Protein AF-I1NVZ7-F1 (afdb_monomer)

InterPro domains:
  IPR000795 Translational (tr)-type GTP-binding domain [PF00009] (18-239)
  IPR000795 Translational (tr)-type GTP-binding domain [PR00315] (21-34)
  IPR000795 Translational (tr)-type GTP-binding domain [PR00315] (65-73)
  IPR000795 Translational (tr)-type GTP-binding domain [PR00315] (101-111)
  IPR000795 Translational (tr)-type GTP-binding domain [PR00315] (117-128)
  IPR000795 Translational (tr)-type GTP-binding domain [PR00315] (153-162)
  IPR000795 Translational (tr)-type GTP-binding domain [PS51722] (17-253)
  IPR004161 Translation elongation factor EFTu-like, domain 2 [PF03144] (389-458)
  IPR005225 Small GTP-binding domain [TIGR00231] (19-168)
  IPR009000 Translation protein, beta-barrel domain superfamily [SSF50447] (338-467)
  IPR027417 P-loop containing nucleoside triphosphate hydrolase [G3DSA:3.40.50.300] (3-237)
  IPR027417 P-loop containing nucleoside triphosphate hydrolase [SSF52540] (4-337)
  IPR031157 Tr-type G domain, conserved site [PS00301] (58-73)

Solvent-accessible surface area (backbone atoms only — not comparable to full-atom values): 24630 Å² total; per-residue (Å²): 108,59,84,72,53,73,66,59,52,57,59,51,49,71,36,34,48,30,32,33,35,26,31,45,44,25,34,72,90,30,45,56,59,23,37,53,22,28,42,42,15,66,42,23,72,42,61,65,91,52,36,38,79,66,33,73,66,38,79,44,74,69,22,59,75,70,72,44,51,76,61,69,40,62,32,56,36,71,47,74,57,53,71,77,77,46,68,84,61,82,70,75,64,69,78,51,59,32,42,37,37,39,35,44,36,33,35,50,78,94,38,49,71,58,29,55,37,49,48,73,68,27,37,17,32,43,36,37,28,28,52,82,80,32,81,45,73,51,34,53,54,52,50,50,52,33,43,75,65,63,30,44,61,33,38,31,39,17,54,50,55,44,42,63,75,74,67,58,55,53,51,66,62,48,48,54,40,48,52,49,36,47,48,58,52,28,54,57,42,62,74,62,69,42,89,82,71,46,89,54,61,62,39,49,51,78,34,37,27,34,44,24,22,30,78,50,32,23,21,39,27,40,57,62,55,12,66,70,42,12,75,78,72,74,45,56,45,67,63,34,15,47,42,37,39,78,69,22,26,36,25,78,87,80,70,43,77,40,70,62,88,79,86,44,96,66,50,35,42,24,38,30,62,72,51,46,47,57,50,50,51,52,48,52,35,29,62,66,65,39,56,85,68,40,51,65,52,30,60,77,57,71,54,78,88,64,104,56,62,32,70,62,31,34,31,57,52,40,33,63,71,33,31,25,39,60,35,50,52,51,36,45,66,74,69,36,46,18,38,47,60,40,28,52,70,33,36,78,81,75,47,87,51,64,76,86,40,72,63,41,46,18,28,26,55,36,25,51,88,36,67,35,37,28,43,32,45,34,67,44,79,45,95,55,89,92,46,35,30,44,30,28,30,28,40,8,2,56,53,38,44,61,38,59,30,27,41,34,31,87,77,42,50,81,93,55,71,51,53,53,49,79,49,48,32,64,37,28,31,42,44,56,65,95,45,78,46,77,43,67,62,50,42,16,55,37,73,42,30,33,34,72,50,50,93,79,46,89,52,45,33,43,35,28,39,67,83,58,74,84,62,104

Nearest PDB structures (foldseek):
  8q87-assembly1_A  TM=9.578E-01  e=2.274E-62  Gallus gallus
  3dny-assembly1_T  TM=9.329E-01  e=1.849E-61  unclassified
  2npf-assembly1_A  TM=9.289E-01  e=3.585E-61  Saccharomyces cerevisiae
  2e1r-assembly1_A  TM=9.117E-01  e=4.003E-61  Saccharomyces cerevisiae
  2npf-assembly2_B  TM=9.298E-01  e=7.445E-60  Saccharomyces cerevisiae

Radius of gyration: 23.27 Å; Cα contacts (8 Å, |Δi|>4): 990; chains: 1; bounding box: 58×46×66 Å

Mean predicted aligned error: 6.88 Å

Sequence (472 aa):
MVKFTVEEMRRIMDKKHNIRNMSVVAHVDHGKSTLTDSLVAAAGIIAQDVAGDVRMTDSRADEAERGITIKSTGISLYYEMSDESLKSYKGDRDGNEYLIDLIDSPGHVDFSSEVTAALRITDGALVVVDCIEGVCVQTETVLRQALGERIRPVLTVNKMDRCFLELQVGGEEAYQTFSRVIENANVIMATYEDALLGDVQVYPEKGTVAFSAGLHGWAFTLSNFAKMYASKFGVDESKMMERLWGENYFDPTTKKWTIKHTGSDTCKRGFVQFCYEPIRQIINTCMNDQKDKLLPMLQKLGVTMKDLTGKALMKRVMQTWLPASNALLEMMIYHLPSPAKAQRYRVENLYEGPLDDIYASAIRNCDPEGPLMLYVSKMIPASDKGRFYAFGRVFSGRVATGMKVRIMGPNYAPGQKKDLYVKNVQRTVIWMGKKQESVEDVPCGNTVAMVGLDQFITKNATLTNEKEVDAC

pLDDT: mean 86.71, std 11.07, range [42.09, 98.06]

Organism: Oryza glaberrima (NCBI:txid4538)

Structure (mmCIF, N/CA/C/O backbone):
data_AF-I1NVZ7-F1
#
_entry.id   AF-I1NVZ7-F1
#
loop_
_atom_site.group_PDB
_atom_site.id
_atom_site.type_symbol
_atom_site.label_atom_id
_atom_site.label_alt_id
_atom_site.label_comp_id
_atom_site.label_asym_id
_atom_site.label_entity_id
_atom_site.label_seq_id
_atom_site.pdbx_PDB_ins_code
_atom_site.Cartn_x
_atom_site.Cartn_y
_atom_site.Cartn_z
_atom_site.occupancy
_atom_site.B_iso_or_equiv
_atom_site.auth_seq_id
_atom_site.auth_comp_id
_atom_site.auth_asym_id
_atom_site.auth_atom_id
_atom_site.pdbx_PDB_model_num
ATOM 1 N N . MET A 1 1 ? -5.879 -21.969 1.202 1.00 42.09 1 MET A N 1
ATOM 2 C CA . MET A 1 1 ? -5.985 -22.260 -0.242 1.00 42.09 1 MET A CA 1
ATOM 3 C C . MET A 1 1 ? -6.223 -20.913 -0.893 1.00 42.09 1 MET A C 1
ATOM 5 O O . MET A 1 1 ? -7.110 -20.205 -0.424 1.00 42.09 1 MET A O 1
ATOM 9 N N . VAL A 1 2 ? -5.361 -20.515 -1.831 1.00 53.81 2 VAL A N 1
ATOM 10 C CA . VAL A 1 2 ? -5.445 -19.206 -2.501 1.00 53.81 2 VAL A CA 1
ATOM 11 C C . VAL A 1 2 ? -6.800 -19.126 -3.204 1.00 53.81 2 VAL A C 1
ATOM 13 O O . VAL A 1 2 ? -7.225 -20.111 -3.802 1.00 53.81 2 VAL A O 1
ATOM 16 N N . LYS A 1 3 ? -7.513 -18.007 -3.056 1.00 61.72 3 LYS A N 1
ATOM 17 C CA . LYS A 1 3 ? -8.922 -17.884 -3.473 1.00 61.72 3 LYS A CA 1
ATOM 18 C C . LYS A 1 3 ? -9.129 -17.668 -4.979 1.00 61.72 3 LYS A C 1
ATOM 20 O O . LYS A 1 3 ? -10.264 -17.460 -5.381 1.00 61.72 3 LYS A O 1
ATOM 25 N N . PHE A 1 4 ? -8.069 -17.681 -5.782 1.00 69.38 4 PHE A N 1
ATOM 26 C CA . PHE A 1 4 ? -8.118 -17.279 -7.186 1.00 69.38 4 PHE A CA 1
ATOM 27 C C . PHE A 1 4 ? -7.107 -18.062 -8.035 1.00 69.38 4 PHE A C 1
ATOM 29 O O . PHE A 1 4 ? -6.129 -18.617 -7.522 1.00 69.38 4 PHE A O 1
ATOM 36 N N . THR A 1 5 ? -7.367 -18.110 -9.337 1.00 79.31 5 THR A N 1
ATOM 37 C CA . THR A 1 5 ? -6.573 -18.797 -10.363 1.00 79.31 5 THR A CA 1
ATOM 38 C C . THR A 1 5 ? -5.601 -17.846 -11.072 1.00 79.31 5 THR A C 1
ATOM 40 O O . THR A 1 5 ? -5.746 -16.623 -11.027 1.00 79.31 5 THR A O 1
ATOM 43 N N . VAL A 1 6 ? -4.593 -18.404 -11.755 1.00 79.12 6 VAL A N 1
ATOM 44 C CA . VAL A 1 6 ? -3.646 -17.624 -12.580 1.00 79.12 6 VAL A CA 1
ATOM 45 C C . VAL A 1 6 ? -4.380 -16.878 -13.701 1.00 79.12 6 VAL A C 1
ATOM 47 O O . VAL A 1 6 ? -4.062 -15.726 -13.984 1.00 79.12 6 VAL A O 1
ATOM 50 N N . GLU A 1 7 ? -5.385 -17.515 -14.305 1.00 82.38 7 GLU A N 1
ATOM 51 C CA . GLU A 1 7 ? -6.190 -16.942 -15.389 1.00 82.38 7 GLU A CA 1
ATOM 52 C C . GLU A 1 7 ? -6.992 -15.722 -14.920 1.00 82.38 7 GLU A C 1
ATOM 54 O O . GLU A 1 7 ? -6.994 -14.685 -15.584 1.00 82.38 7 GLU A O 1
ATOM 59 N N . GLU A 1 8 ? -7.618 -15.807 -13.742 1.00 83.44 8 GLU A N 1
ATOM 60 C CA . GLU A 1 8 ? -8.329 -14.677 -13.136 1.00 83.44 8 GLU A CA 1
ATOM 61 C C . GLU A 1 8 ? -7.379 -13.523 -12.827 1.00 83.44 8 GLU A C 1
ATOM 63 O O . GLU A 1 8 ? -7.686 -12.378 -13.162 1.00 83.44 8 GLU A O 1
ATOM 68 N N . MET A 1 9 ? -6.201 -13.810 -12.260 1.00 82.75 9 MET A N 1
ATOM 69 C CA . MET A 1 9 ? -5.200 -12.772 -12.018 1.00 82.75 9 MET A CA 1
ATOM 70 C C . MET A 1 9 ? -4.791 -12.102 -13.331 1.00 82.75 9 MET A C 1
ATOM 72 O O . MET A 1 9 ? -4.837 -10.876 -13.426 1.00 82.75 9 MET A O 1
ATOM 76 N N . ARG A 1 10 ? -4.450 -12.887 -14.361 1.00 88.81 10 ARG A N 1
ATOM 77 C CA . ARG A 1 10 ? -4.053 -12.358 -15.670 1.00 88.81 10 ARG A CA 1
ATOM 78 C C . ARG A 1 10 ? -5.150 -11.485 -16.276 1.00 88.81 10 ARG A C 1
ATOM 80 O O . ARG A 1 10 ? -4.826 -10.421 -16.791 1.00 88.81 10 ARG A O 1
ATOM 87 N N . ARG A 1 11 ? -6.426 -11.869 -16.175 1.00 91.31 11 ARG A N 1
ATOM 88 C CA . ARG A 1 11 ? -7.559 -11.040 -16.630 1.00 91.31 11 ARG A CA 1
ATOM 89 C C . ARG A 1 11 ? -7.608 -9.690 -15.912 1.00 91.31 11 ARG A C 1
ATOM 91 O O . ARG A 1 11 ? -7.868 -8.666 -16.535 1.00 91.31 11 ARG A O 1
ATOM 98 N N . ILE A 1 12 ? -7.374 -9.672 -14.601 1.00 91.19 12 ILE A N 1
ATOM 99 C CA . ILE A 1 12 ? -7.423 -8.440 -13.799 1.00 91.19 12 ILE A CA 1
ATOM 100 C C . ILE A 1 12 ? -6.238 -7.524 -14.114 1.00 91.19 12 ILE A C 1
ATOM 102 O O . ILE A 1 12 ? -6.390 -6.308 -14.042 1.00 91.19 12 ILE A O 1
ATOM 106 N N . MET A 1 13 ? -5.094 -8.070 -14.538 1.00 92.00 13 MET A N 1
ATOM 107 C CA . MET A 1 13 ? -3.938 -7.264 -14.954 1.00 92.00 13 MET A CA 1
ATOM 108 C C . MET A 1 13 ? -4.246 -6.312 -16.119 1.00 92.00 13 MET A C 1
ATOM 110 O O . MET A 1 13 ? -3.598 -5.273 -16.231 1.00 92.00 13 MET A O 1
ATOM 114 N N . ASP A 1 14 ? -5.245 -6.613 -16.957 1.00 93.81 14 ASP A N 1
ATOM 115 C CA . ASP A 1 14 ? -5.695 -5.701 -18.019 1.00 93.81 14 ASP A CA 1
ATOM 116 C C . ASP A 1 14 ? -6.508 -4.510 -17.469 1.00 93.81 14 ASP A C 1
ATOM 118 O O . ASP A 1 14 ? -6.571 -3.441 -18.083 1.00 93.81 14 ASP A O 1
ATOM 122 N N . LYS A 1 15 ? -7.088 -4.641 -16.269 1.00 94.88 15 LYS A N 1
ATOM 123 C CA . LYS A 1 15 ? -7.890 -3.605 -15.604 1.00 94.88 15 LYS A CA 1
ATOM 124 C C . LYS A 1 15 ? -6.990 -2.600 -14.883 1.00 94.88 15 LYS A C 1
ATOM 126 O O . LYS A 1 15 ? -6.974 -2.515 -13.655 1.00 94.88 15 LYS A O 1
ATOM 131 N N . LYS A 1 16 ? -6.270 -1.764 -15.639 1.00 93.19 16 LYS A N 1
ATOM 132 C CA . LYS A 1 16 ? -5.287 -0.793 -15.105 1.00 93.19 16 LYS A CA 1
ATOM 133 C C . LYS A 1 16 ? -5.802 0.177 -14.034 1.00 93.19 16 LYS A C 1
ATOM 135 O O . LYS A 1 16 ? -5.009 0.709 -13.260 1.00 93.19 16 LYS A O 1
ATOM 140 N N . HIS A 1 17 ? -7.113 0.411 -13.959 1.00 95.44 17 HIS A N 1
ATOM 141 C CA . HIS A 1 17 ? -7.740 1.236 -12.919 1.00 95.44 17 HIS A CA 1
ATOM 142 C C . HIS A 1 17 ? -7.921 0.505 -11.577 1.00 95.44 17 HIS A C 1
ATOM 144 O O . HIS A 1 17 ? -8.010 1.150 -10.530 1.00 95.44 17 HIS A O 1
ATOM 150 N N . ASN A 1 18 ? -7.879 -0.827 -11.582 1.00 95.56 18 ASN A N 1
ATOM 151 C CA . ASN A 1 18 ? -8.115 -1.684 -10.421 1.00 95.56 18 ASN A CA 1
ATOM 152 C C . ASN A 1 18 ? -6.828 -2.293 -9.843 1.00 95.56 18 ASN A C 1
ATOM 154 O O . ASN A 1 18 ? -6.880 -3.115 -8.930 1.00 95.56 18 ASN A O 1
ATOM 158 N N . ILE A 1 19 ? -5.667 -1.857 -10.328 1.00 95.75 19 ILE A N 1
ATOM 159 C CA . ILE A 1 19 ? -4.365 -2.233 -9.773 1.00 95.75 19 ILE A CA 1
ATOM 160 C C . ILE A 1 19 ? -3.920 -1.183 -8.752 1.00 95.75 19 ILE A C 1
ATOM 162 O O . ILE A 1 19 ? -4.157 0.016 -8.942 1.00 95.75 19 ILE A O 1
ATOM 166 N N . ARG A 1 20 ? -3.267 -1.614 -7.672 1.00 96.31 20 ARG A N 1
ATOM 167 C CA . ARG A 1 20 ? -2.572 -0.757 -6.702 1.00 96.31 20 ARG A CA 1
ATOM 168 C C . ARG A 1 20 ? -1.165 -1.288 -6.477 1.00 96.31 20 ARG A C 1
ATOM 170 O O . ARG A 1 20 ? -1.003 -2.316 -5.838 1.00 96.31 20 ARG A O 1
ATOM 177 N N . ASN A 1 21 ? -0.157 -0.566 -6.960 1.00 95.50 21 ASN A N 1
ATOM 178 C CA . ASN A 1 21 ? 1.235 -0.871 -6.636 1.00 95.50 21 ASN A CA 1
ATOM 179 C C . ASN A 1 21 ? 1.634 -0.070 -5.409 1.00 95.50 21 ASN A C 1
ATOM 181 O O . ASN A 1 21 ? 1.581 1.162 -5.446 1.00 95.50 21 ASN A O 1
ATOM 185 N N . MET A 1 22 ? 2.055 -0.731 -4.340 1.00 94.44 22 MET A N 1
ATOM 186 C CA . MET A 1 22 ? 2.405 -0.032 -3.115 1.00 94.44 22 MET A CA 1
ATOM 187 C C . MET A 1 22 ? 3.582 -0.639 -2.370 1.00 94.44 22 MET A C 1
ATOM 189 O O . MET A 1 22 ? 3.842 -1.835 -2.457 1.00 94.44 22 MET A O 1
ATOM 193 N N . SER A 1 23 ? 4.269 0.201 -1.604 1.00 92.75 23 SER A N 1
ATOM 194 C CA . SER A 1 23 ? 5.290 -0.227 -0.654 1.00 92.75 23 SER A CA 1
ATOM 195 C C . SER A 1 23 ? 4.805 -0.095 0.782 1.00 92.75 23 SER A C 1
ATOM 197 O O . SER A 1 23 ? 3.896 0.681 1.081 1.00 92.75 23 SER A O 1
ATOM 199 N N . VAL A 1 24 ? 5.420 -0.848 1.691 1.00 91.75 24 VAL A N 1
ATOM 200 C CA . VAL A 1 24 ? 5.262 -0.616 3.132 1.00 91.75 24 VAL A CA 1
ATOM 201 C C . VAL A 1 24 ? 6.517 0.073 3.654 1.00 91.75 24 VAL A C 1
ATOM 203 O O . VAL A 1 24 ? 7.631 -0.408 3.435 1.00 91.75 24 VAL A O 1
ATOM 206 N N . VAL A 1 25 ? 6.324 1.205 4.328 1.00 90.75 25 VAL A N 1
ATOM 207 C CA . VAL A 1 25 ? 7.367 2.078 4.873 1.00 90.75 25 VAL A CA 1
ATOM 208 C C . VAL A 1 25 ? 7.231 2.110 6.387 1.00 90.75 25 VAL A C 1
ATOM 210 O O . VAL A 1 25 ? 6.152 2.387 6.902 1.00 90.75 25 VAL A O 1
ATOM 213 N N . ALA A 1 26 ? 8.310 1.835 7.112 1.00 90.88 26 ALA A N 1
ATOM 214 C CA . ALA A 1 26 ? 8.296 1.830 8.570 1.00 90.88 26 ALA A CA 1
ATOM 215 C C . ALA A 1 26 ? 9.707 2.003 9.136 1.00 90.88 26 ALA A C 1
ATOM 217 O O . ALA A 1 26 ? 10.682 1.620 8.484 1.00 90.88 26 ALA A O 1
ATOM 218 N N . HIS A 1 27 ? 9.803 2.489 10.373 1.00 89.62 27 HIS A N 1
ATOM 219 C CA . HIS A 1 27 ? 11.008 2.311 11.181 1.00 89.62 27 HIS A CA 1
ATOM 220 C C . HIS A 1 27 ? 11.210 0.822 11.511 1.00 89.62 27 HIS A C 1
ATOM 222 O O . HIS A 1 27 ? 10.262 0.023 11.486 1.00 89.62 27 HIS A O 1
ATOM 228 N N . VAL A 1 28 ? 12.447 0.443 11.835 1.00 84.94 28 VAL A N 1
ATOM 229 C CA . VAL A 1 28 ? 12.740 -0.879 12.406 1.00 84.94 28 VAL A CA 1
ATOM 230 C C . VAL A 1 28 ? 11.851 -1.112 13.636 1.00 84.94 28 VAL A C 1
ATOM 232 O O . VAL A 1 28 ? 11.517 -0.185 14.367 1.00 84.94 28 VAL A O 1
ATOM 235 N N . ASP A 1 29 ? 11.386 -2.348 13.803 1.00 86.31 29 ASP A N 1
ATOM 236 C CA . ASP A 1 29 ? 10.507 -2.782 14.894 1.00 86.31 29 ASP A CA 1
ATOM 237 C C . ASP A 1 29 ? 9.123 -2.120 14.984 1.00 86.31 29 ASP A C 1
ATOM 239 O O . ASP A 1 29 ? 8.351 -2.457 15.879 1.00 86.31 29 ASP A O 1
ATOM 243 N N . HIS A 1 30 ? 8.696 -1.289 14.026 1.00 92.00 30 HIS A N 1
ATOM 244 C CA . HIS A 1 30 ? 7.325 -0.731 14.006 1.00 92.00 30 HIS A CA 1
ATOM 245 C C . HIS A 1 30 ? 6.253 -1.735 13.548 1.00 92.00 30 HIS A C 1
ATOM 247 O O . HIS A 1 30 ? 5.072 -1.403 13.454 1.00 92.00 30 HIS A O 1
ATOM 253 N N . GLY A 1 31 ? 6.632 -2.994 13.308 1.00 87.94 31 GLY A N 1
ATOM 254 C CA . GLY A 1 31 ? 5.707 -4.091 12.998 1.00 87.94 31 GLY A CA 1
ATOM 255 C C . GLY A 1 31 ? 5.324 -4.207 11.521 1.00 87.94 31 GLY A C 1
ATOM 256 O O . GLY A 1 31 ? 4.258 -4.736 11.210 1.00 87.94 31 GLY A O 1
ATOM 257 N N . LYS A 1 32 ? 6.189 -3.729 10.619 1.00 87.94 32 LYS A N 1
ATOM 258 C CA . LYS A 1 32 ? 6.015 -3.783 9.160 1.00 87.94 32 LYS A CA 1
ATOM 259 C C . LYS A 1 32 ? 5.771 -5.207 8.641 1.00 87.94 32 LYS A C 1
ATOM 261 O O . LYS A 1 32 ? 4.704 -5.467 8.094 1.00 87.94 32 LYS A O 1
ATOM 266 N N . SER A 1 33 ? 6.706 -6.138 8.867 1.00 83.56 33 SER A N 1
ATOM 267 C CA . SER A 1 33 ? 6.600 -7.523 8.371 1.00 83.56 33 SER A CA 1
ATOM 268 C C . SER A 1 33 ? 5.375 -8.242 8.944 1.00 83.56 33 SER A C 1
ATOM 270 O O . SER A 1 33 ? 4.661 -8.930 8.224 1.00 83.56 33 SER A O 1
ATOM 272 N N . THR A 1 34 ? 5.064 -8.021 10.224 1.00 86.38 34 THR A N 1
ATOM 273 C CA . THR A 1 34 ? 3.886 -8.598 10.894 1.00 86.38 34 THR A CA 1
ATOM 274 C C . THR A 1 34 ? 2.567 -8.101 10.291 1.00 86.38 34 THR A C 1
ATOM 276 O O . THR A 1 34 ? 1.602 -8.860 10.160 1.00 86.38 34 THR A O 1
ATOM 279 N N . LEU A 1 35 ? 2.509 -6.823 9.910 1.00 86.31 35 LEU A N 1
ATOM 280 C CA . LEU A 1 35 ? 1.332 -6.253 9.265 1.00 86.31 35 LEU A CA 1
ATOM 281 C C . LEU A 1 35 ? 1.175 -6.779 7.835 1.00 86.31 35 LEU A C 1
ATOM 283 O O . LEU A 1 35 ? 0.077 -7.185 7.453 1.00 86.31 35 LEU A O 1
ATOM 287 N N . THR A 1 36 ? 2.271 -6.843 7.077 1.00 85.56 36 THR A N 1
ATOM 288 C CA . THR A 1 36 ? 2.288 -7.428 5.731 1.00 85.56 36 THR A CA 1
ATOM 289 C C . THR A 1 36 ? 1.837 -8.888 5.756 1.00 85.56 36 THR A C 1
ATOM 291 O O . THR A 1 36 ? 0.965 -9.279 4.984 1.00 85.56 36 THR A O 1
ATOM 294 N N . ASP A 1 37 ? 2.324 -9.678 6.710 1.00 81.75 37 ASP A N 1
ATOM 295 C CA . ASP A 1 37 ? 1.883 -11.056 6.931 1.00 81.75 37 ASP A CA 1
ATOM 296 C C . ASP A 1 37 ? 0.374 -11.179 7.145 1.00 81.75 37 ASP A C 1
ATOM 298 O O . ASP A 1 37 ? -0.260 -12.096 6.620 1.00 81.75 37 ASP A O 1
ATOM 302 N N . SER A 1 38 ? -0.217 -10.250 7.898 1.00 80.69 38 SER A N 1
ATOM 303 C CA . SER A 1 38 ? -1.661 -10.240 8.149 1.00 80.69 38 SER A CA 1
ATOM 304 C C . SER A 1 38 ? -2.463 -10.029 6.858 1.00 80.69 38 SER A C 1
ATOM 306 O O . SER A 1 38 ? -3.513 -10.652 6.677 1.00 80.69 38 SER A O 1
ATOM 308 N N . LEU A 1 39 ? -1.958 -9.208 5.930 1.00 82.69 39 LEU A N 1
ATOM 309 C CA . LEU A 1 39 ? -2.558 -9.010 4.603 1.00 82.69 39 LEU A CA 1
ATOM 310 C C . LEU A 1 39 ? -2.452 -10.276 3.748 1.00 82.69 39 LEU A C 1
ATOM 312 O O . LEU A 1 39 ? -3.433 -10.723 3.151 1.00 82.69 39 LEU A O 1
ATOM 316 N N . VAL A 1 40 ? -1.274 -10.897 3.746 1.00 79.44 40 VAL A N 1
ATOM 317 C CA . VAL A 1 40 ? -0.995 -12.122 2.989 1.00 79.44 40 VAL A CA 1
ATOM 318 C C . VAL A 1 40 ? -1.836 -13.300 3.499 1.00 79.44 40 VAL A C 1
ATOM 320 O O . VAL A 1 40 ? -2.359 -14.095 2.713 1.00 79.44 40 VAL A O 1
ATOM 323 N N . ALA A 1 41 ? -2.043 -13.392 4.813 1.00 76.06 41 ALA A N 1
ATOM 324 C CA . ALA A 1 41 ? -2.910 -14.395 5.425 1.00 76.06 41 ALA A CA 1
ATOM 325 C C . ALA A 1 41 ? -4.367 -14.247 5.011 1.00 76.06 41 ALA A C 1
ATOM 327 O O . ALA A 1 41 ? -5.038 -15.226 4.683 1.00 76.06 41 ALA A O 1
ATOM 328 N N . ALA A 1 42 ? -4.862 -13.015 4.988 1.00 67.56 42 ALA A N 1
ATOM 329 C CA . ALA A 1 42 ? -6.230 -12.750 4.586 1.00 67.56 42 ALA A CA 1
ATOM 330 C C . ALA A 1 42 ? -6.488 -13.010 3.097 1.00 67.56 42 ALA A C 1
ATOM 332 O O . ALA A 1 42 ? -7.582 -13.453 2.743 1.00 67.56 42 ALA A O 1
ATOM 333 N N . ALA A 1 43 ? -5.475 -12.836 2.243 1.00 67.38 43 ALA A N 1
ATOM 334 C CA . ALA A 1 43 ? -5.532 -13.232 0.835 1.00 67.38 43 ALA A CA 1
ATOM 335 C C . ALA A 1 43 ? -5.568 -14.766 0.629 1.00 67.38 43 ALA A C 1
ATOM 337 O O . ALA A 1 43 ? -5.659 -15.251 -0.498 1.00 67.38 43 ALA A O 1
ATOM 338 N N . GLY A 1 44 ? -5.515 -15.560 1.707 1.00 63.84 44 GLY A N 1
ATOM 339 C CA . GLY A 1 44 ? -5.585 -17.023 1.654 1.00 63.84 44 GLY A CA 1
ATOM 340 C C . GLY A 1 44 ? -4.282 -17.692 1.211 1.00 63.84 44 GLY A C 1
ATOM 341 O O . GLY A 1 44 ? -4.275 -18.904 0.955 1.00 63.84 44 GLY A O 1
ATOM 342 N N . ILE A 1 45 ? -3.195 -16.914 1.138 1.00 61.53 45 ILE A N 1
ATOM 343 C CA . ILE A 1 45 ? -1.846 -17.372 0.791 1.00 61.53 45 ILE A CA 1
ATOM 344 C C . ILE A 1 45 ? -1.226 -18.136 1.970 1.00 61.53 45 ILE A C 1
ATOM 346 O O . ILE A 1 45 ? -0.604 -19.178 1.762 1.00 61.53 45 ILE A O 1
ATOM 350 N N . ILE A 1 46 ? -1.457 -17.676 3.205 1.00 54.38 46 ILE A N 1
ATOM 351 C CA . ILE A 1 46 ? -1.076 -18.378 4.442 1.00 54.38 46 ILE A CA 1
ATOM 352 C C . ILE A 1 46 ? -2.292 -18.585 5.351 1.00 54.38 46 ILE A C 1
ATOM 354 O O . ILE A 1 46 ? -3.314 -17.916 5.207 1.00 54.38 46 ILE A O 1
ATOM 358 N N . ALA A 1 47 ? -2.203 -19.536 6.282 1.00 56.06 47 ALA A N 1
ATOM 359 C CA . ALA A 1 47 ? -3.244 -19.718 7.287 1.00 56.06 47 ALA A CA 1
ATOM 360 C C . ALA A 1 47 ? -3.226 -18.551 8.294 1.00 56.06 47 ALA A C 1
ATOM 362 O O . ALA A 1 47 ? -2.161 -18.137 8.746 1.00 56.06 47 ALA A O 1
ATOM 363 N N . GLN A 1 48 ? -4.404 -18.036 8.664 1.00 56.66 48 GLN A N 1
ATOM 364 C CA . GLN A 1 48 ? -4.528 -16.904 9.597 1.00 56.66 48 GLN A CA 1
ATOM 365 C C . GLN A 1 48 ? -3.944 -17.187 10.987 1.00 56.66 48 GLN A C 1
ATOM 367 O O . GLN A 1 48 ? -3.468 -16.266 11.646 1.00 56.66 48 GLN A O 1
ATOM 372 N N . ASP A 1 49 ? -3.941 -18.449 11.418 1.00 54.47 49 ASP A N 1
ATOM 373 C CA . ASP A 1 49 ? -3.479 -18.835 12.755 1.00 54.47 49 ASP A CA 1
ATOM 374 C C . ASP A 1 49 ? -1.955 -18.703 12.923 1.00 54.47 49 ASP A C 1
ATOM 376 O O . ASP A 1 49 ? -1.484 -18.480 14.033 1.00 54.47 49 ASP A O 1
ATOM 380 N N . VAL A 1 50 ? -1.203 -18.775 11.818 1.00 54.84 50 VAL A N 1
ATOM 381 C CA . VAL A 1 50 ? 0.267 -18.629 11.765 1.00 54.84 50 VAL A CA 1
ATOM 382 C C . VAL A 1 50 ? 0.717 -17.256 11.244 1.00 54.84 50 VAL A C 1
ATOM 384 O O . VAL A 1 50 ? 1.913 -16.992 11.113 1.00 54.84 50 VAL A O 1
ATOM 387 N N . ALA A 1 51 ? -0.228 -16.361 10.945 1.00 55.47 51 ALA A N 1
ATOM 388 C CA . ALA A 1 51 ? 0.070 -15.006 10.496 1.00 55.47 51 ALA A CA 1
ATOM 389 C C . ALA A 1 51 ? 0.729 -14.186 11.618 1.00 55.47 51 ALA A C 1
ATOM 391 O O . ALA A 1 51 ? 0.215 -14.145 12.741 1.00 55.47 51 ALA A O 1
ATOM 392 N N . GLY A 1 52 ? 1.855 -13.536 11.303 1.00 54.22 52 GLY A N 1
ATOM 393 C CA . GLY A 1 52 ? 2.647 -12.728 12.235 1.00 54.22 52 GLY A CA 1
ATOM 394 C C . GLY A 1 52 ? 3.818 -13.471 12.888 1.00 54.22 52 GLY A C 1
ATOM 395 O O . GLY A 1 52 ? 4.819 -12.831 13.200 1.00 54.22 52 GLY A O 1
ATOM 396 N N . ASP A 1 53 ? 3.733 -14.800 13.018 1.00 59.41 53 ASP A N 1
ATOM 397 C CA . ASP A 1 53 ? 4.823 -15.643 13.542 1.00 59.41 53 ASP A CA 1
ATOM 398 C C . ASP A 1 53 ? 5.763 -16.127 12.422 1.00 59.41 53 ASP A C 1
ATOM 400 O O . ASP A 1 53 ? 6.964 -16.300 12.631 1.00 59.41 53 ASP A O 1
ATOM 404 N N . VAL A 1 54 ? 5.225 -16.338 11.212 1.00 57.34 54 VAL A N 1
ATOM 405 C CA . VAL A 1 54 ? 5.966 -16.912 10.074 1.00 57.34 54 VAL A CA 1
ATOM 406 C C . VAL A 1 54 ? 6.838 -15.888 9.341 1.00 57.34 54 VAL A C 1
ATOM 408 O O . VAL A 1 54 ? 7.876 -16.289 8.821 1.00 57.34 54 VAL A O 1
ATOM 411 N N . ARG A 1 55 ? 6.446 -14.605 9.294 1.00 59.19 55 ARG A N 1
ATOM 412 C CA . ARG A 1 55 ? 7.130 -13.511 8.572 1.00 59.19 55 ARG A CA 1
ATOM 413 C C . ARG A 1 55 ? 7.476 -13.907 7.141 1.00 59.19 55 ARG A C 1
ATOM 415 O O . ARG A 1 55 ? 8.626 -14.114 6.777 1.00 59.19 55 ARG A O 1
ATOM 422 N N . MET A 1 56 ? 6.449 -14.067 6.313 1.00 56.94 56 MET A N 1
ATOM 423 C CA . MET A 1 56 ? 6.570 -14.616 4.963 1.00 56.94 56 MET A CA 1
ATOM 424 C C . MET A 1 56 ? 7.439 -13.764 4.033 1.00 56.94 56 MET A C 1
ATOM 426 O O . MET A 1 56 ? 8.054 -14.321 3.120 1.00 56.94 56 MET A O 1
ATOM 430 N N . THR A 1 57 ? 7.480 -12.447 4.242 1.00 58.50 57 THR A N 1
ATOM 431 C CA . THR A 1 57 ? 8.310 -11.539 3.439 1.00 58.50 57 THR A CA 1
ATOM 432 C C . THR A 1 57 ? 9.797 -11.627 3.772 1.00 58.50 57 THR A C 1
ATOM 434 O O . THR A 1 57 ? 10.622 -11.322 2.909 1.00 58.50 57 THR A O 1
ATOM 437 N N . ASP A 1 58 ? 10.141 -12.141 4.955 1.00 61.44 58 ASP A N 1
ATOM 438 C CA . ASP A 1 58 ? 11.511 -12.382 5.406 1.00 61.44 58 ASP A CA 1
ATOM 439 C C . ASP A 1 58 ? 11.984 -13.751 4.870 1.00 61.44 58 ASP A C 1
ATOM 441 O O . ASP A 1 58 ? 12.037 -14.772 5.557 1.00 61.44 58 ASP A O 1
ATOM 445 N N . SER A 1 59 ? 12.252 -13.793 3.564 1.00 61.31 59 SER A N 1
ATOM 446 C CA . SER A 1 59 ? 12.597 -15.014 2.821 1.00 61.31 59 SER A CA 1
ATOM 447 C C . SER A 1 59 ? 13.951 -15.636 3.194 1.00 61.31 59 SER A C 1
ATOM 449 O O . SER A 1 59 ? 14.182 -16.814 2.898 1.00 61.31 59 SER A O 1
ATOM 451 N N . ARG A 1 60 ? 14.867 -14.871 3.802 1.00 64.50 60 ARG A N 1
ATOM 452 C CA . ARG A 1 60 ? 16.219 -15.329 4.145 1.00 64.50 60 ARG A CA 1
ATOM 453 C C . ARG A 1 60 ? 16.327 -15.742 5.614 1.00 64.50 60 ARG A C 1
ATOM 455 O O . ARG A 1 60 ? 15.689 -15.173 6.492 1.00 64.50 60 ARG A O 1
ATOM 462 N N . ALA A 1 61 ? 17.213 -16.698 5.898 1.00 58.84 61 ALA A N 1
ATOM 463 C CA . ALA A 1 61 ? 17.439 -17.179 7.264 1.00 58.84 61 ALA A CA 1
ATOM 464 C C . ALA A 1 61 ? 17.948 -16.075 8.212 1.00 58.84 61 ALA A C 1
ATOM 466 O O . ALA A 1 61 ? 17.529 -16.020 9.363 1.00 58.84 61 ALA A O 1
ATOM 467 N N . ASP A 1 62 ? 18.796 -15.169 7.715 1.00 62.41 62 ASP A N 1
ATOM 468 C CA . ASP A 1 62 ? 19.320 -14.032 8.476 1.00 62.41 62 ASP A CA 1
ATOM 469 C C . ASP A 1 62 ? 18.273 -12.936 8.725 1.00 62.41 62 ASP A C 1
ATOM 471 O O . ASP A 1 62 ? 18.329 -12.276 9.761 1.00 62.41 62 ASP A O 1
ATOM 475 N N . GLU A 1 63 ? 17.301 -12.763 7.822 1.00 63.78 63 GLU A N 1
ATOM 476 C CA . GLU A 1 63 ? 16.144 -11.878 8.041 1.00 63.78 63 GLU A CA 1
ATOM 477 C C . GLU A 1 63 ? 15.288 -12.391 9.201 1.00 63.78 63 GLU A C 1
ATOM 479 O O . GLU A 1 63 ? 15.016 -11.657 10.151 1.00 63.78 63 GLU A O 1
ATOM 484 N N . ALA A 1 64 ? 14.935 -13.680 9.170 1.00 60.62 64 ALA A N 1
ATOM 485 C CA . ALA A 1 64 ? 14.109 -14.306 10.197 1.00 60.62 64 ALA A CA 1
ATOM 486 C C . ALA A 1 64 ? 14.799 -14.343 11.574 1.00 60.62 64 ALA A C 1
ATOM 488 O O . ALA A 1 64 ? 14.148 -14.087 12.591 1.00 60.62 64 ALA A O 1
ATOM 489 N N . GLU A 1 65 ? 16.104 -14.633 11.617 1.00 54.03 65 GLU A N 1
ATOM 490 C CA . GLU A 1 65 ? 16.895 -14.667 12.856 1.00 54.03 65 GLU A CA 1
ATOM 491 C C . GLU A 1 65 ? 16.999 -13.283 13.507 1.00 54.03 65 GLU A C 1
ATOM 493 O O . GLU A 1 65 ? 16.856 -13.153 14.721 1.00 54.03 65 GLU A O 1
ATOM 498 N N . ARG A 1 66 ? 17.212 -12.238 12.699 1.00 60.97 66 ARG A N 1
ATOM 499 C CA . ARG A 1 66 ? 17.399 -10.863 13.186 1.00 60.97 66 ARG A CA 1
ATOM 500 C C . ARG A 1 66 ? 16.098 -10.078 13.328 1.00 60.97 66 ARG A C 1
ATOM 502 O O . ARG A 1 66 ? 16.103 -9.017 13.937 1.00 60.97 66 ARG A O 1
ATOM 509 N N . GLY A 1 67 ? 15.008 -10.573 12.748 1.00 57.16 67 GLY A N 1
ATOM 510 C CA . GLY A 1 67 ? 13.711 -9.906 12.713 1.00 57.16 67 GLY A CA 1
ATOM 511 C C . GLY A 1 67 ? 13.671 -8.613 11.906 1.00 57.16 67 GLY A C 1
ATOM 512 O O . GLY A 1 67 ? 12.842 -7.751 12.186 1.00 57.16 67 GLY A O 1
ATOM 513 N N . ILE A 1 68 ? 14.538 -8.492 10.900 1.00 58.16 68 ILE A N 1
ATOM 514 C CA . ILE A 1 68 ? 14.607 -7.336 10.002 1.00 58.16 68 ILE A CA 1
ATOM 515 C C . ILE A 1 68 ? 14.396 -7.776 8.553 1.00 58.16 68 ILE A C 1
ATOM 517 O O . ILE A 1 68 ? 14.904 -8.813 8.132 1.00 58.16 68 ILE A O 1
ATOM 521 N N . THR A 1 69 ? 13.734 -6.939 7.756 1.00 57.69 69 THR A N 1
ATOM 522 C CA . THR A 1 69 ? 13.659 -7.138 6.302 1.00 57.69 69 THR A CA 1
ATOM 523 C C . THR A 1 69 ? 14.928 -6.613 5.640 1.00 57.69 69 THR A C 1
ATOM 525 O O . THR A 1 69 ? 15.239 -5.425 5.758 1.00 57.69 69 THR A O 1
ATOM 528 N N . ILE A 1 70 ? 15.637 -7.476 4.911 1.00 53.06 70 ILE A N 1
ATOM 529 C CA . ILE A 1 70 ? 16.889 -7.146 4.216 1.00 53.06 70 ILE A CA 1
ATOM 530 C C . ILE A 1 70 ? 16.640 -6.973 2.709 1.00 53.06 70 ILE A C 1
ATOM 532 O O . ILE A 1 70 ? 17.254 -6.110 2.085 1.00 53.06 70 ILE A O 1
ATOM 536 N N . LYS A 1 71 ? 15.750 -7.766 2.100 1.00 59.84 71 LYS A N 1
ATOM 537 C CA . LYS A 1 71 ? 15.442 -7.737 0.665 1.00 59.84 71 LYS A CA 1
ATOM 538 C C . LYS A 1 71 ? 13.962 -7.518 0.400 1.00 59.84 71 LYS A C 1
ATOM 540 O O . LYS A 1 71 ? 13.108 -8.190 0.962 1.00 59.84 71 LYS A O 1
ATOM 545 N N . SER A 1 72 ? 13.677 -6.670 -0.586 1.00 58.12 72 SER A N 1
ATOM 546 C CA . SER A 1 72 ? 12.305 -6.462 -1.045 1.00 58.12 72 SER A CA 1
ATOM 547 C C . SER A 1 72 ? 11.712 -7.705 -1.703 1.00 58.12 72 SER A C 1
ATOM 549 O O . SER A 1 72 ? 12.333 -8.259 -2.617 1.00 58.12 72 SER A O 1
ATOM 551 N N . THR A 1 73 ? 10.517 -8.104 -1.279 1.00 67.25 73 THR A N 1
ATOM 552 C CA . THR A 1 73 ? 9.712 -9.164 -1.898 1.00 67.25 73 THR A CA 1
ATOM 553 C C . THR A 1 73 ? 8.415 -8.561 -2.439 1.00 67.25 73 THR A C 1
ATOM 555 O O . THR A 1 73 ? 7.821 -7.690 -1.807 1.00 67.25 73 THR A O 1
ATOM 558 N N . GLY A 1 74 ? 8.021 -8.970 -3.648 1.00 70.56 74 GLY A N 1
ATOM 559 C CA . GLY A 1 74 ? 6.754 -8.574 -4.262 1.00 70.56 74 GLY A CA 1
ATOM 560 C C . GLY A 1 74 ? 5.694 -9.643 -4.017 1.00 70.56 74 GLY A C 1
ATOM 561 O O . GLY A 1 74 ? 5.954 -10.821 -4.265 1.00 70.56 74 GLY A O 1
ATOM 562 N N . ILE A 1 75 ? 4.520 -9.252 -3.527 1.00 78.25 75 ILE A N 1
ATOM 563 C CA . ILE A 1 75 ? 3.367 -10.133 -3.336 1.00 78.25 75 ILE A CA 1
ATOM 564 C C . ILE A 1 75 ? 2.138 -9.474 -3.951 1.00 78.25 75 ILE A C 1
ATOM 566 O O . ILE A 1 75 ? 1.740 -8.394 -3.524 1.00 78.25 75 ILE A O 1
ATOM 570 N N . SER A 1 76 ? 1.501 -10.162 -4.893 1.00 82.62 76 SER A N 1
ATOM 571 C CA . SER A 1 76 ? 0.215 -9.740 -5.443 1.00 82.62 76 SER A CA 1
ATOM 572 C C . SER A 1 76 ? -0.940 -10.315 -4.618 1.00 82.62 76 SER A C 1
ATOM 574 O O . SER A 1 76 ? -1.005 -11.521 -4.358 1.00 82.62 76 SER A O 1
ATOM 576 N N . LEU A 1 77 ? -1.859 -9.448 -4.198 1.00 84.38 77 LEU A N 1
ATOM 577 C CA . LEU A 1 77 ? -3.050 -9.778 -3.420 1.00 84.38 77 LEU A CA 1
ATOM 578 C C . LEU A 1 77 ? -4.298 -9.513 -4.263 1.00 84.38 77 LEU A C 1
ATOM 580 O O . LEU A 1 77 ? -4.485 -8.412 -4.773 1.00 84.38 77 LEU A O 1
ATOM 584 N N . TYR A 1 78 ? -5.176 -10.507 -4.366 1.00 86.12 78 TYR A N 1
ATOM 585 C CA . TYR A 1 78 ? -6.508 -10.331 -4.941 1.00 86.12 78 TYR A CA 1
ATOM 586 C C . TYR A 1 78 ? -7.495 -9.920 -3.848 1.00 86.12 78 TYR A C 1
ATOM 588 O O . TYR A 1 78 ? -7.562 -10.565 -2.794 1.00 86.12 78 TYR A O 1
ATOM 596 N N . TYR A 1 79 ? -8.282 -8.880 -4.110 1.00 87.81 79 TYR A N 1
ATOM 597 C CA . TYR A 1 79 ? -9.362 -8.462 -3.227 1.00 87.81 79 TYR A CA 1
ATOM 598 C C . TYR A 1 79 ? -10.594 -8.049 -4.024 1.00 87.81 79 TYR A C 1
ATOM 600 O O . TYR A 1 79 ? -10.503 -7.271 -4.969 1.00 87.81 79 TYR A O 1
ATOM 608 N N . GLU A 1 80 ? -11.755 -8.545 -3.613 1.00 90.00 80 GLU A N 1
ATOM 609 C CA . GLU A 1 80 ? -13.039 -8.179 -4.201 1.00 90.00 80 GLU A CA 1
ATOM 610 C C . GLU A 1 80 ? -13.800 -7.288 -3.223 1.00 90.00 80 GLU A C 1
ATOM 612 O O . GLU A 1 80 ? -14.077 -7.671 -2.084 1.00 90.00 80 GLU A O 1
ATOM 617 N N . MET A 1 81 ? -14.108 -6.075 -3.668 1.00 90.50 81 MET A N 1
ATOM 618 C CA . MET A 1 81 ? -14.875 -5.109 -2.893 1.00 90.50 81 MET A CA 1
ATOM 619 C C . MET A 1 81 ? -16.374 -5.390 -3.026 1.00 90.50 81 MET A C 1
ATOM 621 O O . MET A 1 81 ? -16.861 -5.681 -4.116 1.00 90.50 81 MET A O 1
ATOM 625 N N . SER A 1 82 ? -17.134 -5.242 -1.939 1.00 89.81 82 SER A N 1
ATOM 626 C CA . SER A 1 82 ? -18.599 -5.307 -2.025 1.00 89.81 82 SER A CA 1
ATOM 627 C C . SER A 1 82 ? -19.169 -4.051 -2.694 1.00 89.81 82 SER A C 1
ATOM 629 O O . SER A 1 82 ? -18.575 -2.970 -2.603 1.00 89.81 82 SER A O 1
ATOM 631 N N . ASP A 1 83 ? -20.343 -4.164 -3.318 1.00 88.44 83 ASP A N 1
ATOM 632 C CA . ASP A 1 83 ? -21.022 -3.019 -3.937 1.00 88.44 83 ASP A CA 1
ATOM 633 C C . ASP A 1 83 ? -21.322 -1.913 -2.917 1.00 88.44 83 ASP A C 1
ATOM 635 O O . ASP A 1 83 ? -21.144 -0.727 -3.204 1.00 88.44 83 ASP A O 1
ATOM 639 N N . GLU A 1 84 ? -21.698 -2.280 -1.688 1.00 85.38 84 GLU A N 1
ATOM 640 C CA . GLU A 1 84 ? -21.903 -1.320 -0.600 1.00 85.38 84 GLU A CA 1
ATOM 641 C C . GLU A 1 84 ? -20.609 -0.580 -0.268 1.00 85.38 84 GLU A C 1
ATOM 643 O O . GLU A 1 84 ? -20.618 0.634 -0.069 1.00 85.38 84 GLU A O 1
ATOM 648 N N . SER A 1 85 ? -19.485 -1.299 -0.254 1.00 84.81 85 SER A N 1
ATOM 649 C CA . SER A 1 85 ? -18.176 -0.726 0.048 1.00 84.81 85 SER A CA 1
ATOM 650 C C . SER A 1 85 ? -17.652 0.167 -1.065 1.00 84.81 85 SER A C 1
ATOM 652 O O . SER A 1 85 ? -16.754 0.947 -0.790 1.00 84.81 85 SER A O 1
ATOM 654 N N . LEU A 1 86 ? -18.184 0.100 -2.288 1.00 87.62 86 LEU A N 1
ATOM 655 C CA . LEU A 1 86 ? -17.820 0.990 -3.399 1.00 87.62 86 LEU A CA 1
ATOM 656 C C . LEU A 1 86 ? -18.831 2.115 -3.635 1.00 87.62 86 LEU A C 1
ATOM 658 O O . LEU A 1 86 ? -18.594 2.975 -4.482 1.00 87.62 86 LEU A O 1
ATOM 662 N N . LYS A 1 87 ? -19.934 2.158 -2.883 1.00 85.44 87 LYS A N 1
ATOM 663 C CA . LYS A 1 87 ? -21.004 3.147 -3.066 1.00 85.44 87 LYS A CA 1
ATOM 664 C C . LYS A 1 87 ? -20.514 4.597 -2.967 1.00 85.44 87 LYS A C 1
ATOM 666 O O . LYS A 1 87 ? -21.024 5.464 -3.672 1.00 85.44 87 LYS A O 1
ATOM 671 N N . SER A 1 88 ? -19.546 4.864 -2.092 1.00 82.81 88 SER A N 1
ATOM 672 C CA . SER A 1 88 ? -18.948 6.190 -1.889 1.00 82.81 88 SER A CA 1
ATOM 673 C C . SER A 1 88 ? -17.624 6.386 -2.641 1.00 82.81 88 SER A C 1
ATOM 675 O O . SER A 1 88 ? -17.049 7.478 -2.589 1.00 82.81 88 SER A O 1
ATOM 677 N N . TYR A 1 89 ? -17.151 5.375 -3.379 1.00 87.69 89 TYR A N 1
ATOM 678 C CA . TYR A 1 89 ? -15.920 5.451 -4.158 1.00 87.69 89 TYR A CA 1
ATOM 679 C C . TYR A 1 89 ? -16.127 6.288 -5.426 1.00 87.69 89 TYR A C 1
ATOM 681 O O . TYR A 1 89 ? -17.009 6.013 -6.236 1.00 87.69 89 TYR A O 1
ATOM 689 N N . LYS A 1 90 ? -15.289 7.314 -5.609 1.00 85.75 90 LYS A N 1
ATOM 690 C CA . LYS A 1 90 ? -15.378 8.265 -6.735 1.00 85.75 90 LYS A CA 1
ATOM 691 C C . LYS A 1 90 ? -14.273 8.102 -7.783 1.00 85.75 90 LYS A C 1
ATOM 693 O O . LYS A 1 90 ? -14.204 8.902 -8.710 1.00 85.75 90 LYS A O 1
ATOM 698 N N . GLY A 1 91 ? -13.359 7.152 -7.596 1.00 86.00 91 GLY A N 1
ATOM 699 C CA . GLY A 1 91 ? -12.257 6.931 -8.531 1.00 86.00 91 GLY A CA 1
ATOM 700 C C . GLY A 1 91 ? -12.681 6.127 -9.758 1.00 86.00 91 GLY A C 1
ATOM 701 O O . GLY A 1 91 ? -13.691 5.422 -9.735 1.00 86.00 91 GLY A O 1
ATOM 702 N N . ASP A 1 92 ? -11.869 6.202 -10.810 1.00 91.50 92 ASP A N 1
ATOM 703 C CA . ASP A 1 92 ? -12.017 5.337 -11.980 1.00 91.50 92 ASP A CA 1
ATOM 704 C C . ASP A 1 92 ? -11.841 3.870 -11.565 1.00 91.50 92 ASP A C 1
ATOM 706 O O . ASP A 1 92 ? -10.888 3.531 -10.854 1.00 91.50 92 ASP A O 1
ATOM 710 N N . ARG A 1 93 ? -12.748 3.001 -12.015 1.00 92.00 93 ARG A N 1
ATOM 711 C CA . ARG A 1 93 ? -12.711 1.558 -11.756 1.00 92.00 93 ARG A CA 1
ATOM 712 C C . ARG A 1 93 ? -13.365 0.767 -12.884 1.00 92.00 93 ARG A C 1
ATOM 714 O O . ARG A 1 93 ? -14.262 1.272 -13.552 1.00 92.00 93 ARG A O 1
ATOM 721 N N . ASP A 1 94 ? -12.960 -0.488 -13.018 1.00 91.88 94 ASP A N 1
ATOM 722 C CA . ASP A 1 94 ? -13.511 -1.476 -13.945 1.00 91.88 94 ASP A CA 1
ATOM 723 C C . ASP A 1 94 ? -13.982 -2.725 -13.172 1.00 91.88 94 ASP A C 1
ATOM 725 O O . ASP A 1 94 ? -13.255 -3.699 -12.956 1.00 91.88 94 ASP A O 1
ATOM 729 N N . GLY A 1 95 ? -15.211 -2.657 -12.658 1.00 91.75 95 GLY A N 1
ATOM 730 C CA . GLY A 1 95 ? -15.772 -3.672 -11.763 1.00 91.75 95 GLY A CA 1
ATOM 731 C C . GLY A 1 95 ? -15.272 -3.555 -10.319 1.00 91.75 95 GLY A C 1
ATOM 732 O O . GLY A 1 95 ? -14.866 -2.474 -9.877 1.00 91.75 95 GLY A O 1
ATOM 733 N N . ASN A 1 96 ? -15.355 -4.664 -9.579 1.00 93.19 96 ASN A N 1
ATOM 734 C CA . ASN A 1 96 ? -15.150 -4.715 -8.123 1.00 93.19 96 ASN A CA 1
ATOM 735 C C . ASN A 1 96 ? -13.905 -5.513 -7.697 1.00 93.19 96 ASN A C 1
ATOM 737 O O . ASN A 1 96 ? -13.569 -5.564 -6.515 1.00 93.19 96 ASN A O 1
ATOM 741 N N . GLU A 1 97 ? -13.237 -6.143 -8.657 1.00 92.56 97 GLU A N 1
ATOM 742 C CA . GLU A 1 97 ? -12.044 -6.960 -8.453 1.00 92.56 97 GLU A CA 1
ATOM 743 C C . GLU A 1 97 ? -10.805 -6.069 -8.492 1.00 92.56 97 GLU A C 1
ATOM 745 O O . GLU A 1 97 ? -10.626 -5.327 -9.458 1.00 92.56 97 GLU A O 1
ATOM 750 N N . TYR A 1 98 ? -9.944 -6.154 -7.483 1.00 93.00 98 TYR A N 1
ATOM 751 C CA . TYR A 1 98 ? -8.716 -5.372 -7.381 1.00 93.00 98 TYR A CA 1
ATOM 752 C C . TYR A 1 98 ? -7.496 -6.274 -7.204 1.00 93.00 98 TYR A C 1
ATOM 754 O O . TYR A 1 98 ? -7.549 -7.297 -6.517 1.00 93.00 98 TYR A O 1
ATOM 762 N N . LEU A 1 99 ? -6.381 -5.849 -7.801 1.00 91.88 99 LEU A N 1
ATOM 763 C CA . LEU A 1 99 ? -5.061 -6.441 -7.607 1.00 91.88 99 LEU A CA 1
ATOM 764 C C . LEU A 1 99 ? -4.184 -5.448 -6.843 1.00 91.88 99 LEU A C 1
ATOM 766 O O . LEU A 1 99 ? -3.978 -4.320 -7.289 1.00 91.88 99 LEU A O 1
ATOM 770 N N . ILE A 1 100 ? -3.680 -5.852 -5.682 1.00 91.81 100 ILE A N 1
ATOM 771 C CA . ILE A 1 100 ? -2.783 -5.040 -4.864 1.00 91.81 100 ILE A CA 1
ATOM 772 C C . ILE A 1 100 ? -1.405 -5.691 -4.886 1.00 91.81 100 ILE A C 1
ATOM 774 O O . ILE A 1 100 ? -1.203 -6.743 -4.285 1.00 91.81 100 ILE A O 1
ATOM 778 N N . ASP A 1 101 ? -0.460 -5.049 -5.560 1.00 90.25 101 ASP A N 1
ATOM 779 C CA . ASP A 1 101 ? 0.941 -5.446 -5.592 1.00 90.25 101 ASP A CA 1
ATOM 780 C C . ASP A 1 101 ? 1.661 -4.785 -4.416 1.00 90.25 101 ASP A C 1
ATOM 782 O O . ASP A 1 101 ? 1.934 -3.581 -4.416 1.00 90.25 101 ASP A O 1
ATOM 786 N N . LEU A 1 102 ? 1.950 -5.584 -3.392 1.00 88.56 102 LEU A N 1
ATOM 787 C CA . LEU A 1 102 ? 2.686 -5.168 -2.210 1.00 88.56 102 LEU A CA 1
ATOM 788 C C . LEU A 1 102 ? 4.170 -5.456 -2.406 1.00 88.56 102 LEU A C 1
ATOM 790 O O . LEU A 1 102 ? 4.579 -6.602 -2.584 1.00 88.56 102 LEU A O 1
ATOM 794 N N . ILE A 1 103 ? 4.983 -4.410 -2.329 1.00 86.81 103 ILE A N 1
ATOM 795 C CA . ILE A 1 103 ? 6.437 -4.497 -2.394 1.00 86.81 103 ILE A CA 1
ATOM 796 C C . ILE A 1 103 ? 6.985 -4.157 -1.016 1.00 86.81 103 ILE A C 1
ATOM 798 O O . ILE A 1 103 ? 6.956 -3.009 -0.572 1.00 86.81 103 ILE A O 1
ATOM 802 N N . ASP A 1 104 ? 7.478 -5.169 -0.313 1.00 79.38 104 ASP A N 1
ATOM 803 C CA . ASP A 1 104 ? 8.038 -4.951 1.013 1.00 79.38 104 ASP A CA 1
ATOM 804 C C . ASP A 1 104 ? 9.374 -4.204 0.884 1.00 79.38 104 ASP A C 1
ATOM 806 O O . ASP A 1 104 ? 10.243 -4.658 0.153 1.00 79.38 104 ASP A O 1
ATOM 810 N N . SER A 1 105 ? 9.555 -3.050 1.532 1.00 77.81 105 SER A N 1
ATOM 811 C CA . SER A 1 105 ? 10.796 -2.257 1.425 1.00 77.81 105 SER A CA 1
ATOM 812 C C . SER A 1 105 ? 11.622 -2.370 2.710 1.00 77.81 105 SER A C 1
ATOM 814 O O . SER A 1 105 ? 11.030 -2.362 3.789 1.00 77.81 105 SER A O 1
ATOM 816 N N . PRO A 1 106 ? 12.959 -2.516 2.678 1.00 74.50 106 PRO A N 1
ATOM 817 C CA . PRO A 1 106 ? 13.759 -2.605 3.902 1.00 74.50 106 PRO A CA 1
ATOM 818 C C . PRO A 1 106 ? 13.545 -1.405 4.840 1.00 74.50 106 PRO A C 1
ATOM 820 O O . PRO A 1 106 ? 13.524 -0.264 4.396 1.00 74.50 106 PRO A O 1
ATOM 823 N N . GLY A 1 107 ? 13.402 -1.652 6.147 1.00 62.53 107 GLY A N 1
ATOM 824 C CA . GLY A 1 107 ? 13.219 -0.579 7.143 1.00 62.53 107 GLY A CA 1
ATOM 825 C C . GLY A 1 107 ? 14.530 0.031 7.656 1.00 62.53 107 GLY A C 1
ATOM 826 O O . GLY A 1 107 ? 14.523 1.085 8.281 1.00 62.53 107 GLY A O 1
ATOM 827 N N . HIS A 1 108 ? 15.667 -0.626 7.406 1.00 72.12 108 HIS A N 1
ATOM 828 C CA . HIS A 1 108 ? 16.970 -0.217 7.932 1.00 72.12 108 HIS A CA 1
ATOM 829 C C . HIS A 1 108 ? 17.716 0.715 6.962 1.00 72.12 108 HIS A C 1
ATOM 831 O O . HIS A 1 108 ? 17.752 0.471 5.755 1.00 72.12 108 HIS A O 1
ATOM 837 N N . VAL A 1 109 ? 18.379 1.748 7.497 1.00 66.38 109 VAL A N 1
ATOM 838 C CA . VAL A 1 109 ? 19.076 2.802 6.722 1.00 66.38 109 VAL A CA 1
ATOM 839 C C . VAL A 1 109 ? 20.153 2.274 5.770 1.00 66.38 109 VAL A C 1
ATOM 841 O O . VAL A 1 109 ? 20.314 2.793 4.664 1.00 66.38 109 VAL A O 1
ATOM 844 N N . ASP A 1 110 ? 20.841 1.204 6.164 1.00 71.31 110 ASP A N 1
ATOM 845 C CA . ASP A 1 110 ? 21.906 0.570 5.374 1.00 71.31 110 ASP A CA 1
ATOM 846 C C . ASP A 1 110 ? 21.421 0.014 4.025 1.00 71.31 110 ASP A C 1
ATOM 848 O O . ASP A 1 110 ? 22.220 -0.192 3.113 1.00 71.31 110 ASP A O 1
ATOM 852 N N . PHE A 1 111 ? 20.110 -0.195 3.864 1.00 74.81 111 PHE A N 1
ATOM 853 C CA . PHE A 1 111 ? 19.505 -0.730 2.642 1.00 74.81 111 PHE A CA 1
ATOM 854 C C . PHE A 1 111 ? 18.777 0.339 1.816 1.00 74.81 111 PHE A C 1
ATOM 856 O O . PHE A 1 111 ? 17.920 0.015 0.997 1.00 74.81 111 PHE A O 1
ATOM 863 N N . SER A 1 112 ? 19.142 1.613 1.979 1.00 74.25 112 SER A N 1
ATOM 864 C CA . SER A 1 112 ? 18.539 2.751 1.264 1.00 74.25 112 SER A CA 1
ATOM 865 C C . SER A 1 112 ? 18.445 2.570 -0.259 1.00 74.25 112 SER A C 1
ATOM 867 O O . SER A 1 112 ? 17.436 2.932 -0.853 1.0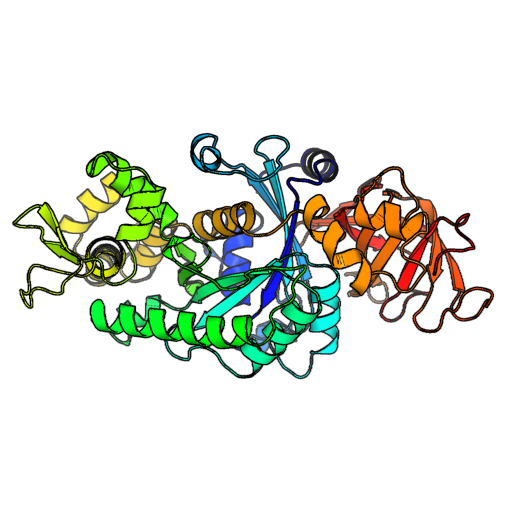0 74.25 112 SER A O 1
ATOM 869 N N . SER A 1 113 ? 19.442 1.951 -0.901 1.00 79.50 113 SER A N 1
ATOM 870 C CA . SER A 1 113 ? 19.391 1.675 -2.350 1.00 79.50 113 SER A CA 1
ATOM 871 C C . SER A 1 113 ? 18.281 0.693 -2.763 1.00 79.50 113 SER A C 1
ATOM 873 O O . SER A 1 113 ? 17.671 0.879 -3.815 1.00 79.50 113 SER A O 1
ATOM 875 N N . GLU A 1 114 ? 17.968 -0.309 -1.933 1.00 81.25 114 GLU A N 1
ATOM 876 C CA . GLU A 1 114 ? 16.835 -1.225 -2.156 1.00 81.25 114 GLU A CA 1
ATOM 877 C C . GLU A 1 114 ? 15.497 -0.518 -1.899 1.00 81.25 114 GLU A C 1
ATOM 879 O O . GLU A 1 114 ? 14.514 -0.789 -2.590 1.00 81.25 114 GLU A O 1
ATOM 884 N N . VAL A 1 115 ? 15.463 0.418 -0.944 1.00 85.00 115 VAL A N 1
ATOM 885 C CA . VAL A 1 115 ? 14.282 1.245 -0.663 1.00 85.00 115 VAL A CA 1
ATOM 886 C C . VAL A 1 115 ? 13.949 2.126 -1.865 1.00 85.00 115 VAL A C 1
ATOM 888 O O . VAL A 1 115 ? 12.832 2.052 -2.370 1.00 85.00 115 VAL A O 1
ATOM 891 N N . THR A 1 116 ? 14.913 2.883 -2.401 1.00 85.44 116 THR A N 1
ATOM 892 C CA . THR A 1 116 ? 14.694 3.713 -3.600 1.00 85.44 116 THR A CA 1
ATOM 893 C C . THR A 1 116 ? 14.234 2.872 -4.793 1.00 85.44 116 THR A C 1
ATOM 895 O O . THR A 1 116 ? 13.302 3.249 -5.502 1.00 85.44 116 THR A O 1
ATOM 898 N N . ALA A 1 117 ? 14.843 1.699 -4.999 1.00 87.06 117 ALA A N 1
ATOM 899 C CA . ALA A 1 117 ? 14.471 0.802 -6.087 1.00 87.06 117 ALA A CA 1
ATOM 900 C C . ALA A 1 117 ? 13.029 0.277 -5.950 1.00 87.06 117 ALA A C 1
ATOM 902 O O . ALA A 1 117 ? 12.318 0.180 -6.955 1.00 87.06 117 ALA A O 1
ATOM 903 N N . ALA A 1 118 ? 12.587 -0.040 -4.729 1.00 88.31 118 ALA A N 1
ATOM 904 C CA . ALA A 1 118 ? 11.212 -0.446 -4.445 1.00 88.31 118 ALA A CA 1
ATOM 905 C C . ALA A 1 118 ? 10.223 0.711 -4.652 1.00 88.31 118 ALA A C 1
ATOM 907 O O . ALA A 1 118 ? 9.199 0.532 -5.308 1.00 88.31 118 ALA A O 1
ATOM 908 N N . LEU A 1 119 ? 10.556 1.906 -4.155 1.00 91.81 119 LEU A N 1
ATOM 909 C CA . LEU A 1 119 ? 9.711 3.094 -4.275 1.00 91.81 119 LEU A CA 1
ATOM 910 C C . LEU A 1 119 ? 9.464 3.475 -5.742 1.00 91.81 119 LEU A C 1
ATOM 912 O O . LEU A 1 119 ? 8.321 3.723 -6.130 1.00 91.81 119 LEU A O 1
ATOM 916 N N . ARG A 1 120 ? 10.494 3.416 -6.596 1.00 92.19 120 ARG A N 1
ATOM 917 C CA . ARG A 1 120 ? 10.384 3.807 -8.013 1.00 92.19 120 ARG A CA 1
ATOM 918 C C . ARG A 1 120 ? 9.323 3.016 -8.789 1.00 92.19 120 ARG A C 1
ATOM 920 O O . ARG A 1 120 ? 8.691 3.567 -9.686 1.00 92.19 120 ARG A O 1
ATOM 927 N N . ILE A 1 121 ? 9.063 1.759 -8.420 1.00 93.75 121 ILE A N 1
ATOM 928 C CA . ILE A 1 121 ? 8.045 0.913 -9.072 1.00 93.75 121 ILE A CA 1
ATOM 929 C C . ILE A 1 121 ? 6.665 0.947 -8.392 1.00 93.75 121 ILE A C 1
ATOM 931 O O . ILE A 1 121 ? 5.707 0.416 -8.953 1.00 93.75 121 ILE A O 1
ATOM 935 N N . THR A 1 122 ? 6.514 1.609 -7.243 1.00 94.94 122 THR A N 1
ATOM 936 C CA . THR A 1 122 ? 5.239 1.718 -6.500 1.00 94.94 122 THR A CA 1
ATOM 937 C C . THR A 1 122 ? 4.545 3.055 -6.716 1.00 94.94 122 THR A C 1
ATOM 939 O O . THR A 1 122 ? 5.216 4.052 -6.937 1.00 94.94 122 THR A O 1
ATOM 942 N N . ASP A 1 123 ? 3.214 3.090 -6.644 1.00 96.31 123 ASP A N 1
ATOM 943 C CA . ASP A 1 123 ? 2.388 4.300 -6.807 1.00 96.31 123 ASP A CA 1
ATOM 944 C C . ASP A 1 123 ? 1.875 4.865 -5.469 1.00 96.31 123 ASP A C 1
ATOM 946 O O . ASP A 1 123 ? 1.557 6.053 -5.363 1.00 96.31 123 ASP A O 1
ATOM 950 N N . GLY A 1 124 ? 1.808 4.014 -4.442 1.00 96.31 124 GLY A N 1
ATOM 951 C CA . GLY A 1 124 ? 1.416 4.368 -3.081 1.00 96.31 124 GLY A CA 1
ATOM 952 C C . GLY A 1 124 ? 2.359 3.810 -2.014 1.00 96.31 124 GLY A C 1
ATOM 953 O O . GLY A 1 124 ? 3.144 2.903 -2.282 1.00 96.31 124 GLY A O 1
ATOM 954 N N . ALA A 1 125 ? 2.270 4.333 -0.794 1.00 95.50 125 ALA A N 1
ATOM 955 C CA . ALA A 1 125 ? 3.029 3.835 0.351 1.00 95.50 125 ALA A CA 1
ATOM 956 C C . ALA A 1 125 ? 2.140 3.724 1.595 1.00 95.50 125 ALA A C 1
ATOM 958 O O . ALA A 1 125 ? 1.447 4.677 1.945 1.00 95.50 125 ALA A O 1
ATOM 959 N N . LEU A 1 126 ? 2.179 2.582 2.285 1.00 95.94 126 LEU A N 1
ATOM 960 C CA . LEU A 1 126 ? 1.616 2.427 3.627 1.00 95.94 126 LEU A CA 1
ATOM 961 C C . LEU A 1 126 ? 2.697 2.746 4.657 1.00 95.94 126 LEU A C 1
ATOM 963 O O . LEU A 1 126 ? 3.638 1.974 4.829 1.00 95.94 126 LEU A O 1
ATOM 967 N N . VAL A 1 127 ? 2.540 3.866 5.352 1.00 96.00 127 VAL A N 1
ATOM 968 C CA . VAL A 1 127 ? 3.428 4.313 6.423 1.00 96.00 127 VAL A CA 1
ATOM 969 C C . VAL A 1 127 ? 2.964 3.698 7.740 1.00 96.00 127 VAL A C 1
ATOM 971 O O . VAL A 1 127 ? 1.879 4.007 8.229 1.00 96.00 127 VAL A O 1
ATOM 974 N N . VAL A 1 128 ? 3.774 2.819 8.316 1.00 95.81 128 VAL A N 1
ATOM 975 C CA . VAL A 1 128 ? 3.515 2.162 9.601 1.00 95.81 128 VAL A CA 1
ATOM 976 C C . VAL A 1 128 ? 4.259 2.919 10.690 1.00 95.81 128 VAL A C 1
ATOM 978 O O . VAL A 1 128 ? 5.482 3.051 10.628 1.00 95.81 128 VAL A O 1
ATOM 981 N N . VAL A 1 129 ? 3.519 3.405 11.685 1.00 96.56 129 VAL A N 1
ATOM 982 C CA . VAL A 1 129 ? 4.073 4.181 12.797 1.00 96.56 129 VAL A CA 1
ATOM 983 C C . VAL A 1 129 ? 3.620 3.580 14.118 1.00 96.56 129 VAL A C 1
ATOM 985 O O . VAL A 1 129 ? 2.427 3.368 14.317 1.00 96.56 129 VAL A O 1
ATOM 988 N N . ASP A 1 130 ? 4.556 3.295 15.018 1.00 95.56 130 ASP A N 1
ATOM 989 C CA . ASP A 1 130 ? 4.249 2.834 16.374 1.00 95.56 130 ASP A CA 1
ATOM 990 C C . ASP A 1 130 ? 3.472 3.913 17.151 1.00 95.56 130 ASP A C 1
ATOM 992 O O . ASP A 1 130 ? 3.828 5.093 17.135 1.00 95.56 130 ASP A O 1
ATOM 996 N N . CYS A 1 131 ? 2.396 3.518 17.831 1.00 94.06 131 CYS A N 1
ATOM 997 C CA . CYS A 1 131 ? 1.563 4.445 18.582 1.00 94.06 131 CYS A CA 1
ATOM 998 C C . CYS A 1 131 ? 2.246 5.068 19.810 1.00 94.06 131 CYS A C 1
ATOM 1000 O O . CYS A 1 131 ? 1.791 6.108 20.268 1.00 94.06 131 CYS A O 1
ATOM 1002 N N . ILE A 1 132 ? 3.303 4.456 20.346 1.00 90.62 132 ILE A N 1
ATOM 1003 C CA . ILE A 1 132 ? 4.051 4.924 21.519 1.00 90.62 132 ILE A CA 1
ATOM 1004 C C . ILE A 1 132 ? 5.291 5.699 21.081 1.00 90.62 132 ILE A C 1
ATOM 1006 O O . ILE A 1 132 ? 5.514 6.811 21.553 1.00 90.62 132 ILE A O 1
ATOM 1010 N N . GLU A 1 133 ? 6.101 5.126 20.187 1.00 93.31 133 GLU A N 1
ATOM 1011 C CA . GLU A 1 133 ? 7.344 5.775 19.739 1.00 93.31 133 GLU A CA 1
ATOM 1012 C C . GLU A 1 133 ? 7.076 6.947 18.788 1.00 93.31 133 GLU A C 1
ATOM 1014 O O . GLU A 1 133 ? 7.820 7.928 18.777 1.00 93.31 133 GLU A O 1
ATOM 1019 N N . GLY A 1 134 ? 5.995 6.870 18.009 1.00 94.69 134 GLY A N 1
ATOM 1020 C CA . GLY A 1 134 ? 5.657 7.868 17.007 1.00 94.69 134 GLY A CA 1
ATOM 1021 C C . GLY A 1 134 ? 6.610 7.858 15.814 1.00 94.69 134 GLY A C 1
ATOM 1022 O O . GLY A 1 134 ? 7.170 6.831 15.438 1.00 94.69 134 GLY A O 1
ATOM 1023 N N . VAL A 1 135 ? 6.745 9.006 15.150 1.00 94.56 135 VAL A N 1
ATOM 1024 C CA . VAL A 1 135 ? 7.525 9.113 13.912 1.00 94.56 135 VAL A CA 1
ATOM 1025 C C . VAL A 1 135 ? 9.020 9.202 14.226 1.00 94.56 135 VAL A C 1
ATOM 1027 O O . VAL A 1 135 ? 9.471 10.154 14.858 1.00 94.56 135 VAL A O 1
ATOM 1030 N N . CYS A 1 136 ? 9.791 8.225 13.745 1.00 93.31 136 CYS A N 1
ATOM 1031 C CA . CYS A 1 136 ? 11.246 8.171 13.901 1.00 93.31 136 CYS A CA 1
ATOM 1032 C C . CYS A 1 136 ? 11.985 8.645 12.633 1.00 93.31 136 CYS A C 1
ATOM 1034 O O . CYS A 1 136 ? 11.415 8.707 11.543 1.00 93.31 136 CYS A O 1
ATOM 1036 N N . VAL A 1 137 ? 13.298 8.886 12.751 1.00 90.19 137 VAL A N 1
ATOM 1037 C CA . VAL A 1 137 ? 14.165 9.402 11.665 1.00 90.19 137 VAL A CA 1
ATOM 1038 C C . VAL A 1 137 ? 14.128 8.534 10.399 1.00 90.19 137 VAL A C 1
ATOM 1040 O O . VAL A 1 137 ? 14.197 9.052 9.283 1.00 90.19 137 VAL A O 1
ATOM 1043 N N . GLN A 1 138 ? 14.011 7.208 10.536 1.00 87.06 138 GLN A N 1
ATOM 1044 C CA . GLN A 1 138 ? 13.921 6.316 9.371 1.00 87.06 138 GLN A CA 1
ATOM 1045 C C . GLN A 1 138 ? 12.586 6.480 8.644 1.00 87.06 138 GLN A C 1
ATOM 1047 O O . GLN A 1 138 ? 12.579 6.589 7.420 1.00 87.06 138 GLN A O 1
ATOM 1052 N N . THR A 1 139 ? 11.479 6.562 9.391 1.00 90.44 139 THR A N 1
ATOM 1053 C CA . THR A 1 139 ? 10.152 6.838 8.830 1.00 90.44 139 THR A CA 1
ATOM 1054 C C . THR A 1 139 ? 10.172 8.152 8.060 1.00 90.44 139 THR A C 1
ATOM 1056 O O . THR A 1 139 ? 9.743 8.181 6.913 1.00 90.44 139 THR A O 1
ATOM 1059 N N . GLU A 1 140 ? 10.747 9.210 8.638 1.00 91.81 140 GLU A N 1
ATOM 1060 C CA . GLU A 1 140 ? 10.912 10.505 7.967 1.00 91.81 140 GLU A CA 1
ATOM 1061 C C . GLU A 1 140 ? 11.763 10.394 6.694 1.00 91.81 140 GLU A C 1
ATOM 1063 O O . GLU A 1 140 ? 11.374 10.884 5.634 1.00 91.81 140 GLU A O 1
ATOM 1068 N N . THR A 1 141 ? 12.909 9.713 6.770 1.00 90.12 141 THR A N 1
ATOM 1069 C CA . THR A 1 141 ? 13.844 9.594 5.643 1.00 90.12 141 THR A CA 1
ATOM 1070 C C . THR A 1 141 ? 13.213 8.872 4.457 1.00 90.12 141 THR A C 1
ATOM 1072 O O . THR A 1 141 ? 13.330 9.345 3.324 1.00 90.12 141 THR A O 1
ATOM 1075 N N . VAL A 1 142 ? 12.537 7.747 4.703 1.00 90.62 142 VAL A N 1
ATOM 1076 C CA . VAL A 1 142 ? 11.898 6.957 3.644 1.00 90.62 142 VAL A CA 1
ATOM 1077 C C . VAL A 1 142 ? 10.630 7.643 3.138 1.00 90.62 142 VAL A C 1
ATOM 1079 O O . VAL A 1 142 ? 10.394 7.660 1.932 1.00 90.62 142 VAL A O 1
ATOM 1082 N N . LEU A 1 143 ? 9.846 8.276 4.017 1.00 92.38 143 LEU A N 1
ATOM 1083 C CA . LEU A 1 143 ? 8.680 9.064 3.611 1.00 92.38 143 LEU A CA 1
ATOM 1084 C C . LEU A 1 143 ? 9.088 10.218 2.689 1.00 92.38 143 LEU A C 1
ATOM 1086 O O . LEU A 1 143 ? 8.470 10.416 1.649 1.00 92.38 143 LEU A O 1
ATOM 1090 N N . ARG A 1 144 ? 10.180 10.921 3.002 1.00 92.12 144 ARG A N 1
ATOM 1091 C CA . ARG A 1 144 ? 10.742 11.959 2.130 1.00 92.12 144 ARG A CA 1
ATOM 1092 C C . ARG A 1 144 ? 11.151 11.415 0.762 1.00 92.12 144 ARG A C 1
ATOM 1094 O O . ARG A 1 144 ? 10.863 12.045 -0.251 1.00 92.12 144 ARG A O 1
ATOM 1101 N N . GLN A 1 145 ? 11.817 10.260 0.717 1.00 91.50 145 GLN A N 1
ATOM 1102 C CA . GLN A 1 145 ? 12.169 9.611 -0.552 1.00 91.50 145 GLN A CA 1
ATOM 1103 C C . GLN A 1 145 ? 10.917 9.248 -1.358 1.00 91.50 145 GLN A C 1
ATOM 1105 O O . GLN A 1 145 ? 10.877 9.480 -2.563 1.00 91.50 145 GLN A O 1
ATOM 1110 N N . ALA A 1 146 ? 9.878 8.737 -0.693 1.00 92.88 146 ALA A N 1
ATOM 1111 C CA . ALA A 1 146 ? 8.618 8.392 -1.337 1.00 92.88 146 ALA A CA 1
ATOM 1112 C C . ALA A 1 146 ? 7.917 9.630 -1.925 1.00 92.88 146 ALA A C 1
ATOM 1114 O O . ALA A 1 146 ? 7.468 9.594 -3.070 1.00 92.88 146 ALA A O 1
ATOM 1115 N N . LEU A 1 147 ? 7.883 10.742 -1.186 1.00 93.44 147 LEU A N 1
ATOM 1116 C CA . LEU A 1 147 ? 7.315 12.006 -1.664 1.00 93.44 147 LEU A CA 1
ATOM 1117 C C . LEU A 1 147 ? 8.107 12.580 -2.849 1.00 93.44 147 LEU A C 1
ATOM 1119 O O . LEU A 1 147 ? 7.496 13.025 -3.816 1.00 93.44 147 LEU A O 1
ATOM 1123 N N . GLY A 1 148 ? 9.443 12.483 -2.836 1.00 92.00 148 GLY A N 1
ATOM 1124 C CA . GLY A 1 148 ? 10.287 12.866 -3.978 1.00 92.00 148 GLY A CA 1
ATOM 1125 C C . GLY A 1 148 ? 10.018 12.039 -5.243 1.00 92.00 148 GLY A C 1
ATOM 1126 O O . GLY A 1 148 ? 10.060 12.559 -6.353 1.00 92.00 148 GLY A O 1
ATOM 1127 N N . GLU A 1 149 ? 9.645 10.769 -5.084 1.00 92.12 149 GLU A N 1
ATOM 1128 C CA . GLU A 1 149 ? 9.184 9.887 -6.168 1.00 92.12 149 GLU A CA 1
ATOM 1129 C C . GLU A 1 149 ? 7.703 10.107 -6.546 1.00 92.12 149 GLU A C 1
ATOM 1131 O O . GLU A 1 149 ? 7.148 9.368 -7.367 1.00 92.12 149 GLU A O 1
ATOM 1136 N N . ARG A 1 150 ? 7.053 11.125 -5.963 1.00 95.31 150 ARG A N 1
ATOM 1137 C CA . ARG A 1 150 ? 5.627 11.455 -6.105 1.00 95.31 150 ARG A CA 1
ATOM 1138 C C . ARG A 1 150 ? 4.697 10.292 -5.726 1.00 95.31 150 ARG A C 1
ATOM 1140 O O . ARG A 1 150 ? 3.687 10.024 -6.379 1.00 95.31 150 ARG A O 1
ATOM 1147 N N . ILE A 1 151 ? 5.033 9.568 -4.665 1.00 95.25 151 ILE A N 1
ATOM 1148 C CA . ILE A 1 151 ? 4.238 8.451 -4.143 1.00 95.25 151 ILE A CA 1
ATOM 1149 C C . ILE A 1 151 ? 3.240 8.977 -3.114 1.00 95.25 151 ILE A C 1
ATOM 1151 O O . ILE A 1 151 ? 3.594 9.769 -2.243 1.00 95.25 151 ILE A O 1
ATOM 1155 N N . ARG A 1 152 ? 1.985 8.520 -3.189 1.00 95.75 152 ARG A N 1
ATOM 1156 C CA . ARG A 1 152 ? 0.943 8.936 -2.239 1.00 95.75 152 ARG A CA 1
ATOM 1157 C C . ARG A 1 152 ? 0.984 8.102 -0.953 1.00 95.75 152 ARG A C 1
ATOM 1159 O O . ARG A 1 152 ? 0.842 6.879 -1.047 1.00 95.75 152 ARG A O 1
ATOM 1166 N N . PRO A 1 153 ? 1.136 8.720 0.231 1.00 96.62 153 PRO A N 1
ATOM 1167 C CA . PRO A 1 153 ? 1.127 7.990 1.488 1.00 96.62 153 PRO A CA 1
ATOM 1168 C C . PRO A 1 153 ? -0.299 7.748 2.009 1.00 96.62 153 PRO A C 1
ATOM 1170 O O . PRO A 1 153 ? -1.204 8.563 1.845 1.00 96.62 153 PRO A O 1
ATOM 1173 N N . VAL A 1 154 ? -0.472 6.629 2.702 1.00 97.62 154 VAL A N 1
ATOM 1174 C CA . VAL A 1 154 ? -1.534 6.373 3.686 1.00 97.62 154 VAL A CA 1
ATOM 1175 C C . VAL A 1 154 ? -0.864 5.912 4.972 1.00 97.62 154 VAL A C 1
ATOM 1177 O O . VAL A 1 154 ? 0.227 5.347 4.918 1.00 97.62 154 VAL A O 1
ATOM 1180 N N . LEU A 1 155 ? -1.473 6.152 6.130 1.00 97.75 155 LEU A N 1
ATOM 1181 C CA . LEU A 1 155 ? -0.818 5.906 7.417 1.00 97.75 155 LEU A CA 1
ATOM 1182 C C . LEU A 1 155 ? -1.571 4.867 8.242 1.00 97.75 155 LEU A C 1
ATOM 1184 O O . LEU A 1 155 ? -2.797 4.827 8.244 1.00 97.75 155 LEU A O 1
ATOM 1188 N N . THR A 1 156 ? -0.837 4.040 8.979 1.00 97.75 156 THR A N 1
ATOM 1189 C CA . THR A 1 156 ? -1.399 3.176 10.014 1.00 97.75 156 THR A CA 1
ATOM 1190 C C . THR A 1 156 ? -0.674 3.381 11.337 1.00 97.75 156 THR A C 1
ATOM 1192 O O . THR A 1 156 ? 0.547 3.237 11.426 1.00 97.75 156 THR A O 1
ATOM 1195 N N . VAL A 1 157 ? -1.439 3.720 12.373 1.00 97.81 157 VAL A N 1
ATOM 1196 C CA . VAL A 1 157 ? -0.964 3.810 13.756 1.00 97.81 157 VAL A CA 1
ATOM 1197 C C . VAL A 1 157 ? -0.990 2.401 14.342 1.00 97.81 157 VAL A C 1
ATOM 1199 O O . VAL A 1 157 ? -2.057 1.865 14.640 1.00 97.81 157 VAL A O 1
ATOM 1202 N N . ASN A 1 158 ? 0.178 1.774 14.444 1.00 96.50 158 ASN A N 1
ATOM 1203 C CA . ASN A 1 158 ? 0.343 0.369 14.790 1.00 96.50 158 ASN A CA 1
ATOM 1204 C C . ASN A 1 158 ? 0.682 0.153 16.273 1.00 96.50 158 ASN A C 1
ATOM 1206 O O . ASN A 1 158 ? 1.030 1.086 16.992 1.00 96.50 158 ASN A O 1
ATOM 1210 N N . LYS A 1 159 ? 0.613 -1.109 16.713 1.00 95.00 159 LYS A N 1
ATOM 1211 C CA . LYS A 1 159 ? 0.835 -1.563 18.098 1.00 95.00 159 LYS A CA 1
ATOM 1212 C C . LYS A 1 159 ? -0.166 -1.018 19.118 1.00 95.00 159 LYS A C 1
ATOM 1214 O O . LYS A 1 159 ? 0.135 -0.899 20.306 1.00 95.00 159 LYS A O 1
ATOM 1219 N N . MET A 1 160 ? -1.393 -0.739 18.675 1.00 94.94 160 MET A N 1
ATOM 1220 C CA . MET A 1 160 ? -2.467 -0.302 19.572 1.00 94.94 160 MET A CA 1
ATOM 1221 C C . MET A 1 160 ? -2.737 -1.265 20.732 1.00 94.94 160 MET A C 1
ATOM 1223 O O . MET A 1 160 ? -3.233 -0.846 21.772 1.00 94.94 160 MET A O 1
ATOM 1227 N N . ASP A 1 161 ? -2.438 -2.553 20.572 1.00 92.50 161 ASP A N 1
ATOM 1228 C CA . ASP A 1 161 ? -2.575 -3.566 21.617 1.00 92.50 161 ASP A CA 1
ATOM 1229 C C . ASP A 1 161 ? -1.809 -3.208 22.897 1.00 92.50 161 ASP A C 1
ATOM 1231 O O . ASP A 1 161 ? -2.317 -3.452 23.995 1.00 92.50 161 ASP A O 1
ATOM 1235 N N . ARG A 1 162 ? -0.665 -2.525 22.776 1.00 92.94 162 ARG A N 1
ATOM 1236 C CA . ARG A 1 162 ? 0.129 -2.054 23.918 1.00 92.94 162 ARG A CA 1
ATOM 1237 C C . ARG A 1 162 ? -0.616 -1.019 24.758 1.00 92.94 162 ARG A C 1
ATOM 1239 O O . ARG A 1 162 ? -0.506 -1.045 25.984 1.00 92.94 162 ARG A O 1
ATOM 1246 N N . CYS A 1 163 ? -1.441 -0.168 24.138 1.00 92.81 163 CYS A N 1
ATOM 1247 C CA . CYS A 1 163 ? -2.284 0.792 24.859 1.00 92.81 163 CYS A CA 1
ATOM 1248 C C . CYS A 1 163 ? -3.278 0.089 25.792 1.00 92.81 163 CYS A C 1
ATOM 1250 O O . CYS A 1 163 ? -3.581 0.606 26.865 1.00 92.81 163 CYS A O 1
ATOM 1252 N N . PHE A 1 164 ? -3.768 -1.095 25.410 1.00 92.00 164 PHE A N 1
ATOM 1253 C CA . PHE A 1 164 ? -4.766 -1.838 26.181 1.00 92.00 164 PHE A CA 1
ATOM 1254 C C . PHE A 1 164 ? -4.150 -2.834 27.168 1.00 92.00 164 PHE A C 1
ATOM 1256 O O . PHE A 1 164 ? -4.640 -2.951 28.288 1.00 92.00 164 PHE A O 1
ATOM 1263 N N . LEU A 1 165 ? -3.114 -3.569 26.753 1.00 89.44 165 LEU A N 1
ATOM 1264 C CA . LEU A 1 165 ? -2.574 -4.706 27.504 1.00 89.44 165 LEU A CA 1
ATOM 1265 C C . LEU A 1 165 ? -1.412 -4.329 28.426 1.00 89.44 165 LEU A C 1
ATOM 1267 O O . LEU A 1 165 ? -1.318 -4.879 29.520 1.00 89.44 165 LEU A O 1
ATOM 1271 N N . GLU A 1 166 ? -0.532 -3.429 27.985 1.00 90.25 166 GLU A N 1
ATOM 1272 C CA . GLU A 1 166 ? 0.689 -3.068 28.717 1.00 90.25 166 GLU A CA 1
ATOM 1273 C C . GLU A 1 166 ? 0.486 -1.782 29.514 1.00 90.25 166 GLU A C 1
ATOM 1275 O O . GLU A 1 166 ? 0.644 -1.765 30.731 1.00 90.25 166 GLU A O 1
ATOM 1280 N N . LEU A 1 167 ? 0.107 -0.709 28.820 1.00 89.94 167 LEU A N 1
ATOM 1281 C CA . LEU A 1 167 ? 0.048 0.637 29.384 1.00 89.94 167 LEU A CA 1
ATOM 1282 C C . LEU A 1 167 ? -1.304 0.961 30.036 1.00 89.94 167 LEU A C 1
ATOM 1284 O O . LEU A 1 167 ? -1.382 1.857 30.868 1.00 89.94 167 LEU A O 1
ATOM 1288 N N . GLN A 1 168 ? -2.368 0.248 29.650 1.00 89.62 168 GLN A N 1
ATOM 1289 C CA . GLN A 1 168 ? -3.746 0.462 30.120 1.00 89.62 168 GLN A CA 1
ATOM 1290 C C . GLN A 1 168 ? -4.215 1.929 30.035 1.00 89.62 168 GLN A C 1
ATOM 1292 O O . GLN A 1 168 ? -4.953 2.419 30.896 1.00 89.62 168 GLN A O 1
ATOM 1297 N N . VAL A 1 169 ? -3.815 2.608 28.958 1.00 92.12 169 VAL A N 1
ATOM 1298 C CA . VAL A 1 169 ? -4.010 4.044 28.732 1.00 92.12 169 VAL A CA 1
ATOM 1299 C C . VAL A 1 169 ? -5.499 4.394 28.690 1.00 92.12 169 VAL A C 1
ATOM 1301 O O . VAL A 1 169 ? -6.328 3.666 28.122 1.00 92.12 169 VAL A O 1
ATOM 1304 N N . GLY A 1 170 ? -5.855 5.532 29.289 1.00 93.94 170 GLY A N 1
ATOM 1305 C CA . GLY A 1 170 ? -7.195 6.103 29.174 1.00 93.94 170 GLY A CA 1
ATOM 1306 C C . GLY A 1 170 ? -7.524 6.496 27.730 1.00 93.94 170 GLY A C 1
ATOM 1307 O O . GLY A 1 170 ? -6.639 6.810 26.941 1.00 93.94 170 GLY A O 1
ATOM 1308 N N . GLY A 1 171 ? -8.808 6.505 27.364 1.00 92.88 171 GLY A N 1
ATOM 1309 C CA . GLY A 1 171 ? -9.200 6.777 25.977 1.00 92.88 171 GLY A CA 1
ATOM 1310 C C . GLY A 1 171 ? -8.791 8.160 25.466 1.00 92.88 171 GLY A C 1
ATOM 1311 O O . GLY A 1 171 ? -8.348 8.274 24.327 1.00 92.88 171 GLY A O 1
ATOM 1312 N N . GLU A 1 172 ? -8.884 9.197 26.304 1.00 93.75 172 GLU A N 1
ATOM 1313 C CA . GLU A 1 172 ? -8.482 10.554 25.909 1.00 93.75 172 GLU A CA 1
ATOM 1314 C C . GLU A 1 172 ? -6.962 10.665 25.727 1.00 93.75 172 GLU A C 1
ATOM 1316 O O . GLU A 1 172 ? -6.502 11.199 24.726 1.00 93.75 172 GLU A O 1
ATOM 1321 N N . GLU A 1 173 ? -6.169 10.089 26.632 1.00 94.31 173 GLU A N 1
ATOM 1322 C CA . GLU A 1 173 ? -4.705 10.074 26.513 1.00 94.31 173 GLU A CA 1
ATOM 1323 C C . GLU A 1 173 ? -4.235 9.280 25.281 1.00 94.31 173 GLU A C 1
ATOM 1325 O O . GLU A 1 173 ? -3.343 9.728 24.553 1.00 94.31 173 GLU A O 1
ATOM 1330 N N . ALA A 1 174 ? -4.888 8.151 24.984 1.00 95.06 174 ALA A N 1
ATOM 1331 C CA . ALA A 1 174 ? -4.634 7.386 23.767 1.00 95.06 174 ALA A CA 1
ATOM 1332 C C . ALA A 1 174 ? -4.970 8.207 22.511 1.00 95.06 174 ALA A C 1
ATOM 1334 O O . ALA A 1 174 ? -4.161 8.276 21.588 1.00 95.06 174 ALA A O 1
ATOM 1335 N N . TYR A 1 175 ? -6.118 8.894 22.493 1.00 96.31 175 TYR A N 1
ATOM 1336 C CA . TYR A 1 175 ? -6.504 9.776 21.390 1.00 96.31 175 TYR A CA 1
ATOM 1337 C C . TYR A 1 175 ? -5.482 10.897 21.159 1.00 96.31 175 TYR A C 1
ATOM 1339 O O . TYR A 1 175 ? -5.052 11.100 20.024 1.00 96.31 175 TYR A O 1
ATOM 1347 N N . GLN A 1 176 ? -5.055 11.594 22.217 1.00 95.75 176 GLN A N 1
ATOM 1348 C CA . GLN A 1 176 ? -4.064 12.672 22.110 1.00 95.75 176 GLN A CA 1
ATOM 1349 C C . GLN A 1 176 ? -2.728 12.156 21.569 1.00 95.75 176 GLN A C 1
ATOM 1351 O O . GLN A 1 176 ? -2.105 12.794 20.720 1.00 95.75 176 GLN A O 1
ATOM 1356 N N . THR A 1 177 ? -2.318 10.966 22.011 1.00 95.62 177 THR A N 1
ATOM 1357 C CA . THR A 1 177 ? -1.130 10.287 21.489 1.00 95.62 177 THR A CA 1
ATOM 1358 C C . THR A 1 177 ? -1.268 10.013 19.993 1.00 95.62 177 THR A C 1
ATOM 1360 O O . THR A 1 177 ? -0.404 10.415 19.216 1.00 95.62 177 THR A O 1
ATOM 1363 N N . PHE A 1 178 ? -2.376 9.408 19.557 1.00 96.88 178 PHE A N 1
ATOM 1364 C CA . PHE A 1 178 ? -2.594 9.121 18.138 1.00 96.88 178 PHE A CA 1
ATOM 1365 C C . PHE A 1 178 ? -2.661 10.396 17.291 1.00 96.88 178 PHE A C 1
ATOM 1367 O O . PHE A 1 178 ? -2.064 10.448 16.218 1.00 96.88 178 PHE A O 1
ATOM 1374 N N . SER A 1 179 ? -3.338 11.436 17.785 1.00 97.06 179 SER A N 1
ATOM 1375 C CA . SER A 1 179 ? -3.420 12.737 17.117 1.00 97.06 179 SER A CA 1
ATOM 1376 C C . SER A 1 179 ? -2.035 13.345 16.912 1.00 97.06 179 SER A C 1
ATOM 1378 O O . SER A 1 179 ? -1.728 13.789 15.810 1.00 97.06 179 SER A O 1
ATOM 1380 N N . ARG A 1 180 ? -1.165 13.292 17.930 1.00 96.94 180 ARG A N 1
ATOM 1381 C CA . ARG A 1 180 ? 0.218 13.779 17.832 1.00 96.94 180 ARG A CA 1
ATOM 1382 C C . ARG A 1 180 ? 1.039 12.990 16.813 1.00 96.94 180 ARG A C 1
ATOM 1384 O O . ARG A 1 180 ? 1.819 13.577 16.072 1.00 96.94 180 ARG A O 1
ATOM 1391 N N . VAL A 1 181 ? 0.871 11.668 16.760 1.00 96.81 181 VAL A N 1
ATOM 1392 C CA . VAL A 1 181 ? 1.555 10.821 15.767 1.00 96.81 181 VAL A CA 1
ATOM 1393 C C . VAL A 1 181 ? 1.169 11.232 14.344 1.00 96.81 181 VAL A C 1
ATOM 1395 O O . VAL A 1 181 ? 2.041 11.392 13.490 1.00 96.81 181 VAL A O 1
ATOM 1398 N N . ILE A 1 182 ? -0.126 11.444 14.103 1.00 97.56 182 ILE A N 1
ATOM 1399 C CA . ILE A 1 182 ? -0.658 11.865 12.801 1.00 97.56 182 ILE A CA 1
ATOM 1400 C C . ILE A 1 182 ? -0.178 13.278 12.450 1.00 97.56 182 ILE A C 1
ATOM 1402 O O . ILE A 1 182 ? 0.254 13.517 11.326 1.00 97.56 182 ILE A O 1
ATOM 1406 N N . GLU A 1 183 ? -0.199 14.203 13.410 1.00 97.00 183 GLU A N 1
ATOM 1407 C CA . GLU A 1 183 ? 0.280 15.574 13.230 1.00 97.00 183 GLU A CA 1
ATOM 1408 C C . GLU A 1 183 ? 1.768 15.609 12.866 1.00 97.00 183 GLU A C 1
ATOM 1410 O O . GLU A 1 183 ? 2.138 16.225 11.870 1.00 97.00 183 GLU A O 1
ATOM 1415 N N . ASN A 1 184 ? 2.612 14.867 13.588 1.00 96.25 184 ASN A N 1
ATOM 1416 C CA . ASN A 1 184 ? 4.042 14.770 13.290 1.00 96.25 184 ASN A CA 1
ATOM 1417 C C . ASN A 1 184 ? 4.302 14.231 11.874 1.00 96.25 184 ASN A C 1
ATOM 1419 O O . ASN A 1 184 ? 5.165 14.747 11.163 1.00 96.25 184 ASN A O 1
ATOM 1423 N N . ALA A 1 185 ? 3.545 13.219 11.437 1.00 96.06 185 ALA A N 1
ATOM 1424 C CA . ALA A 1 185 ? 3.642 12.711 10.070 1.00 96.06 185 ALA A CA 1
ATOM 1425 C C . ALA A 1 185 ? 3.207 13.770 9.039 1.00 96.06 185 ALA A C 1
ATOM 1427 O O . ALA A 1 185 ? 3.883 13.967 8.029 1.00 96.06 185 ALA A O 1
ATOM 1428 N N . ASN A 1 186 ? 2.126 14.499 9.322 1.00 96.94 186 ASN A N 1
ATOM 1429 C CA . ASN A 1 186 ? 1.606 15.560 8.462 1.00 96.94 186 ASN A CA 1
ATOM 1430 C C . ASN A 1 186 ? 2.536 16.768 8.346 1.00 96.94 186 ASN A C 1
ATOM 1432 O O . ASN A 1 186 ? 2.563 17.386 7.284 1.00 96.94 186 ASN A O 1
ATOM 1436 N N . VAL A 1 187 ? 3.305 17.096 9.388 1.00 95.69 187 VAL A N 1
ATOM 1437 C CA . VAL A 1 187 ? 4.341 18.143 9.333 1.00 95.69 187 VAL A CA 1
ATOM 1438 C C . VAL A 1 187 ? 5.416 17.773 8.312 1.00 95.69 187 VAL A C 1
ATOM 1440 O O . VAL A 1 187 ? 5.797 18.603 7.485 1.00 95.69 187 VAL A O 1
ATOM 1443 N N . ILE A 1 188 ? 5.861 16.513 8.305 1.00 93.38 188 ILE A N 1
ATOM 1444 C CA . ILE A 1 188 ? 6.828 16.023 7.314 1.00 93.38 188 ILE A CA 1
ATOM 1445 C C . ILE A 1 188 ? 6.210 16.083 5.916 1.00 93.38 188 ILE A C 1
ATOM 1447 O O . ILE A 1 188 ? 6.816 16.645 5.010 1.00 93.38 188 ILE A O 1
ATOM 1451 N N . MET A 1 189 ? 4.990 15.565 5.741 1.00 94.12 189 MET A N 1
ATOM 1452 C CA . MET A 1 189 ? 4.305 15.558 4.441 1.00 94.12 189 MET A CA 1
ATOM 1453 C C . MET A 1 189 ? 4.095 16.971 3.880 1.00 94.12 189 MET A C 1
ATOM 1455 O O . MET A 1 189 ? 4.348 17.196 2.701 1.00 94.12 189 MET A O 1
ATOM 1459 N N . ALA A 1 190 ? 3.712 17.934 4.722 1.00 93.06 190 ALA A N 1
ATOM 1460 C CA . ALA A 1 190 ? 3.518 19.330 4.326 1.00 93.06 190 ALA A CA 1
ATOM 1461 C C . ALA A 1 190 ? 4.826 20.045 3.953 1.00 93.06 190 ALA A C 1
ATOM 1463 O O . ALA A 1 190 ? 4.811 21.000 3.185 1.00 93.06 190 ALA A O 1
ATOM 1464 N N . THR A 1 191 ? 5.966 19.588 4.478 1.00 91.12 191 THR A N 1
ATOM 1465 C CA . THR A 1 191 ? 7.275 20.176 4.154 1.00 91.12 191 THR A CA 1
ATOM 1466 C C . THR A 1 191 ? 7.708 19.858 2.715 1.00 91.12 191 THR A C 1
ATOM 1468 O O . THR A 1 191 ? 8.478 20.614 2.127 1.00 91.12 191 THR A O 1
ATOM 1471 N N . TYR A 1 192 ? 7.207 18.762 2.134 1.00 86.31 192 TYR A N 1
ATOM 1472 C CA . TYR A 1 192 ? 7.547 18.292 0.786 1.00 86.31 192 TYR A CA 1
ATOM 1473 C C . TYR A 1 192 ? 6.333 18.354 -0.153 1.00 86.31 192 TYR A C 1
ATOM 1475 O O . TYR A 1 192 ? 5.993 17.370 -0.810 1.00 86.31 192 TYR A O 1
ATOM 1483 N N . GLU A 1 193 ? 5.663 19.507 -0.197 1.00 81.38 193 GLU A N 1
ATOM 1484 C CA . GLU A 1 193 ? 4.550 19.736 -1.118 1.00 81.38 193 GLU A CA 1
ATOM 1485 C C . GLU A 1 193 ? 5.036 19.761 -2.578 1.00 81.38 193 GLU A C 1
ATOM 1487 O O . GLU A 1 193 ? 5.994 20.450 -2.931 1.00 81.38 193 GLU A O 1
ATOM 1492 N N . ASP A 1 194 ? 4.350 19.010 -3.439 1.00 88.31 194 ASP A N 1
ATOM 1493 C CA . ASP A 1 194 ? 4.541 19.013 -4.890 1.00 88.31 194 ASP A CA 1
ATOM 1494 C C . ASP A 1 194 ? 3.197 19.360 -5.546 1.00 88.31 194 ASP A C 1
ATOM 1496 O O . ASP A 1 194 ? 2.177 18.707 -5.298 1.00 88.31 194 ASP A O 1
ATOM 1500 N N . ALA A 1 195 ? 3.192 20.388 -6.400 1.00 87.94 195 ALA A N 1
ATOM 1501 C CA . ALA A 1 195 ? 1.981 20.912 -7.029 1.00 87.94 195 ALA A CA 1
ATOM 1502 C C . ALA A 1 195 ? 1.231 19.873 -7.886 1.00 87.94 195 ALA A C 1
ATOM 1504 O O . ALA A 1 195 ? 0.010 19.955 -8.022 1.00 87.94 195 ALA A O 1
ATOM 1505 N N . LEU A 1 196 ? 1.936 18.892 -8.460 1.00 88.88 196 LEU A N 1
ATOM 1506 C CA . LEU A 1 196 ? 1.337 17.825 -9.265 1.00 88.88 196 LEU A CA 1
ATOM 1507 C C . LEU A 1 196 ? 0.765 16.696 -8.403 1.00 88.88 196 LEU A C 1
ATOM 1509 O O . LEU A 1 196 ? -0.165 16.004 -8.826 1.00 88.88 196 LEU A O 1
ATOM 1513 N N . LEU A 1 197 ? 1.303 16.502 -7.199 1.00 86.75 197 LEU A N 1
ATOM 1514 C CA . LEU A 1 197 ? 0.840 15.479 -6.265 1.00 86.75 197 LEU A CA 1
ATOM 1515 C C . LEU A 1 197 ? -0.382 15.949 -5.456 1.00 86.75 197 LEU A C 1
ATOM 1517 O O . LEU A 1 197 ? -1.289 15.145 -5.182 1.00 86.75 197 LEU A O 1
ATOM 1521 N N . GLY A 1 198 ? -0.429 17.253 -5.164 1.00 89.50 198 GLY A N 1
ATOM 1522 C CA . GLY A 1 198 ? -1.461 17.920 -4.373 1.00 89.50 198 GLY A CA 1
ATOM 1523 C C . GLY A 1 198 ? -1.332 17.629 -2.877 1.00 89.50 198 GLY A C 1
ATOM 1524 O O . GLY A 1 198 ? -0.254 17.305 -2.387 1.00 89.50 198 GLY A O 1
ATOM 1525 N N . ASP A 1 199 ? -2.454 17.710 -2.157 1.00 92.44 199 ASP A N 1
ATOM 1526 C CA . ASP A 1 199 ? -2.516 17.385 -0.727 1.00 92.44 199 ASP A CA 1
ATOM 1527 C C . ASP A 1 199 ? -2.167 15.904 -0.480 1.00 92.44 199 ASP A C 1
ATOM 1529 O O . ASP A 1 199 ? -2.892 14.990 -0.894 1.00 92.44 199 ASP A O 1
ATOM 1533 N N . VAL A 1 200 ? -1.029 15.694 0.182 1.00 93.00 200 VAL A N 1
ATOM 1534 C CA . VAL A 1 200 ? -0.495 14.388 0.599 1.00 93.00 200 VAL A CA 1
ATOM 1535 C C . VAL A 1 200 ? -0.669 14.114 2.086 1.00 93.00 200 VAL A C 1
ATOM 1537 O O . VAL A 1 200 ? -0.250 13.056 2.555 1.00 93.00 200 VAL A O 1
ATOM 1540 N N . GLN A 1 201 ? -1.252 15.047 2.836 1.00 95.88 201 GLN A N 1
ATOM 1541 C CA . GLN A 1 201 ? -1.463 14.869 4.263 1.00 95.88 201 GLN A CA 1
ATOM 1542 C C . GLN A 1 201 ? -2.513 13.781 4.522 1.00 95.88 201 GLN A C 1
ATOM 1544 O O . GLN A 1 201 ? -3.407 13.510 3.714 1.00 95.88 201 GLN A O 1
ATOM 1549 N N . VAL A 1 202 ? -2.405 13.150 5.687 1.00 96.88 202 VAL A N 1
ATOM 1550 C CA . VAL A 1 202 ? -3.290 12.077 6.126 1.00 96.88 202 VAL A CA 1
ATOM 1551 C C . VAL A 1 202 ? -4.260 12.557 7.205 1.00 96.88 202 VAL A C 1
ATOM 1553 O O . VAL A 1 202 ? -3.891 13.215 8.175 1.00 96.88 202 VAL A O 1
ATOM 1556 N N . TYR A 1 203 ? -5.526 12.185 7.045 1.00 96.88 203 TYR A N 1
ATOM 1557 C CA . TYR A 1 203 ? -6.651 12.615 7.862 1.00 96.88 203 TYR A CA 1
ATOM 1558 C C . TYR A 1 203 ? -7.536 11.412 8.231 1.00 96.88 203 TYR A C 1
ATOM 1560 O O . TYR A 1 203 ? -8.098 10.767 7.333 1.00 96.88 203 TYR A O 1
ATOM 1568 N N . PRO A 1 204 ? -7.705 11.088 9.526 1.00 96.94 204 PRO A N 1
ATOM 1569 C CA . PRO A 1 204 ? -8.577 9.996 9.962 1.00 96.94 204 PRO A CA 1
ATOM 1570 C C . PRO A 1 204 ? -10.024 10.152 9.499 1.00 96.94 204 PRO A C 1
ATOM 1572 O O . PRO A 1 204 ? -10.635 9.181 9.052 1.00 96.94 204 PRO A O 1
ATOM 1575 N N . GLU A 1 205 ? -10.560 11.371 9.537 1.00 95.00 205 GLU A N 1
ATOM 1576 C CA . GLU A 1 205 ? -11.914 11.702 9.090 1.00 95.00 205 GLU A CA 1
ATOM 1577 C C . GLU A 1 205 ? -12.117 11.528 7.580 1.00 95.00 205 GLU A C 1
ATOM 1579 O O . GLU A 1 205 ? -13.249 11.344 7.138 1.00 95.00 205 GLU A O 1
ATOM 1584 N N . LYS A 1 206 ? -11.033 11.522 6.789 1.00 94.19 206 LYS A N 1
ATOM 1585 C CA . LYS A 1 206 ? -11.073 11.200 5.354 1.00 94.19 206 LYS A CA 1
ATOM 1586 C C . LYS A 1 206 ? -10.815 9.719 5.067 1.00 94.19 206 LYS A C 1
ATOM 1588 O O . LYS A 1 206 ? -10.921 9.323 3.914 1.00 94.19 206 LYS A O 1
ATOM 1593 N N . GLY A 1 207 ? -10.477 8.909 6.074 1.00 95.00 207 GLY A N 1
ATOM 1594 C CA . GLY A 1 207 ? -10.218 7.473 5.923 1.00 95.00 207 GLY A CA 1
ATOM 1595 C C . GLY A 1 207 ? -8.792 7.101 5.506 1.00 95.00 207 GLY A C 1
ATOM 1596 O O . GLY A 1 207 ? -8.516 5.920 5.331 1.00 95.00 207 GLY A O 1
ATOM 1597 N N . THR A 1 208 ? -7.864 8.059 5.402 1.00 96.69 208 THR A N 1
ATOM 1598 C CA . THR A 1 208 ? -6.464 7.790 5.005 1.00 96.69 208 THR A CA 1
ATOM 1599 C C . THR A 1 208 ? -5.584 7.306 6.165 1.00 96.69 208 THR A C 1
ATOM 1601 O O . THR A 1 208 ? -4.380 7.111 5.981 1.00 96.69 208 THR A O 1
ATOM 1604 N N . VAL A 1 209 ? -6.158 7.188 7.368 1.00 98.06 209 VAL A N 1
ATOM 1605 C CA . VAL A 1 209 ? -5.485 6.694 8.571 1.00 98.06 209 VAL A CA 1
ATOM 1606 C C . VAL A 1 209 ? -6.204 5.454 9.086 1.00 98.06 209 VAL A C 1
ATOM 1608 O O . VAL A 1 209 ? -7.401 5.489 9.387 1.00 98.06 209 VAL A O 1
ATOM 1611 N N . ALA A 1 210 ? -5.447 4.373 9.226 1.00 97.94 210 ALA A N 1
ATOM 1612 C CA . ALA A 1 210 ? -5.851 3.173 9.935 1.00 97.94 210 ALA A CA 1
ATOM 1613 C C . ALA A 1 210 ? -5.236 3.136 11.340 1.00 97.94 210 ALA A C 1
ATOM 1615 O O . ALA A 1 210 ? -4.194 3.728 11.619 1.00 97.94 210 ALA A O 1
ATOM 1616 N N . PHE A 1 211 ? -5.884 2.398 12.228 1.00 97.88 211 PHE A N 1
ATOM 1617 C CA . PHE A 1 211 ? -5.408 2.098 13.565 1.00 97.88 211 PHE A CA 1
ATOM 1618 C C . PHE A 1 211 ? -5.321 0.578 13.698 1.00 97.88 211 PHE A C 1
ATOM 1620 O O . PHE A 1 211 ? -6.299 -0.123 13.421 1.00 97.88 211 PHE A O 1
ATOM 1627 N N . SER A 1 212 ? -4.149 0.050 14.048 1.00 96.19 212 SER A N 1
ATOM 1628 C CA . SER A 1 212 ? -3.846 -1.373 13.898 1.00 96.19 212 SER A CA 1
ATOM 1629 C C . SER A 1 212 ? -3.085 -1.981 15.072 1.00 96.19 212 SER A C 1
ATOM 1631 O O . SER A 1 212 ? -2.311 -1.333 15.776 1.00 96.19 212 SER A O 1
ATOM 1633 N N . ALA A 1 213 ? -3.251 -3.291 15.221 1.00 94.56 213 ALA A N 1
ATOM 1634 C CA . ALA A 1 213 ? -2.399 -4.153 16.024 1.00 94.56 213 ALA A CA 1
ATOM 1635 C C . ALA A 1 213 ? -1.966 -5.343 15.160 1.00 94.56 213 ALA A C 1
ATOM 1637 O O . ALA A 1 213 ? -2.609 -6.398 15.154 1.00 94.56 213 ALA A O 1
ATOM 1638 N N . GLY A 1 214 ? -0.877 -5.163 14.403 1.00 87.81 214 GLY A N 1
ATOM 1639 C CA . GLY A 1 214 ? -0.394 -6.164 13.445 1.00 87.81 214 GLY A CA 1
ATOM 1640 C C . GLY A 1 214 ? -0.164 -7.545 14.068 1.00 87.81 214 GLY A C 1
ATOM 1641 O O . GLY A 1 214 ? -0.563 -8.545 13.483 1.00 87.81 214 GLY A O 1
ATOM 1642 N N . LEU A 1 215 ? 0.371 -7.609 15.294 1.00 86.94 215 LEU A N 1
ATOM 1643 C CA . LEU A 1 215 ? 0.622 -8.869 16.013 1.00 86.94 215 LEU A CA 1
ATOM 1644 C C . LEU A 1 215 ? -0.654 -9.688 16.263 1.00 86.94 215 LEU A C 1
ATOM 1646 O O . LEU A 1 215 ? -0.642 -10.920 16.253 1.00 86.94 215 LEU A O 1
ATOM 1650 N N . HIS A 1 216 ? -1.773 -9.006 16.495 1.00 88.00 216 HIS A N 1
ATOM 1651 C CA . HIS A 1 216 ? -3.061 -9.651 16.722 1.00 88.00 216 HIS A CA 1
ATOM 1652 C C . HIS A 1 216 ? -3.916 -9.730 15.453 1.00 88.00 216 HIS A C 1
ATOM 1654 O O . HIS A 1 216 ? -4.950 -10.391 15.473 1.00 88.00 216 HIS A O 1
ATOM 1660 N N . GLY A 1 217 ? -3.483 -9.128 14.343 1.00 89.00 217 GLY A N 1
ATOM 1661 C CA . GLY A 1 217 ? -4.149 -9.219 13.044 1.00 89.00 217 GLY A CA 1
ATOM 1662 C C . GLY A 1 217 ? -5.475 -8.461 12.960 1.00 89.00 217 GLY A C 1
ATOM 1663 O O . GLY A 1 217 ? -6.345 -8.847 12.177 1.00 89.00 217 GLY A O 1
ATOM 1664 N N . TRP A 1 218 ? -5.649 -7.398 13.750 1.00 93.25 218 TRP A N 1
ATOM 1665 C CA . TRP A 1 218 ? -6.822 -6.525 13.668 1.00 93.25 218 TRP A CA 1
ATOM 1666 C C . TRP A 1 218 ? -6.435 -5.078 13.362 1.00 93.25 218 TRP A C 1
ATOM 1668 O O . TRP A 1 218 ? -5.376 -4.595 13.771 1.00 93.25 218 TRP A O 1
ATOM 1678 N N . ALA A 1 219 ? -7.286 -4.402 12.598 1.00 96.31 219 ALA A N 1
ATOM 1679 C CA . ALA A 1 219 ? -7.153 -2.988 12.278 1.00 96.31 219 ALA A CA 1
ATOM 1680 C C . ALA A 1 219 ? -8.516 -2.405 11.911 1.00 96.31 219 ALA A C 1
ATOM 1682 O O . ALA A 1 219 ? -9.431 -3.132 11.523 1.00 96.31 219 ALA A O 1
ATOM 1683 N N . PHE A 1 220 ? -8.640 -1.090 12.013 1.00 96.81 220 PHE A N 1
ATOM 1684 C CA . PHE A 1 220 ? -9.824 -0.364 11.582 1.00 96.81 220 PHE A CA 1
ATOM 1685 C C . PHE A 1 220 ? -9.448 1.018 11.056 1.00 96.81 220 PHE A C 1
ATOM 1687 O O . PHE A 1 220 ? -8.480 1.631 11.498 1.00 96.81 220 PHE A O 1
ATOM 1694 N N . THR A 1 221 ? -10.253 1.536 10.143 1.00 97.00 221 THR A N 1
ATOM 1695 C CA . THR A 1 221 ? -10.336 2.965 9.844 1.00 97.00 221 THR A CA 1
ATOM 1696 C C . THR A 1 221 ? -11.632 3.514 10.439 1.00 97.00 221 THR A C 1
ATOM 1698 O O . THR A 1 221 ? -12.505 2.765 10.896 1.00 97.00 221 THR A O 1
ATOM 1701 N N . LEU A 1 222 ? -11.807 4.836 10.415 1.00 95.88 222 LEU A N 1
ATOM 1702 C CA . LEU A 1 222 ? -13.077 5.426 10.840 1.00 95.88 222 LEU A CA 1
ATOM 1703 C C . LEU A 1 222 ? -14.244 5.040 9.924 1.00 95.88 222 LEU A C 1
ATOM 1705 O O . LEU A 1 222 ? -15.381 5.050 10.393 1.00 95.88 222 LEU A O 1
ATOM 1709 N N . SER A 1 223 ? -13.993 4.633 8.671 1.00 92.94 223 SER A N 1
ATOM 1710 C CA . SER A 1 223 ? -15.058 4.181 7.767 1.00 92.94 223 SER A CA 1
ATOM 1711 C C . SER A 1 223 ? -15.724 2.904 8.286 1.00 92.94 223 SER A C 1
ATOM 1713 O O . SER A 1 223 ? -16.947 2.781 8.228 1.00 92.94 223 SER A O 1
ATOM 1715 N N . ASN A 1 224 ? -14.955 1.988 8.890 1.00 91.88 224 ASN A N 1
ATOM 1716 C CA . ASN A 1 224 ? -15.496 0.746 9.441 1.00 91.88 224 ASN A CA 1
ATOM 1717 C C . ASN A 1 224 ? -16.529 1.026 10.543 1.00 91.88 224 ASN A C 1
ATOM 1719 O O . ASN A 1 224 ? -17.624 0.467 10.520 1.00 91.88 224 ASN A O 1
ATOM 1723 N N . PHE A 1 225 ? -16.215 1.929 11.477 1.00 93.56 225 PHE A N 1
ATOM 1724 C CA . PHE A 1 225 ? -17.147 2.322 12.536 1.00 93.56 225 PHE A CA 1
ATOM 1725 C C . PHE A 1 225 ? -18.262 3.240 12.028 1.00 93.56 225 PHE A C 1
ATOM 1727 O O . PHE A 1 225 ? -19.405 3.120 12.474 1.00 93.56 225 PHE A O 1
ATOM 1734 N N . ALA A 1 226 ? -17.979 4.112 11.059 1.00 92.81 226 ALA A N 1
ATOM 1735 C CA . ALA A 1 226 ? -18.996 4.943 10.431 1.00 92.81 226 ALA A CA 1
ATOM 1736 C C . ALA A 1 226 ? -20.089 4.088 9.780 1.00 92.81 226 ALA A C 1
ATOM 1738 O O . ALA A 1 226 ? -21.257 4.306 10.086 1.00 92.81 226 ALA A O 1
ATOM 1739 N N . LYS A 1 227 ? -19.740 3.046 9.015 1.00 89.69 227 LYS A N 1
ATOM 1740 C CA . LYS A 1 227 ? -20.702 2.078 8.449 1.00 89.69 227 LYS A CA 1
ATOM 1741 C C . LYS A 1 227 ? -21.579 1.419 9.526 1.00 89.69 227 LYS A C 1
ATOM 1743 O O . LYS A 1 227 ? -22.781 1.242 9.335 1.00 89.69 227 LYS A O 1
ATOM 1748 N N . MET A 1 228 ? -21.010 1.098 10.694 1.00 89.06 228 MET A N 1
ATOM 1749 C CA . MET A 1 228 ? -21.744 0.470 11.808 1.00 89.06 228 MET A CA 1
ATOM 1750 C C . MET A 1 228 ? -22.717 1.416 12.530 1.00 89.06 228 MET A C 1
ATOM 1752 O O . MET A 1 228 ? -23.716 0.957 13.098 1.00 89.06 228 MET A O 1
ATOM 1756 N N . TYR A 1 229 ? -22.407 2.714 12.577 1.00 91.19 229 TYR A N 1
ATOM 1757 C CA . TYR A 1 229 ? -23.140 3.696 13.383 1.00 91.19 229 TYR A CA 1
ATOM 1758 C C . TYR A 1 229 ? -24.004 4.660 12.562 1.00 91.19 229 TYR A C 1
ATOM 1760 O O . TYR A 1 229 ? -25.024 5.117 13.075 1.00 91.19 229 TYR A O 1
ATOM 1768 N N . ALA A 1 230 ? -23.666 4.925 11.301 1.00 89.56 230 ALA A N 1
ATOM 1769 C CA . ALA A 1 230 ? -24.383 5.836 10.408 1.00 89.56 230 ALA A CA 1
ATOM 1770 C C . ALA A 1 230 ? -25.883 5.508 10.337 1.00 89.56 230 ALA A C 1
ATOM 1772 O O . ALA A 1 230 ? -26.727 6.364 10.608 1.00 89.56 230 ALA A O 1
ATOM 1773 N N . SER A 1 231 ? -26.214 4.233 10.112 1.00 88.19 231 SER A N 1
ATOM 1774 C CA . SER A 1 231 ? -27.598 3.740 10.081 1.00 88.19 231 SER A CA 1
ATOM 1775 C C . SER A 1 231 ? -28.329 3.906 11.419 1.00 88.19 231 SER A C 1
ATOM 1777 O O . SER A 1 231 ? -29.511 4.236 11.436 1.00 88.19 231 SER A O 1
ATOM 1779 N N . LYS A 1 232 ? -27.629 3.745 12.550 1.00 87.56 232 LYS A N 1
ATOM 1780 C CA . LYS A 1 232 ? -28.204 3.886 13.901 1.00 87.56 232 LYS A CA 1
ATOM 1781 C C . LYS A 1 232 ? -28.493 5.337 14.271 1.00 87.56 232 LYS A C 1
ATOM 1783 O O . LYS A 1 232 ? -29.437 5.598 15.011 1.00 87.56 232 LYS A O 1
ATOM 1788 N N . PHE A 1 233 ? -27.674 6.266 13.785 1.00 86.38 233 PHE A N 1
ATOM 1789 C CA . PHE A 1 233 ? -27.831 7.700 14.025 1.00 86.38 233 PHE A CA 1
ATOM 1790 C C . PHE A 1 233 ? -28.626 8.417 12.925 1.00 86.38 233 PHE A C 1
ATOM 1792 O O . PHE A 1 233 ? -28.894 9.609 13.068 1.00 86.38 233 PHE A O 1
ATOM 1799 N N . GLY A 1 234 ? -29.006 7.720 11.849 1.00 87.12 234 GLY A N 1
ATOM 1800 C CA . GLY A 1 234 ? -29.718 8.308 10.714 1.00 87.12 234 GLY A CA 1
ATOM 1801 C C . GLY A 1 234 ? -28.899 9.380 9.988 1.00 87.12 234 GLY A C 1
ATOM 1802 O O . GLY A 1 234 ? -29.458 10.374 9.531 1.00 87.12 234 GLY A O 1
ATOM 1803 N N . VAL A 1 235 ? -27.575 9.217 9.930 1.00 90.50 235 VAL A N 1
ATOM 1804 C CA . VAL A 1 235 ? -26.652 10.152 9.268 1.00 90.50 235 VAL A CA 1
ATOM 1805 C C . VAL A 1 235 ? -25.865 9.453 8.171 1.00 90.50 235 VAL A C 1
ATOM 1807 O O . VAL A 1 235 ? -25.707 8.239 8.200 1.00 90.50 235 VAL A O 1
ATOM 1810 N N . ASP A 1 236 ? -25.371 10.228 7.209 1.00 90.12 236 ASP A N 1
ATOM 1811 C CA . ASP A 1 236 ? -24.480 9.715 6.168 1.00 90.12 236 ASP A CA 1
ATOM 1812 C C . ASP A 1 236 ? -23.140 9.242 6.754 1.00 90.12 236 ASP A C 1
ATOM 1814 O O . ASP A 1 236 ? -22.660 9.799 7.747 1.00 90.12 236 ASP A O 1
ATOM 1818 N N . GLU A 1 237 ? -22.527 8.240 6.123 1.00 90.44 237 GLU A N 1
ATOM 1819 C CA . GLU A 1 237 ? -21.242 7.676 6.547 1.00 90.44 237 GLU A CA 1
ATOM 1820 C C . GLU A 1 237 ? -20.131 8.730 6.588 1.00 90.44 237 GLU A C 1
ATOM 1822 O O . GLU A 1 237 ? -19.399 8.787 7.574 1.00 90.44 237 GLU A O 1
ATOM 1827 N N . SER A 1 238 ? -20.054 9.622 5.594 1.00 90.38 238 SER A N 1
ATOM 1828 C CA . SER A 1 238 ? -19.041 10.690 5.549 1.00 90.38 238 SER A CA 1
ATOM 1829 C C . SER A 1 238 ? -19.167 11.642 6.742 1.00 90.38 238 SER A C 1
ATOM 1831 O O . SER A 1 238 ? -18.200 11.894 7.458 1.00 90.38 238 SER A O 1
ATOM 1833 N N . LYS A 1 239 ? -20.394 12.079 7.047 1.00 91.31 239 LYS A N 1
ATOM 1834 C CA . LYS A 1 239 ? -20.687 12.927 8.213 1.00 91.31 239 LYS A CA 1
ATOM 1835 C C . LYS A 1 239 ? -20.432 12.205 9.531 1.00 91.31 239 LYS A C 1
ATOM 1837 O O . LYS A 1 239 ? -20.092 12.841 10.526 1.00 91.31 239 LYS A O 1
ATOM 1842 N N . MET A 1 240 ? -20.638 10.889 9.572 1.00 93.69 240 MET A N 1
ATOM 1843 C CA . MET A 1 240 ? -20.314 10.095 10.753 1.00 93.69 240 MET A CA 1
ATOM 1844 C C . MET A 1 240 ? -18.798 10.018 10.959 1.00 93.69 240 MET A C 1
ATOM 1846 O O . MET A 1 240 ? -18.355 10.172 12.091 1.00 93.69 240 MET A O 1
ATOM 1850 N N . MET A 1 241 ? -18.003 9.849 9.898 1.00 93.75 241 MET A N 1
ATOM 1851 C CA . MET A 1 241 ? -16.536 9.868 9.988 1.00 93.75 241 MET A CA 1
ATOM 1852 C C . MET A 1 241 ? -16.014 11.198 10.539 1.00 93.75 241 MET A C 1
ATOM 1854 O O . MET A 1 241 ? -15.204 11.183 11.462 1.00 93.75 241 MET A O 1
ATOM 1858 N N . GLU A 1 242 ? -16.543 12.329 10.060 1.00 94.00 242 GLU A N 1
ATOM 1859 C CA . GLU A 1 242 ? -16.208 13.661 10.589 1.00 94.00 242 GLU A CA 1
ATOM 1860 C C . GLU A 1 242 ? -16.497 13.774 12.092 1.00 94.00 242 GLU A C 1
ATOM 1862 O O . GLU A 1 242 ? -15.687 14.306 12.843 1.00 94.00 242 GLU A O 1
ATOM 1867 N N . ARG A 1 243 ? -17.625 13.224 12.561 1.00 93.56 243 ARG A N 1
ATOM 1868 C CA . ARG A 1 243 ? -18.000 13.232 13.987 1.00 93.56 243 ARG A CA 1
ATOM 1869 C C . ARG A 1 243 ? -17.162 12.294 14.852 1.00 93.56 243 ARG A C 1
ATOM 1871 O O . ARG A 1 243 ? -17.077 12.494 16.061 1.00 93.56 243 ARG A O 1
ATOM 1878 N N . LEU A 1 244 ? -16.593 11.242 14.270 1.00 94.75 244 LEU A N 1
ATOM 1879 C CA . LEU A 1 244 ? -15.791 10.266 15.004 1.00 94.75 244 LEU A CA 1
ATOM 1880 C C . LEU A 1 244 ? -14.385 10.779 15.325 1.00 94.75 244 LEU A C 1
ATOM 1882 O O . LEU A 1 244 ? -13.731 10.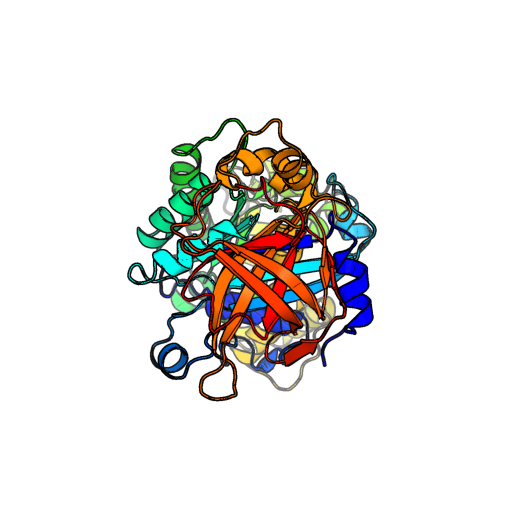174 16.167 1.00 94.75 244 LEU A O 1
ATOM 1886 N N . TRP A 1 245 ? -13.925 11.870 14.712 1.00 96.06 245 TRP A N 1
ATOM 1887 C CA . TRP A 1 245 ? -12.595 12.438 14.940 1.00 96.06 245 TRP A CA 1
ATOM 1888 C C . TRP A 1 245 ? -12.652 13.911 15.352 1.00 96.06 245 TRP A C 1
ATOM 1890 O O . TRP A 1 245 ? -13.680 14.571 15.210 1.00 96.06 245 TRP A O 1
ATOM 1900 N N . GLY A 1 246 ? -11.542 14.442 15.863 1.00 93.38 246 GLY A N 1
ATOM 1901 C CA . GLY A 1 246 ? -11.419 15.849 16.229 1.00 93.38 246 GLY A CA 1
ATOM 1902 C C . GLY A 1 246 ? -12.153 16.210 17.518 1.00 93.38 246 GLY A C 1
ATOM 1903 O O . GLY A 1 246 ? -12.456 15.360 18.362 1.00 93.38 246 GLY A O 1
ATOM 1904 N N . GLU A 1 247 ? -12.442 17.501 17.666 1.00 91.81 247 GLU A N 1
ATOM 1905 C CA . GLU A 1 247 ? -13.167 18.099 18.796 1.00 91.81 247 GLU A CA 1
ATOM 1906 C C . GLU A 1 247 ? -14.679 17.837 18.718 1.00 91.81 247 GLU A C 1
ATOM 1908 O O . GLU A 1 247 ? -15.496 18.739 18.854 1.00 91.81 247 GLU A O 1
ATOM 1913 N N . ASN A 1 248 ? -15.062 16.586 18.474 1.00 92.50 248 ASN A N 1
ATOM 1914 C CA . ASN A 1 248 ? -16.445 16.139 18.462 1.00 92.50 248 ASN A CA 1
ATOM 1915 C C . ASN A 1 248 ? -16.701 15.256 19.679 1.00 92.50 248 ASN A C 1
ATOM 1917 O O . ASN A 1 248 ? -16.026 14.248 19.886 1.00 92.50 248 ASN A O 1
ATOM 1921 N N . TYR A 1 249 ? -17.703 15.619 20.470 1.00 92.62 249 TYR A N 1
ATOM 1922 C CA . TYR A 1 249 ? -18.078 14.937 21.702 1.00 92.62 249 TYR A CA 1
ATOM 1923 C C . TYR A 1 249 ? -19.532 14.491 21.632 1.00 92.62 249 TYR A C 1
ATOM 1925 O O . TYR A 1 249 ? -20.374 15.156 21.023 1.00 92.62 249 TYR A O 1
ATOM 1933 N N . PHE A 1 250 ? -19.834 13.367 22.270 1.00 90.56 250 PHE A N 1
ATOM 1934 C CA . PHE A 1 250 ? -21.179 12.830 22.356 1.00 90.56 250 PHE A CA 1
ATOM 1935 C C . PHE A 1 250 ? -21.560 12.627 23.817 1.00 90.56 250 PHE A C 1
ATOM 1937 O O . PHE A 1 250 ? -20.803 12.068 24.607 1.00 90.56 250 PHE A O 1
ATOM 1944 N N . ASP A 1 251 ? -22.760 13.075 24.172 1.00 88.12 251 ASP A N 1
ATOM 1945 C CA . ASP A 1 251 ? -23.334 12.812 25.485 1.00 88.12 251 ASP A CA 1
ATOM 1946 C C . ASP A 1 251 ? -24.436 11.744 25.356 1.00 88.12 251 ASP A C 1
ATOM 1948 O O . ASP A 1 251 ? -25.474 12.003 24.735 1.00 88.12 251 ASP A O 1
ATOM 1952 N N . PRO A 1 252 ? -24.254 10.544 25.943 1.00 85.56 252 PRO A N 1
ATOM 1953 C CA . PRO A 1 252 ? -25.261 9.487 25.927 1.00 85.56 252 PRO A CA 1
ATOM 1954 C C . PRO A 1 252 ? -26.588 9.893 26.576 1.00 85.56 252 PRO A C 1
ATOM 1956 O O . PRO A 1 252 ? -27.627 9.343 26.207 1.00 85.56 252 PRO A O 1
ATOM 1959 N N . THR A 1 253 ? -26.566 10.841 27.519 1.00 84.25 253 THR A N 1
ATOM 1960 C CA . THR A 1 253 ? -27.754 11.268 28.269 1.00 84.25 253 THR A CA 1
ATOM 1961 C C . THR A 1 253 ? -28.667 12.111 27.391 1.00 84.25 253 THR A C 1
ATOM 1963 O O . THR A 1 253 ? -29.855 11.822 27.252 1.00 84.25 253 THR A O 1
ATOM 1966 N N . THR A 1 254 ? -28.106 13.134 26.746 1.00 83.38 254 THR A N 1
ATOM 1967 C CA . THR A 1 254 ? -28.857 14.010 25.838 1.00 83.38 254 THR A CA 1
ATOM 1968 C C . THR A 1 254 ? -28.967 13.458 24.417 1.00 83.38 254 THR A C 1
ATOM 1970 O O . THR A 1 254 ? -29.787 13.952 23.642 1.00 83.38 254 THR A O 1
ATOM 1973 N N . LYS A 1 255 ? -28.168 12.438 24.069 1.00 84.56 255 LYS A N 1
ATOM 1974 C CA . LYS A 1 255 ? -28.010 11.866 22.718 1.00 84.56 255 LYS A CA 1
ATOM 1975 C C . LYS A 1 255 ? -27.628 12.910 21.665 1.00 84.56 255 LYS A C 1
ATOM 1977 O O . LYS A 1 255 ? -27.990 12.783 20.493 1.00 84.56 255 LYS A O 1
ATOM 1982 N N . LYS A 1 256 ? -26.920 13.962 22.079 1.00 86.44 256 LYS A N 1
ATOM 1983 C CA . LYS A 1 256 ? -26.514 15.075 21.219 1.00 86.44 256 LYS A CA 1
ATOM 1984 C C . LYS A 1 256 ? -25.004 15.087 21.022 1.00 86.44 256 LYS A C 1
ATOM 1986 O O . LYS A 1 256 ? -24.239 14.749 21.921 1.00 86.44 256 LYS A O 1
ATOM 1991 N N . TRP A 1 257 ? -24.611 15.515 19.827 1.00 88.62 257 TRP A N 1
ATOM 1992 C CA . TRP A 1 257 ? -23.232 15.847 19.493 1.00 88.62 257 TRP A CA 1
ATOM 1993 C C . TRP A 1 257 ? -22.949 17.304 19.871 1.00 88.62 257 TRP A C 1
ATOM 1995 O O . TRP A 1 257 ? -23.801 18.172 19.669 1.00 88.62 257 TRP A O 1
ATOM 2005 N N . THR A 1 258 ? -21.762 17.574 20.401 1.00 88.00 258 THR A N 1
ATOM 2006 C CA . THR A 1 258 ? -21.273 18.916 20.739 1.00 88.00 258 THR A CA 1
ATOM 2007 C C . THR A 1 258 ? -19.814 19.058 20.325 1.00 88.00 258 THR A C 1
ATOM 2009 O O . THR A 1 258 ? -19.062 18.090 20.344 1.00 88.00 258 THR A O 1
ATOM 2012 N N . ILE A 1 259 ? -19.418 20.275 19.955 1.00 86.44 259 ILE A N 1
ATOM 2013 C CA . ILE A 1 259 ? -18.034 20.614 19.577 1.00 86.44 259 ILE A CA 1
ATOM 2014 C C . ILE A 1 259 ? -17.241 21.104 20.806 1.00 86.44 259 ILE A C 1
ATOM 2016 O O . ILE A 1 259 ? -16.025 21.244 20.795 1.00 86.44 259 ILE A O 1
ATOM 2020 N N . LYS A 1 260 ? -17.941 21.389 21.911 1.00 81.56 260 LYS A N 1
ATOM 2021 C CA . LYS A 1 260 ? -17.329 21.855 23.156 1.00 81.56 260 LYS A CA 1
ATOM 2022 C C . LYS A 1 260 ? -17.246 20.719 24.157 1.00 81.56 260 LYS A C 1
ATOM 2024 O O . LYS A 1 260 ? -18.267 20.096 24.453 1.00 81.56 260 LYS A O 1
ATOM 2029 N N . HIS A 1 261 ? -16.065 20.545 24.741 1.00 75.75 261 HIS A N 1
ATOM 2030 C CA . HIS A 1 261 ? -15.892 19.726 25.930 1.00 75.75 261 HIS A CA 1
ATOM 2031 C C . HIS A 1 261 ? -16.707 20.341 27.076 1.00 75.75 261 HIS A C 1
ATOM 2033 O O . HIS A 1 261 ? -16.423 21.448 27.532 1.00 75.75 261 HIS A O 1
ATOM 2039 N N . THR A 1 262 ? -17.755 19.652 27.525 1.00 71.62 262 THR A N 1
ATOM 2040 C CA . THR A 1 262 ? -18.663 20.169 28.565 1.00 71.62 262 THR A CA 1
ATOM 2041 C C . THR A 1 262 ? -18.135 19.947 29.983 1.00 71.62 262 THR A C 1
ATOM 2043 O O . THR A 1 262 ? -18.762 20.403 30.934 1.00 71.62 262 THR A O 1
ATOM 2046 N N . GLY A 1 263 ? -16.997 19.256 30.145 1.00 67.56 263 GLY A N 1
ATOM 2047 C CA . GLY A 1 263 ? -16.396 18.962 31.454 1.00 67.56 263 GLY A CA 1
ATOM 2048 C C . GLY A 1 263 ? -17.154 17.908 32.264 1.00 67.56 263 GLY A C 1
ATOM 2049 O O . GLY A 1 263 ? -16.776 17.621 33.392 1.00 67.56 263 GLY A O 1
ATOM 2050 N N . SER A 1 264 ? -18.226 17.347 31.703 1.00 72.88 264 SER A N 1
ATOM 2051 C CA . SER A 1 264 ? -18.997 16.272 32.316 1.00 72.88 264 SER A CA 1
ATOM 2052 C C . SER A 1 264 ? -18.384 14.920 31.969 1.00 72.88 264 SER A C 1
ATOM 2054 O O . SER A 1 264 ? -18.144 14.651 30.793 1.00 72.88 264 SER A O 1
ATOM 2056 N N . ASP A 1 265 ? -18.234 14.044 32.965 1.00 70.19 265 ASP A N 1
ATOM 2057 C CA . ASP A 1 265 ? -17.737 12.670 32.787 1.00 70.19 265 ASP A CA 1
ATOM 2058 C C . ASP A 1 265 ? -18.555 11.846 31.775 1.00 70.19 265 ASP A C 1
ATOM 2060 O O . ASP A 1 265 ? -18.065 10.854 31.228 1.00 70.19 265 ASP A O 1
ATOM 2064 N N . THR A 1 266 ? -19.810 12.235 31.509 1.00 75.19 266 THR A N 1
ATOM 2065 C CA . THR A 1 266 ? -20.670 11.545 30.539 1.00 75.19 266 THR A CA 1
ATOM 2066 C C . THR A 1 266 ? -20.391 11.958 29.097 1.00 75.19 266 THR A C 1
ATOM 2068 O O . THR A 1 266 ? -20.652 11.172 28.189 1.00 75.19 266 THR A O 1
ATOM 2071 N N . CYS A 1 267 ? -19.862 13.163 28.866 1.00 83.69 267 CYS A N 1
ATOM 2072 C CA . CYS A 1 267 ? -19.624 13.706 27.534 1.00 83.69 267 CYS A CA 1
ATOM 2073 C C . CYS A 1 267 ? -18.214 13.341 27.075 1.00 83.69 267 CYS A C 1
ATOM 2075 O O . CYS A 1 267 ? -17.239 14.021 27.394 1.00 83.69 267 CYS A O 1
ATOM 2077 N N . LYS A 1 268 ? -18.104 12.241 26.332 1.00 88.50 268 LYS A N 1
ATOM 2078 C CA . LYS A 1 268 ? -16.821 11.726 25.851 1.00 88.50 268 LYS A CA 1
ATOM 2079 C C . LYS A 1 268 ? -16.608 12.089 24.388 1.00 88.50 268 LYS A C 1
ATOM 2081 O O . LYS A 1 268 ? -17.556 12.248 23.619 1.00 88.50 268 LYS A O 1
ATOM 2086 N N . ARG A 1 269 ? -15.341 12.198 23.989 1.00 93.62 269 ARG A N 1
ATOM 2087 C CA . ARG A 1 269 ? -14.959 12.392 22.586 1.00 93.62 269 ARG A CA 1
ATOM 2088 C C . ARG A 1 269 ? -15.500 11.246 21.728 1.00 93.62 269 ARG A C 1
ATOM 2090 O O . ARG A 1 269 ? -15.472 10.091 22.155 1.00 93.62 269 ARG A O 1
ATOM 2097 N N . GLY A 1 270 ? -15.950 11.552 20.513 1.00 93.50 270 GLY A N 1
ATOM 2098 C CA . GLY A 1 270 ? -16.558 10.601 19.583 1.00 93.50 270 GLY A CA 1
ATOM 2099 C C . GLY A 1 270 ? -15.683 9.371 19.350 1.00 93.50 270 GLY A C 1
ATOM 2100 O O . GLY A 1 270 ? -16.143 8.247 19.554 1.00 93.50 270 GLY A O 1
ATOM 2101 N N . PHE A 1 271 ? -14.401 9.578 19.032 1.00 96.00 271 PHE A N 1
ATOM 2102 C CA . PHE A 1 271 ? -13.428 8.492 18.869 1.00 96.00 271 PHE A CA 1
ATOM 2103 C C . PHE A 1 271 ? -13.351 7.594 20.107 1.00 96.00 271 PHE A C 1
ATOM 2105 O O . PHE A 1 271 ? -13.395 6.366 20.014 1.00 96.00 271 PHE A O 1
ATOM 2112 N N . VAL A 1 272 ? -13.249 8.212 21.284 1.00 94.94 272 VAL A N 1
ATOM 2113 C CA . VAL A 1 272 ? -13.092 7.496 22.549 1.00 94.94 272 VAL A CA 1
ATOM 2114 C C . VAL A 1 272 ? -14.325 6.647 22.823 1.00 94.94 272 VAL A C 1
ATOM 2116 O O . VAL A 1 272 ? -14.213 5.452 23.078 1.00 94.94 272 VAL A O 1
ATOM 2119 N N . GLN A 1 273 ? -15.509 7.241 22.716 1.00 92.88 273 GLN A N 1
ATOM 2120 C CA . GLN A 1 273 ? -16.754 6.572 23.057 1.00 92.88 273 GLN A CA 1
ATOM 2121 C C . GLN A 1 273 ? -17.151 5.468 22.073 1.00 92.88 273 GLN A C 1
ATOM 2123 O O . GLN A 1 273 ? -17.662 4.433 22.501 1.00 92.88 273 GLN A O 1
ATOM 2128 N N . PHE A 1 274 ? -16.971 5.695 20.772 1.00 94.00 274 PHE A N 1
ATOM 2129 C CA . PHE A 1 274 ? -17.499 4.806 19.735 1.00 94.00 274 PHE A CA 1
ATOM 2130 C C . PHE A 1 274 ? -16.458 3.856 19.142 1.00 94.00 274 PHE A C 1
ATOM 2132 O O . PHE A 1 274 ? -16.848 2.815 18.623 1.00 94.00 274 PHE A O 1
ATOM 2139 N N . CYS A 1 275 ? -15.163 4.162 19.248 1.00 94.94 275 CYS A N 1
ATOM 2140 C CA . CYS A 1 275 ? -14.096 3.301 18.733 1.00 94.94 275 CYS A CA 1
ATOM 2141 C C . CYS A 1 275 ? -13.286 2.679 19.879 1.00 94.94 275 CYS A C 1
ATOM 2143 O O . CYS A 1 275 ? -13.256 1.458 20.027 1.00 94.94 275 CYS A O 1
ATOM 2145 N N . TYR A 1 276 ? -12.659 3.504 20.725 1.00 95.31 276 TYR A N 1
ATOM 2146 C CA . TYR A 1 276 ? -11.682 3.030 21.716 1.00 95.31 276 TYR A CA 1
ATOM 2147 C C . TYR A 1 276 ? -12.307 2.221 22.865 1.00 95.31 276 TYR A C 1
ATOM 2149 O O . TYR A 1 276 ? -11.842 1.126 23.177 1.00 95.31 276 TYR A O 1
ATOM 2157 N N . GLU A 1 277 ? -13.365 2.730 23.501 1.00 93.75 277 GLU A N 1
ATOM 2158 C CA . GLU A 1 277 ? -13.984 2.088 24.670 1.00 93.75 277 GLU A CA 1
ATOM 2159 C C . GLU A 1 277 ? -14.636 0.731 24.346 1.00 93.75 277 GLU A C 1
ATOM 2161 O O . GLU A 1 277 ? -14.438 -0.207 25.121 1.00 93.75 277 GLU A O 1
ATOM 2166 N N . PRO A 1 278 ? -15.340 0.543 23.207 1.00 92.56 278 PRO A N 1
ATOM 2167 C CA . PRO A 1 278 ? -15.817 -0.780 22.806 1.00 92.56 278 PRO A CA 1
ATOM 2168 C C . PRO A 1 278 ? -14.684 -1.798 22.625 1.00 92.56 278 PRO A C 1
ATOM 2170 O O . PRO A 1 278 ? -14.801 -2.932 23.091 1.00 92.56 278 PRO A O 1
ATOM 2173 N N . ILE A 1 279 ? -13.564 -1.391 22.013 1.00 93.75 279 ILE A N 1
ATOM 2174 C CA . ILE A 1 279 ? -12.375 -2.246 21.864 1.00 93.75 279 ILE A CA 1
ATOM 2175 C C . ILE A 1 279 ? -11.806 -2.600 23.242 1.00 93.75 279 ILE A C 1
ATOM 2177 O O . ILE A 1 279 ? -11.607 -3.779 23.546 1.00 93.75 279 ILE A O 1
ATOM 2181 N N . ARG A 1 280 ? -11.623 -1.600 24.113 1.00 93.44 280 ARG A N 1
ATOM 2182 C CA . ARG A 1 280 ? -11.148 -1.794 25.490 1.00 93.44 280 ARG A CA 1
ATOM 2183 C C . ARG A 1 280 ? -12.039 -2.762 26.262 1.00 93.44 280 ARG A C 1
ATOM 2185 O O . ARG A 1 280 ? -11.537 -3.651 26.948 1.00 93.44 280 ARG A O 1
ATOM 2192 N N . GLN A 1 281 ? -13.357 -2.614 26.144 1.00 91.25 281 GLN A N 1
ATOM 2193 C CA . GLN A 1 281 ? -14.325 -3.478 26.807 1.00 91.25 281 GLN A CA 1
ATOM 2194 C C . GLN A 1 281 ? -14.197 -4.927 26.334 1.00 91.25 281 GLN A C 1
ATOM 2196 O O . GLN A 1 281 ? -14.161 -5.829 27.172 1.00 91.25 281 GLN A O 1
ATOM 2201 N N . ILE A 1 282 ? -14.100 -5.167 25.023 1.00 89.31 282 ILE A N 1
ATOM 2202 C CA . ILE A 1 282 ? -13.957 -6.522 24.476 1.00 89.31 282 ILE A CA 1
ATOM 2203 C C . ILE A 1 282 ? -12.642 -7.154 24.936 1.00 89.31 282 ILE A C 1
ATOM 2205 O O . ILE A 1 282 ? -12.661 -8.278 25.442 1.00 89.31 282 ILE A O 1
ATOM 2209 N N . ILE A 1 283 ? -11.523 -6.428 24.839 1.00 90.75 283 ILE A N 1
ATOM 2210 C CA . ILE A 1 283 ? -10.208 -6.916 25.276 1.00 90.75 283 ILE A CA 1
ATOM 2211 C C . ILE A 1 283 ? -10.237 -7.267 26.768 1.00 90.75 283 ILE A C 1
ATOM 2213 O O . ILE A 1 283 ? -9.886 -8.386 27.139 1.00 90.75 283 ILE A O 1
ATOM 2217 N N . ASN A 1 284 ? -10.739 -6.372 27.623 1.00 90.44 284 ASN A N 1
ATOM 2218 C CA . ASN A 1 284 ? -10.838 -6.615 29.065 1.00 90.44 284 ASN A CA 1
ATOM 2219 C C . ASN A 1 284 ? -11.756 -7.796 29.403 1.00 90.44 284 ASN A C 1
ATOM 2221 O O . ASN A 1 284 ? -11.472 -8.552 30.330 1.00 90.44 284 ASN A O 1
ATOM 2225 N N . THR A 1 285 ? -12.856 -7.968 28.669 1.00 88.88 285 THR A N 1
ATOM 2226 C CA . THR A 1 285 ? -13.794 -9.080 28.892 1.00 88.88 285 THR A CA 1
ATOM 2227 C C . THR A 1 285 ? -13.156 -10.418 28.505 1.00 88.88 285 THR A C 1
ATOM 2229 O O . THR A 1 285 ? -13.328 -11.397 29.228 1.00 88.88 285 THR A O 1
ATOM 2232 N N . CYS A 1 286 ? -12.376 -10.450 27.416 1.00 86.88 286 CYS A N 1
ATOM 2233 C CA . CYS A 1 286 ? -11.620 -11.634 26.998 1.00 86.88 286 CYS A CA 1
ATOM 2234 C C . CYS A 1 286 ? -10.497 -11.981 27.984 1.00 86.88 286 CYS A C 1
ATOM 2236 O O . CYS A 1 286 ? -10.313 -13.145 28.316 1.00 86.88 286 CYS A O 1
ATOM 2238 N N . MET A 1 287 ? -9.748 -10.981 28.458 1.00 86.62 287 MET A N 1
ATOM 2239 C CA . MET A 1 287 ? -8.595 -11.189 29.344 1.00 86.62 287 MET A CA 1
ATOM 2240 C C . MET A 1 287 ? -8.989 -11.615 30.764 1.00 86.62 287 MET A C 1
ATOM 2242 O O . MET A 1 287 ? -8.217 -12.306 31.417 1.00 86.62 287 MET A O 1
ATOM 2246 N N . ASN A 1 288 ? -10.180 -11.226 31.231 1.00 87.06 288 ASN A N 1
ATOM 2247 C CA . ASN A 1 288 ? -10.704 -11.588 32.554 1.00 87.06 288 ASN A CA 1
ATOM 2248 C C . ASN A 1 288 ? -11.642 -12.810 32.530 1.00 87.06 288 ASN A C 1
ATOM 2250 O O . ASN A 1 288 ? -12.373 -13.023 33.495 1.00 87.06 288 ASN A O 1
ATOM 2254 N N . ASP A 1 289 ? -11.693 -13.554 31.418 1.00 80.56 289 ASP A N 1
ATOM 2255 C CA . ASP A 1 289 ? -12.542 -14.741 31.225 1.00 80.56 289 ASP A CA 1
ATOM 2256 C C . ASP A 1 289 ? -14.019 -14.540 31.645 1.00 80.56 289 ASP A C 1
ATOM 2258 O O . ASP A 1 289 ? -14.687 -15.454 32.134 1.00 80.56 289 ASP A O 1
ATOM 2262 N N . GLN A 1 290 ? -14.572 -13.339 31.423 1.00 81.31 290 GLN A N 1
ATOM 2263 C CA . GLN A 1 290 ? -15.960 -13.000 31.772 1.00 81.31 290 GLN A CA 1
ATOM 2264 C C . GLN A 1 290 ? -16.948 -13.576 30.742 1.00 81.31 290 GLN A C 1
ATOM 2266 O O . GLN A 1 290 ? -17.596 -12.840 29.991 1.00 81.31 290 GLN A O 1
ATOM 2271 N N . LYS A 1 291 ? -17.064 -14.911 30.705 1.00 73.56 291 LYS A N 1
ATOM 2272 C CA . LYS A 1 291 ? -17.832 -15.672 29.701 1.00 73.56 291 LYS A CA 1
ATOM 2273 C C . LYS A 1 291 ? -19.292 -15.225 29.581 1.00 73.56 291 LYS A C 1
ATOM 2275 O O . LYS A 1 291 ? -19.788 -15.129 28.462 1.00 73.56 291 LYS A O 1
ATOM 2280 N N . ASP A 1 292 ? -19.939 -14.862 30.688 1.00 76.56 292 ASP A N 1
ATOM 2281 C CA . ASP A 1 292 ? -21.350 -14.438 30.706 1.00 76.56 292 ASP A CA 1
ATOM 2282 C C . ASP A 1 292 ? -21.602 -13.147 29.916 1.00 76.56 292 ASP A C 1
ATOM 2284 O O . ASP A 1 292 ? -22.624 -13.005 29.247 1.00 76.56 292 ASP A O 1
ATOM 2288 N N . LYS A 1 293 ? -20.653 -12.202 29.956 1.00 79.31 293 LYS A N 1
ATOM 2289 C CA . LYS A 1 293 ? -20.722 -10.954 29.176 1.00 79.31 293 LYS A CA 1
ATOM 2290 C C . LYS A 1 293 ? -20.199 -11.138 27.758 1.00 79.31 293 LYS A C 1
ATOM 2292 O O . LYS A 1 293 ? -20.653 -10.455 26.841 1.00 79.31 293 LYS A O 1
ATOM 2297 N N . LEU A 1 294 ? -19.252 -12.057 27.586 1.00 75.06 294 LEU A N 1
ATOM 2298 C CA . LEU A 1 294 ? -18.613 -12.329 26.311 1.00 75.06 294 LEU A CA 1
ATOM 2299 C C . LEU A 1 294 ? -19.563 -13.054 25.348 1.00 75.06 294 LEU A C 1
ATOM 2301 O O . LEU A 1 294 ? -19.673 -12.655 24.196 1.00 75.06 294 LEU A O 1
ATOM 2305 N N . LEU A 1 295 ? -20.304 -14.062 25.815 1.00 75.19 295 LEU A N 1
ATOM 2306 C CA . LEU A 1 295 ? -21.207 -14.881 24.994 1.00 75.19 295 LEU A CA 1
ATOM 2307 C C . LEU A 1 295 ? -22.219 -14.052 24.169 1.00 75.19 295 LEU A C 1
ATOM 2309 O O . LEU A 1 295 ? -22.269 -14.244 22.951 1.00 75.19 295 LEU A O 1
ATOM 2313 N N . PRO A 1 296 ? -22.963 -13.083 24.745 1.00 80.19 296 PRO A N 1
ATOM 2314 C CA . PRO A 1 296 ? -23.861 -12.220 23.974 1.00 80.19 296 PRO A CA 1
ATOM 2315 C C . PRO A 1 296 ? -23.134 -11.326 22.961 1.00 80.19 296 PRO A C 1
ATOM 2317 O O . PRO A 1 296 ? -23.674 -11.031 21.894 1.00 80.19 296 PRO A O 1
ATOM 2320 N N . MET A 1 297 ? -21.919 -10.868 23.284 1.00 75.06 297 MET A N 1
ATOM 2321 C CA . MET A 1 297 ? -21.103 -10.063 22.369 1.00 75.06 297 MET A CA 1
ATOM 232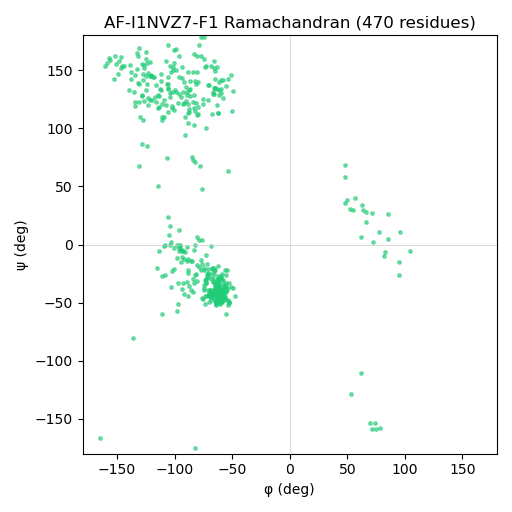2 C C . MET A 1 297 ? -20.610 -10.911 21.195 1.00 75.06 297 MET A C 1
ATOM 2324 O O . MET A 1 297 ? -20.756 -10.504 20.049 1.00 75.06 297 MET A O 1
ATOM 2328 N N . LEU A 1 298 ? -20.112 -12.118 21.462 1.00 71.62 298 LEU A N 1
ATOM 2329 C CA . LEU A 1 298 ? -19.632 -13.051 20.442 1.00 71.62 298 LEU A CA 1
ATOM 2330 C C . LEU A 1 298 ? -20.745 -13.531 19.518 1.00 71.62 298 LEU A C 1
ATOM 2332 O O . LEU A 1 298 ? -20.523 -13.616 18.314 1.00 71.62 298 LEU A O 1
ATOM 2336 N N . GLN A 1 299 ? -21.948 -13.771 20.050 1.00 75.00 299 GLN A N 1
ATOM 2337 C CA . GLN A 1 299 ? -23.121 -14.100 19.237 1.00 75.00 299 GLN A CA 1
ATOM 2338 C C . GLN A 1 299 ? -23.466 -12.974 18.258 1.00 75.00 299 GLN A C 1
ATOM 2340 O O . GLN A 1 299 ? -23.720 -13.244 17.087 1.00 75.00 299 GLN A O 1
ATOM 2345 N N . LYS A 1 300 ? -23.415 -11.708 18.697 1.00 73.00 300 LYS A N 1
ATOM 2346 C CA . LYS A 1 300 ? -23.618 -10.550 17.806 1.00 73.00 300 LYS A CA 1
ATOM 2347 C C . LYS A 1 300 ? -22.511 -10.394 16.765 1.00 73.00 300 LYS A C 1
ATOM 2349 O O . LYS A 1 300 ? -22.768 -9.865 15.691 1.00 73.00 300 LYS A O 1
ATOM 2354 N N . LEU A 1 301 ? -21.300 -10.833 17.092 1.00 67.00 301 LEU A N 1
ATOM 2355 C CA . LEU A 1 301 ? -20.129 -10.783 16.218 1.00 67.00 301 LEU A CA 1
ATOM 2356 C C . LEU A 1 301 ? -19.985 -12.028 15.327 1.00 67.00 301 LEU A C 1
ATOM 2358 O O . LEU A 1 301 ? -19.055 -12.092 14.529 1.00 67.00 301 LEU A O 1
ATOM 2362 N N . GLY A 1 302 ? -20.874 -13.020 15.460 1.00 64.81 302 GLY A N 1
ATOM 2363 C CA . GLY A 1 302 ? -20.818 -14.268 14.694 1.00 64.81 302 GLY A CA 1
ATOM 2364 C C . GLY A 1 302 ? -19.608 -15.156 15.015 1.00 64.81 302 GLY A C 1
ATOM 2365 O O . GLY A 1 302 ? -19.252 -16.016 14.213 1.00 64.81 302 GLY A O 1
ATOM 2366 N N . VAL A 1 303 ? -18.956 -14.967 16.168 1.00 67.00 303 VAL A N 1
ATOM 2367 C CA . VAL A 1 303 ? -17.754 -15.722 16.554 1.00 67.00 303 VAL A CA 1
ATOM 2368 C C . VAL A 1 303 ? -18.153 -17.005 17.277 1.00 67.00 303 VAL A C 1
ATOM 2370 O O . VAL A 1 303 ? -18.780 -16.967 18.336 1.00 67.00 303 VAL A O 1
ATOM 2373 N N . THR A 1 304 ? -17.753 -18.157 16.739 1.00 62.28 304 THR A N 1
ATOM 2374 C CA . THR A 1 304 ? -17.944 -19.452 17.406 1.00 62.28 304 THR A CA 1
ATOM 2375 C C . THR A 1 304 ? -16.833 -19.703 18.425 1.00 62.28 304 THR A C 1
ATOM 2377 O O . THR A 1 304 ? -15.648 -19.627 18.100 1.00 62.28 304 THR A O 1
ATOM 2380 N N . MET A 1 305 ? -17.219 -20.041 19.654 1.00 57.25 305 MET A N 1
ATOM 2381 C CA . MET A 1 305 ? -16.302 -20.423 20.728 1.00 57.25 305 MET A CA 1
ATOM 2382 C C . MET A 1 305 ? -15.738 -21.821 20.438 1.00 57.25 305 MET A C 1
ATOM 2384 O O . MET A 1 305 ? -16.411 -22.822 20.661 1.00 57.25 305 MET A O 1
ATOM 2388 N N . LYS A 1 306 ? -14.513 -21.897 19.915 1.00 59.75 306 LYS A N 1
ATOM 2389 C CA . LYS A 1 306 ? -13.643 -23.063 20.145 1.00 59.75 306 LYS A CA 1
ATOM 2390 C C . LYS A 1 306 ? -12.859 -22.779 21.426 1.00 59.75 306 LYS A C 1
ATOM 2392 O O . LYS A 1 306 ? -12.617 -21.604 21.678 1.00 59.75 306 LYS A O 1
ATOM 2397 N N . ASP A 1 307 ? -12.515 -23.798 22.211 1.00 66.94 307 ASP A N 1
ATOM 2398 C CA . ASP A 1 307 ? -11.956 -23.752 23.582 1.00 66.94 307 ASP A CA 1
ATOM 2399 C C . ASP A 1 307 ? -10.687 -22.883 23.774 1.00 66.94 307 ASP A C 1
ATOM 2401 O O . ASP A 1 307 ? -9.608 -23.368 24.104 1.00 66.94 307 ASP A O 1
ATOM 2405 N N . LEU A 1 308 ? -10.797 -21.574 23.562 1.00 77.56 308 LEU A N 1
ATOM 2406 C CA . LEU A 1 308 ? -9.736 -20.583 23.672 1.00 77.56 308 LEU A CA 1
ATOM 2407 C C . LEU A 1 308 ? -10.029 -19.681 24.872 1.00 77.56 308 LEU A C 1
ATOM 2409 O O . LEU A 1 308 ? -11.176 -19.291 25.099 1.00 77.56 308 LEU A O 1
ATOM 2413 N N . THR A 1 309 ? -8.989 -19.309 25.613 1.00 79.56 309 THR A N 1
ATOM 2414 C CA . THR A 1 309 ? -9.063 -18.394 26.764 1.00 79.56 309 THR A CA 1
ATOM 2415 C C . THR A 1 309 ? -7.981 -17.316 26.681 1.00 79.56 309 THR A C 1
ATOM 2417 O O . THR A 1 309 ? -7.024 -17.423 25.901 1.00 79.56 309 THR A O 1
ATOM 2420 N N . GLY A 1 310 ? -8.158 -16.232 27.442 1.00 84.69 310 GLY A N 1
ATOM 2421 C CA . GLY A 1 310 ? -7.195 -15.132 27.534 1.00 84.69 310 GLY A CA 1
ATOM 2422 C C . GLY A 1 310 ? -6.782 -14.531 26.180 1.00 84.69 310 GLY A C 1
ATOM 2423 O O . GLY A 1 310 ? -7.619 -14.165 25.350 1.00 84.69 310 GLY A O 1
ATOM 2424 N N . LYS A 1 311 ? -5.464 -14.424 25.943 1.00 85.19 311 LYS A N 1
ATOM 2425 C CA . LYS A 1 311 ? -4.896 -13.773 24.744 1.00 85.19 311 LYS A CA 1
ATOM 2426 C C . LYS A 1 311 ? -5.302 -14.448 23.430 1.00 85.19 311 LYS A C 1
ATOM 2428 O O . LYS A 1 311 ? -5.532 -13.750 22.446 1.00 85.19 311 LYS A O 1
ATOM 2433 N N . ALA A 1 312 ? -5.406 -15.778 23.402 1.00 84.62 312 ALA A N 1
ATOM 2434 C CA . ALA A 1 312 ? -5.774 -16.511 22.189 1.00 84.62 312 ALA A CA 1
ATOM 2435 C C . ALA A 1 312 ? -7.230 -16.233 21.785 1.00 84.62 312 ALA A C 1
ATOM 2437 O O . ALA A 1 312 ? -7.525 -16.024 20.606 1.00 84.62 312 ALA A O 1
ATOM 2438 N N . LEU A 1 313 ? -8.123 -16.154 22.777 1.00 84.88 313 LEU A N 1
ATOM 2439 C CA . LEU A 1 313 ? -9.513 -15.765 22.568 1.00 84.88 313 LEU A CA 1
ATOM 2440 C C . LEU A 1 313 ? -9.600 -14.325 22.064 1.00 84.88 313 LEU A C 1
ATOM 2442 O O . LEU A 1 313 ? -10.200 -14.084 21.022 1.00 84.88 313 LEU A O 1
ATOM 2446 N N . MET A 1 314 ? -8.936 -13.387 22.746 1.00 88.12 314 MET A N 1
ATOM 2447 C CA . MET A 1 314 ? -8.901 -11.981 22.338 1.00 88.12 314 MET A CA 1
ATOM 2448 C C . MET A 1 314 ? -8.427 -11.820 20.887 1.00 88.12 314 MET A C 1
ATOM 2450 O O . MET A 1 314 ? -9.119 -11.174 20.099 1.00 88.12 314 MET A O 1
ATOM 2454 N N . LYS A 1 315 ? -7.321 -12.480 20.504 1.00 87.19 315 LYS A N 1
ATOM 2455 C CA . LYS A 1 315 ? -6.807 -12.476 19.123 1.00 87.19 315 LYS A CA 1
ATOM 2456 C C . LYS A 1 315 ? -7.899 -12.904 18.140 1.00 87.19 315 LYS A C 1
ATOM 2458 O O . LYS A 1 315 ? -8.198 -12.172 17.201 1.00 87.19 315 LYS A O 1
ATOM 2463 N N . ARG A 1 316 ? -8.555 -14.044 18.382 1.00 84.94 316 ARG A N 1
ATOM 2464 C CA . ARG A 1 316 ? -9.571 -14.589 17.467 1.00 84.94 316 ARG A CA 1
ATOM 2465 C C . ARG A 1 316 ? -10.818 -13.708 17.354 1.00 84.94 316 ARG A C 1
ATOM 2467 O O . ARG A 1 316 ? -11.363 -13.546 16.260 1.00 84.94 316 ARG A O 1
ATOM 2474 N N . VAL A 1 317 ? -11.263 -13.138 18.471 1.00 87.19 317 VAL A N 1
ATOM 2475 C CA . VAL A 1 317 ? -12.422 -12.237 18.517 1.00 87.19 317 VAL A CA 1
ATOM 2476 C C . VAL A 1 317 ? -12.138 -10.970 17.722 1.00 87.19 317 VAL A C 1
ATOM 2478 O O . VAL A 1 317 ? -12.928 -10.605 16.852 1.00 87.19 317 VAL A O 1
ATOM 2481 N N . MET A 1 318 ? -10.985 -10.344 17.958 1.00 90.06 318 MET A N 1
ATOM 2482 C CA . MET A 1 318 ? -10.600 -9.114 17.270 1.00 90.06 318 MET A CA 1
ATOM 2483 C C . MET A 1 318 ? -10.379 -9.334 15.770 1.00 90.06 318 MET A C 1
ATOM 2485 O O . MET A 1 318 ? -10.859 -8.537 14.972 1.00 90.06 318 MET A O 1
ATOM 2489 N N . GLN A 1 319 ? -9.750 -10.445 15.371 1.00 86.88 319 GLN A N 1
ATOM 2490 C CA . GLN A 1 319 ? -9.585 -10.811 13.958 1.00 86.88 319 GLN A CA 1
ATOM 2491 C C . GLN A 1 319 ? -10.909 -11.022 13.225 1.00 86.88 319 GLN A C 1
ATOM 2493 O O . GLN A 1 319 ? -10.964 -10.832 12.015 1.00 86.88 319 GLN A O 1
ATOM 2498 N N . THR A 1 320 ? -11.959 -11.449 13.930 1.00 85.69 320 THR A N 1
ATOM 2499 C CA . THR A 1 320 ? -13.276 -11.662 13.318 1.00 85.69 320 THR A CA 1
ATOM 2500 C C . THR A 1 320 ? -14.082 -10.368 13.276 1.00 85.69 320 THR A C 1
ATOM 2502 O O . THR A 1 320 ? -14.762 -10.102 12.289 1.00 85.69 320 THR A O 1
ATOM 2505 N N .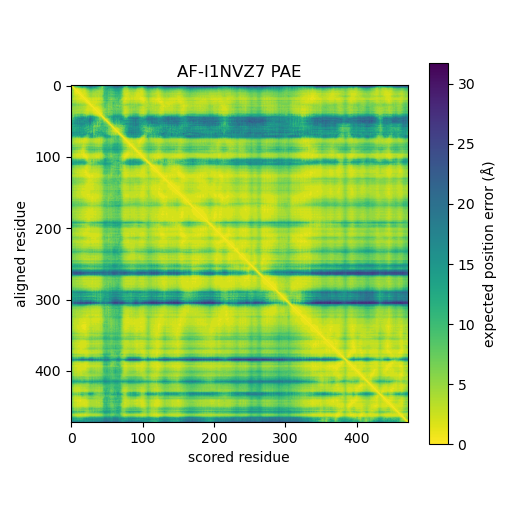 TRP A 1 321 ? -14.000 -9.552 14.330 1.00 88.44 321 TRP A N 1
ATOM 2506 C CA . TRP A 1 321 ? -14.751 -8.302 14.413 1.00 88.44 321 TRP A CA 1
ATOM 2507 C C . TRP A 1 321 ? -14.160 -7.188 13.543 1.00 88.44 321 TRP A C 1
ATOM 2509 O O . TRP A 1 321 ? -14.899 -6.526 12.817 1.00 88.44 321 TRP A O 1
ATOM 2519 N N . LEU A 1 322 ? -12.839 -6.996 13.598 1.00 92.00 322 LEU A N 1
ATOM 2520 C CA . LEU A 1 322 ? -12.106 -5.949 12.879 1.00 92.00 322 LEU A CA 1
ATOM 2521 C C . LEU A 1 322 ? -10.894 -6.554 12.144 1.00 92.00 322 LEU A C 1
ATOM 2523 O O . LEU A 1 322 ? -9.750 -6.286 12.520 1.00 92.00 322 LEU A O 1
ATOM 2527 N N . PRO A 1 323 ? -11.107 -7.395 11.111 1.00 90.38 323 PRO A N 1
ATOM 2528 C CA . PRO A 1 323 ? -10.005 -8.015 10.382 1.00 90.38 323 PRO A CA 1
ATOM 2529 C C . PRO A 1 323 ? -9.078 -6.952 9.780 1.00 90.38 323 PRO A C 1
ATOM 2531 O O . PRO A 1 323 ? -9.538 -6.101 9.012 1.00 90.38 323 PRO A O 1
ATOM 2534 N N . ALA A 1 324 ? -7.771 -7.028 10.067 1.00 91.19 324 ALA A N 1
ATOM 2535 C CA . ALA A 1 324 ? -6.815 -6.019 9.600 1.00 91.19 324 ALA A CA 1
ATOM 2536 C C . ALA A 1 324 ? -6.818 -5.853 8.076 1.00 91.19 324 ALA A C 1
ATOM 2538 O O . ALA A 1 324 ? -6.731 -4.742 7.561 1.00 91.19 324 ALA A O 1
ATOM 2539 N N . SER A 1 325 ? -6.972 -6.960 7.354 1.00 88.12 325 SER A N 1
ATOM 2540 C CA . SER A 1 325 ? -7.013 -6.967 5.898 1.00 88.12 325 SER A CA 1
ATOM 2541 C C . SER A 1 325 ? -8.143 -6.149 5.312 1.00 88.12 325 SER A C 1
ATOM 2543 O O . SER A 1 325 ? -7.925 -5.462 4.327 1.00 88.12 325 SER A O 1
ATOM 2545 N N . ASN A 1 326 ? -9.335 -6.196 5.906 1.00 89.31 326 ASN A N 1
ATOM 2546 C CA . ASN A 1 326 ? -10.482 -5.489 5.351 1.00 89.31 326 ASN A CA 1
ATOM 2547 C C . ASN A 1 326 ? -10.276 -3.982 5.479 1.00 89.31 326 ASN A C 1
ATOM 2549 O O . ASN A 1 326 ? -10.413 -3.265 4.497 1.00 89.31 326 ASN A O 1
ATOM 2553 N N . ALA A 1 327 ? -9.871 -3.515 6.662 1.00 92.75 327 ALA A N 1
ATOM 2554 C CA . ALA A 1 327 ? -9.616 -2.098 6.897 1.00 92.75 327 ALA A CA 1
ATOM 2555 C C . ALA A 1 327 ? -8.481 -1.556 6.016 1.00 92.75 327 ALA A C 1
ATOM 2557 O O . ALA A 1 327 ? -8.625 -0.502 5.399 1.00 92.75 327 ALA A O 1
ATOM 2558 N N . LEU A 1 328 ? -7.363 -2.283 5.936 1.00 94.00 328 LEU A N 1
ATOM 2559 C CA . LEU A 1 328 ? -6.185 -1.838 5.196 1.00 94.00 328 LEU A CA 1
ATOM 2560 C C . LEU A 1 328 ? -6.380 -1.920 3.677 1.00 94.00 328 LEU A C 1
ATOM 2562 O O . LEU A 1 328 ? -6.047 -0.960 2.989 1.00 94.00 328 LEU A O 1
ATOM 2566 N N . LEU A 1 329 ? -6.943 -3.012 3.145 1.00 92.62 329 LEU A N 1
ATOM 2567 C CA . LEU A 1 329 ? -7.177 -3.152 1.701 1.00 92.62 329 LEU A CA 1
ATOM 2568 C C . LEU A 1 329 ? -8.234 -2.158 1.211 1.00 92.62 329 LEU A C 1
ATOM 2570 O O . LEU A 1 329 ? -8.034 -1.533 0.171 1.00 92.62 329 LEU A O 1
ATOM 2574 N N . GLU A 1 330 ? -9.309 -1.945 1.979 1.00 93.19 330 GLU A N 1
ATOM 2575 C CA . GLU A 1 330 ? -10.305 -0.916 1.666 1.00 93.19 330 GLU A CA 1
ATOM 2576 C C . GLU A 1 330 ? -9.649 0.473 1.614 1.00 93.19 330 GLU A C 1
ATOM 2578 O O . GLU A 1 330 ? -9.791 1.182 0.617 1.00 93.19 330 GLU A O 1
ATOM 2583 N N . MET A 1 331 ? -8.854 0.831 2.631 1.00 95.62 331 MET A N 1
ATOM 2584 C CA . MET A 1 331 ? -8.111 2.097 2.668 1.00 95.62 331 MET A CA 1
ATOM 2585 C C . MET A 1 331 ? -7.192 2.264 1.449 1.00 95.62 331 MET A C 1
ATOM 2587 O O . MET A 1 331 ? -7.173 3.323 0.819 1.00 95.62 331 MET A O 1
ATOM 2591 N N . MET A 1 332 ? -6.444 1.219 1.088 1.00 94.38 332 MET A N 1
ATOM 2592 C CA . MET A 1 332 ? -5.538 1.236 -0.064 1.00 94.38 332 MET A CA 1
ATOM 2593 C C . MET A 1 332 ? -6.296 1.459 -1.374 1.00 94.38 332 MET A C 1
ATOM 2595 O O . MET A 1 332 ? -5.902 2.300 -2.179 1.00 94.38 332 MET A O 1
ATOM 2599 N N . ILE A 1 333 ? -7.404 0.749 -1.589 1.00 94.50 333 ILE A N 1
ATOM 2600 C CA . ILE A 1 333 ? -8.215 0.876 -2.806 1.00 94.50 333 ILE A CA 1
ATOM 2601 C C . ILE A 1 333 ? -8.808 2.285 -2.927 1.00 94.50 333 ILE A C 1
ATOM 2603 O O . ILE A 1 333 ? -8.796 2.861 -4.025 1.00 94.50 333 ILE A O 1
ATOM 2607 N N . TYR A 1 334 ? -9.278 2.844 -1.806 1.00 94.62 334 TYR A N 1
ATOM 2608 C CA . TYR A 1 334 ? -9.895 4.166 -1.743 1.00 94.62 334 TYR A CA 1
ATOM 2609 C C . TYR A 1 334 ? -8.917 5.310 -2.009 1.00 94.62 334 TYR A C 1
ATOM 2611 O O . TYR A 1 334 ? -9.249 6.245 -2.742 1.00 94.62 334 TYR A O 1
ATOM 2619 N N . HIS A 1 335 ? -7.726 5.246 -1.415 1.00 95.50 335 HIS A N 1
ATOM 2620 C CA . HIS A 1 335 ? -6.850 6.414 -1.314 1.00 95.50 335 HIS A CA 1
ATOM 2621 C C . HIS A 1 335 ? -5.583 6.325 -2.162 1.00 95.50 335 HIS A C 1
ATOM 2623 O O . HIS A 1 335 ? -5.081 7.364 -2.603 1.00 95.50 335 HIS A O 1
ATOM 2629 N N . LEU A 1 336 ? -5.086 5.118 -2.449 1.00 96.25 336 LEU A N 1
ATOM 2630 C CA . LEU A 1 336 ? -3.931 4.964 -3.327 1.00 96.25 336 LEU A CA 1
ATOM 2631 C C . LEU A 1 336 ? -4.357 5.066 -4.798 1.00 96.25 336 LEU A C 1
ATOM 2633 O O . LEU A 1 336 ? -5.420 4.563 -5.179 1.00 96.25 336 LEU A O 1
ATOM 2637 N N . PRO A 1 337 ? -3.559 5.735 -5.647 1.00 95.94 337 PRO A N 1
ATOM 2638 C CA . PRO A 1 337 ? -3.872 5.881 -7.059 1.00 95.94 337 PRO A CA 1
ATOM 2639 C C . PRO A 1 337 ? -3.640 4.568 -7.812 1.00 95.94 337 PRO A C 1
ATOM 2641 O O . PRO A 1 337 ? -2.795 3.751 -7.448 1.00 95.94 337 PRO A O 1
ATOM 2644 N N . SER A 1 338 ? -4.378 4.386 -8.904 1.00 97.00 338 SER A N 1
ATOM 2645 C CA . SER A 1 338 ? -4.074 3.346 -9.883 1.00 97.00 338 SER A CA 1
ATOM 2646 C C . SER A 1 338 ? -2.861 3.735 -10.739 1.00 97.00 338 SER A C 1
ATOM 2648 O O . SER A 1 338 ? -2.592 4.931 -10.893 1.00 97.00 338 SER A O 1
ATOM 2650 N N . PRO A 1 339 ? -2.183 2.772 -11.389 1.00 97.00 339 PRO A N 1
ATOM 2651 C CA . PRO A 1 339 ? -1.153 3.038 -12.394 1.00 97.00 339 PRO A CA 1
ATOM 2652 C C . PRO A 1 339 ? -1.567 4.062 -13.449 1.00 97.00 339 PRO A C 1
ATOM 2654 O O . PRO A 1 339 ? -0.812 4.981 -13.753 1.00 97.00 339 PRO A O 1
ATOM 2657 N N . ALA A 1 340 ? -2.796 3.937 -13.958 1.00 96.12 340 ALA A N 1
ATOM 2658 C CA . ALA A 1 340 ? -3.340 4.818 -14.989 1.00 96.12 340 ALA A CA 1
ATOM 2659 C C . ALA A 1 340 ? -3.455 6.282 -14.534 1.00 96.12 340 ALA A C 1
ATOM 2661 O O . ALA A 1 340 ? -3.383 7.196 -15.353 1.00 96.12 340 ALA A O 1
ATOM 2662 N N . LYS A 1 341 ? -3.639 6.510 -13.228 1.00 95.88 341 LYS A N 1
ATOM 2663 C CA . LYS A 1 341 ? -3.663 7.847 -12.629 1.00 95.88 341 LYS A CA 1
ATOM 2664 C C . LYS A 1 341 ? -2.264 8.307 -12.222 1.00 95.88 341 LYS A C 1
ATOM 2666 O O . LYS A 1 341 ? -1.916 9.455 -12.478 1.00 95.88 341 LYS A O 1
ATOM 2671 N N . ALA A 1 342 ? -1.483 7.424 -11.602 1.00 96.31 342 ALA A N 1
ATOM 2672 C CA . ALA A 1 342 ? -0.163 7.723 -11.060 1.00 96.31 342 ALA A CA 1
ATOM 2673 C C . ALA A 1 342 ? 0.846 8.097 -12.150 1.00 96.31 342 ALA A C 1
ATOM 2675 O O . ALA A 1 342 ? 1.516 9.121 -12.054 1.00 96.31 342 ALA A O 1
ATOM 2676 N N . GLN A 1 343 ? 0.915 7.317 -13.231 1.00 96.31 343 GLN A N 1
ATOM 2677 C CA . GLN A 1 343 ? 1.904 7.539 -14.288 1.00 96.31 343 GLN A CA 1
ATOM 2678 C C . GLN A 1 343 ? 1.740 8.899 -14.984 1.00 96.31 343 GLN A C 1
ATOM 2680 O O . GLN A 1 343 ? 2.736 9.484 -15.403 1.00 96.31 343 GLN A O 1
ATOM 2685 N N . ARG A 1 344 ? 0.522 9.465 -15.015 1.00 95.12 344 ARG A N 1
ATOM 2686 C CA . ARG A 1 344 ? 0.256 10.781 -15.622 1.00 95.12 344 ARG A CA 1
ATOM 2687 C C . ARG A 1 344 ? 1.100 11.900 -15.026 1.00 95.12 344 ARG A C 1
ATOM 2689 O O . ARG A 1 344 ? 1.631 12.712 -15.774 1.00 95.12 344 ARG A O 1
ATOM 2696 N N . TYR A 1 345 ? 1.206 11.937 -13.700 1.00 94.81 345 TYR A N 1
ATOM 2697 C CA . TYR A 1 345 ? 1.973 12.960 -12.989 1.00 94.81 345 TYR A CA 1
ATOM 2698 C C . TYR A 1 345 ? 3.378 12.482 -12.597 1.00 94.81 345 TYR A C 1
ATOM 2700 O O . TYR A 1 345 ? 4.205 13.291 -12.187 1.00 94.81 345 TYR A O 1
ATOM 2708 N N . ARG A 1 346 ? 3.674 11.180 -12.714 1.00 95.31 346 ARG A N 1
ATOM 2709 C CA . ARG A 1 346 ? 4.999 10.612 -12.404 1.00 95.31 346 ARG A CA 1
ATOM 2710 C C . ARG A 1 346 ? 5.926 10.484 -13.604 1.00 95.31 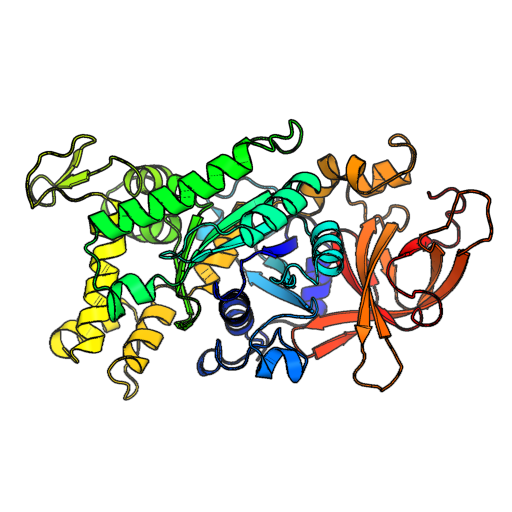346 ARG A C 1
ATOM 2712 O O . ARG A 1 346 ? 7.117 10.301 -13.391 1.00 95.31 346 ARG A O 1
ATOM 2719 N N . VAL A 1 347 ? 5.421 10.583 -14.836 1.00 95.06 347 VAL A N 1
ATOM 2720 C CA . VAL A 1 347 ? 6.232 10.403 -16.054 1.00 95.06 347 VAL A CA 1
ATOM 2721 C C . VAL A 1 347 ? 7.505 11.258 -16.059 1.00 95.06 347 VAL A C 1
ATOM 2723 O O . VAL A 1 347 ? 8.548 10.758 -16.455 1.00 95.06 347 VAL A O 1
ATOM 2726 N N . GLU A 1 348 ? 7.450 12.481 -15.524 1.00 92.25 348 GLU A N 1
ATOM 2727 C CA . GLU A 1 348 ? 8.603 13.394 -15.427 1.00 92.25 348 GLU A CA 1
ATOM 2728 C C . GLU A 1 348 ? 9.737 12.867 -14.537 1.00 92.25 348 GLU A C 1
ATOM 2730 O O . GLU A 1 348 ? 10.898 13.156 -14.793 1.00 92.25 348 GLU A O 1
ATOM 2735 N N . ASN A 1 349 ? 9.411 12.084 -13.505 1.00 91.81 349 ASN A N 1
ATOM 2736 C CA . ASN A 1 349 ? 10.406 11.474 -12.620 1.00 91.81 349 ASN A CA 1
ATOM 2737 C C . ASN A 1 349 ? 10.870 10.108 -13.146 1.00 91.81 349 ASN A C 1
ATOM 2739 O O . ASN A 1 349 ? 11.941 9.621 -12.787 1.00 91.81 349 ASN A O 1
ATOM 2743 N N . LEU A 1 350 ? 10.033 9.447 -13.950 1.00 92.81 350 LEU A N 1
ATOM 2744 C CA . LEU A 1 350 ? 10.274 8.084 -14.415 1.00 92.81 350 LEU A CA 1
ATOM 2745 C C . LEU A 1 350 ? 11.100 8.037 -15.701 1.00 92.81 350 LEU A C 1
ATOM 2747 O O . LEU A 1 350 ? 11.889 7.102 -15.851 1.00 92.81 350 LEU A O 1
ATOM 2751 N N . TYR A 1 351 ? 10.909 9.004 -16.600 1.00 94.00 351 TYR A N 1
ATOM 2752 C CA . TYR A 1 351 ? 11.495 9.028 -17.937 1.00 94.00 351 TYR A CA 1
ATOM 2753 C C . TYR A 1 351 ? 12.480 10.189 -18.100 1.00 94.00 351 TYR A C 1
ATOM 2755 O O . TYR A 1 351 ? 12.143 11.334 -17.816 1.00 94.00 351 TYR A O 1
ATOM 2763 N N . GLU A 1 352 ? 13.691 9.883 -18.568 1.00 91.06 352 GLU A N 1
ATOM 2764 C CA . GLU A 1 352 ? 14.780 10.863 -18.726 1.00 91.06 352 GLU A CA 1
ATOM 2765 C C . GLU A 1 352 ? 14.836 11.481 -20.135 1.00 91.06 352 GLU A C 1
ATOM 2767 O O . GLU A 1 352 ? 15.554 12.456 -20.356 1.00 91.06 352 GLU A O 1
ATOM 2772 N N . GLY A 1 353 ? 14.085 10.925 -21.092 1.00 89.88 353 GLY A N 1
ATOM 2773 C CA . GLY A 1 353 ? 13.998 11.437 -22.457 1.00 89.88 353 GLY A CA 1
ATOM 2774 C C . GLY A 1 353 ? 13.005 12.599 -22.631 1.00 89.88 353 GLY A C 1
ATOM 2775 O O . GLY A 1 353 ? 12.408 13.087 -21.666 1.00 89.88 353 GLY A O 1
ATOM 2776 N N . PRO A 1 354 ? 12.802 13.059 -23.878 1.00 92.81 354 PRO A N 1
ATOM 2777 C CA . PRO A 1 354 ? 11.870 14.140 -24.196 1.00 92.81 354 PRO A CA 1
ATOM 2778 C C . PRO A 1 354 ? 10.414 13.796 -23.837 1.00 92.81 354 PRO A C 1
ATOM 2780 O O . PRO A 1 354 ? 9.879 12.767 -24.236 1.00 92.81 354 PRO A O 1
ATOM 2783 N N . LEU A 1 355 ? 9.726 14.675 -23.100 1.00 92.94 355 LEU A N 1
ATOM 2784 C CA . LEU A 1 355 ? 8.359 14.418 -22.609 1.00 92.94 355 LEU A CA 1
ATOM 2785 C C . LEU A 1 355 ? 7.260 14.483 -23.687 1.00 92.94 355 LEU A C 1
ATOM 2787 O O . LEU A 1 355 ? 6.093 14.174 -23.398 1.00 92.94 355 LEU A O 1
ATOM 2791 N N . ASP A 1 356 ? 7.621 14.933 -24.885 1.00 92.62 356 ASP A N 1
ATOM 2792 C CA . ASP A 1 356 ? 6.798 15.036 -26.088 1.00 92.62 356 ASP A CA 1
ATOM 2793 C C . ASP A 1 356 ? 6.940 13.824 -27.022 1.00 92.62 356 ASP A C 1
ATOM 2795 O O . ASP A 1 356 ? 6.210 13.733 -28.012 1.00 92.62 356 ASP A O 1
ATOM 2799 N N . ASP A 1 357 ? 7.822 12.874 -26.702 1.00 93.31 357 ASP A N 1
ATOM 2800 C CA . ASP A 1 357 ? 7.996 11.668 -27.501 1.00 93.31 357 ASP A CA 1
ATOM 2801 C C . ASP A 1 357 ? 6.904 10.605 -27.261 1.00 93.31 357 ASP A C 1
ATOM 2803 O O . ASP A 1 357 ? 6.033 10.698 -26.382 1.00 93.31 357 ASP A O 1
ATOM 2807 N N . ILE A 1 358 ? 6.941 9.563 -28.097 1.00 94.19 358 ILE A N 1
ATOM 2808 C CA . ILE A 1 358 ? 5.977 8.462 -28.046 1.00 94.19 358 ILE A CA 1
ATOM 2809 C C . ILE A 1 358 ? 6.095 7.638 -26.757 1.00 94.19 358 ILE A C 1
ATOM 2811 O O . ILE A 1 358 ? 5.077 7.140 -26.276 1.00 94.19 358 ILE A O 1
ATOM 2815 N N . TYR A 1 359 ? 7.291 7.516 -26.171 1.00 94.31 359 TYR A N 1
ATOM 2816 C CA . TYR A 1 359 ? 7.545 6.694 -24.986 1.00 94.31 359 TYR A CA 1
ATOM 2817 C C . TYR A 1 359 ? 6.998 7.375 -23.733 1.00 94.31 359 TYR A C 1
ATOM 2819 O O . TYR A 1 359 ? 6.257 6.760 -22.966 1.00 94.31 359 TYR A O 1
ATOM 2827 N N . ALA A 1 360 ? 7.281 8.667 -23.564 1.00 95.00 360 ALA A N 1
ATOM 2828 C CA . ALA A 1 360 ? 6.734 9.503 -22.510 1.00 95.00 360 ALA A CA 1
ATOM 2829 C C . ALA A 1 360 ? 5.207 9.556 -22.592 1.00 95.00 360 ALA A C 1
ATOM 2831 O O . ALA A 1 360 ? 4.528 9.403 -21.578 1.00 95.00 360 ALA A O 1
ATOM 2832 N N . SER A 1 361 ? 4.645 9.726 -23.794 1.00 96.06 361 SER A N 1
ATOM 2833 C CA . SER A 1 361 ? 3.192 9.707 -23.991 1.00 96.06 361 SER A CA 1
ATOM 2834 C C . SER A 1 361 ? 2.576 8.353 -23.613 1.00 96.06 361 SER A C 1
ATOM 2836 O O . SER A 1 361 ? 1.560 8.305 -22.913 1.00 96.06 361 SER A O 1
ATOM 2838 N N . ALA A 1 362 ? 3.212 7.246 -24.003 1.00 96.31 362 ALA A N 1
ATOM 2839 C CA . ALA A 1 362 ? 2.719 5.906 -23.706 1.00 96.31 362 ALA A CA 1
ATOM 2840 C C . ALA A 1 362 ? 2.821 5.552 -22.209 1.00 96.31 362 ALA A C 1
ATOM 2842 O O . ALA A 1 362 ? 1.862 5.021 -21.643 1.00 96.31 362 ALA A O 1
ATOM 2843 N N . ILE A 1 363 ? 3.908 5.954 -21.529 1.00 96.62 363 ILE A N 1
ATOM 2844 C CA . ILE A 1 363 ? 4.028 5.880 -20.061 1.00 96.62 363 ILE A CA 1
ATOM 2845 C C . ILE A 1 363 ? 2.944 6.741 -19.407 1.00 96.62 363 ILE A C 1
ATOM 2847 O O . ILE A 1 363 ? 2.209 6.267 -18.550 1.00 96.62 363 ILE A O 1
ATOM 2851 N N . ARG A 1 364 ? 2.782 8.003 -19.822 1.00 96.31 364 ARG A N 1
ATOM 2852 C CA . ARG A 1 364 ? 1.789 8.925 -19.242 1.00 96.31 364 ARG A CA 1
ATOM 2853 C C . ARG A 1 364 ? 0.370 8.350 -19.300 1.00 96.31 364 ARG A C 1
ATOM 2855 O O . ARG A 1 364 ? -0.411 8.549 -18.371 1.00 96.31 364 ARG A O 1
ATOM 2862 N N . ASN A 1 365 ? 0.041 7.633 -20.373 1.00 96.06 365 ASN A N 1
ATOM 2863 C CA . ASN A 1 365 ? -1.285 7.063 -20.601 1.00 96.06 365 ASN A CA 1
ATOM 2864 C C . ASN A 1 365 ? -1.461 5.631 -20.066 1.00 96.06 365 ASN A C 1
ATOM 2866 O O . ASN A 1 365 ? -2.596 5.127 -20.065 1.00 96.06 365 ASN A O 1
ATOM 2870 N N . CYS A 1 366 ? -0.387 4.997 -19.575 1.00 96.44 366 CYS A N 1
ATOM 2871 C CA . CYS A 1 366 ? -0.359 3.576 -19.227 1.00 96.44 366 CYS A CA 1
ATOM 2872 C C . CYS A 1 366 ? -0.956 2.756 -20.386 1.00 96.44 366 CYS A C 1
ATOM 2874 O O . CYS A 1 366 ? -2.029 2.152 -20.251 1.00 96.44 366 CYS A O 1
ATOM 2876 N N . ASP A 1 367 ? -0.359 2.896 -21.573 1.00 96.19 367 ASP A N 1
ATOM 2877 C CA . ASP A 1 367 ? -0.877 2.334 -22.822 1.00 96.19 367 ASP A CA 1
ATOM 2878 C C . ASP A 1 367 ? -0.358 0.901 -23.052 1.00 96.19 367 ASP A C 1
ATOM 2880 O O . ASP A 1 367 ? 0.845 0.726 -23.259 1.00 96.19 367 ASP A O 1
ATOM 2884 N N . PRO A 1 368 ? -1.225 -0.132 -23.023 1.00 94.62 368 PRO A N 1
ATOM 2885 C CA . PRO A 1 368 ? -0.801 -1.516 -23.228 1.00 94.62 368 PRO A CA 1
ATOM 2886 C C . PRO A 1 368 ? -0.402 -1.823 -24.676 1.00 94.62 368 PRO A C 1
ATOM 2888 O O . PRO A 1 368 ? 0.345 -2.776 -24.890 1.00 94.62 368 PRO A O 1
ATOM 2891 N N . GLU A 1 369 ? -0.865 -1.025 -25.642 1.00 94.75 369 GLU A N 1
ATOM 2892 C CA . GLU A 1 369 ? -0.545 -1.177 -27.069 1.00 94.75 369 GLU A CA 1
ATOM 2893 C C . GLU A 1 369 ? 0.616 -0.266 -27.507 1.00 94.75 369 GLU A C 1
ATOM 2895 O O . GLU A 1 369 ? 1.057 -0.311 -28.656 1.00 94.75 369 GLU A O 1
ATOM 2900 N N . GLY A 1 370 ? 1.124 0.562 -26.588 1.00 93.88 370 GLY A N 1
ATOM 2901 C CA . GLY A 1 370 ? 2.281 1.420 -26.808 1.00 93.88 370 GLY A CA 1
ATOM 2902 C C . GLY A 1 370 ? 3.617 0.661 -26.813 1.00 93.88 370 GLY A C 1
ATOM 2903 O O . GLY A 1 370 ? 3.667 -0.551 -26.571 1.00 93.88 370 GLY A O 1
ATOM 2904 N N . PRO A 1 371 ? 4.739 1.369 -27.046 1.00 95.44 371 PRO A N 1
ATOM 2905 C CA . PRO A 1 371 ? 6.071 0.782 -26.950 1.00 95.44 371 PRO A CA 1
ATOM 2906 C C . PRO A 1 371 ? 6.332 0.246 -25.537 1.00 95.44 371 PRO A C 1
ATOM 2908 O O . PRO A 1 371 ? 5.940 0.855 -24.537 1.00 95.44 371 PRO A O 1
ATOM 2911 N N . LEU A 1 372 ? 7.016 -0.894 -25.447 1.00 96.75 372 LEU A N 1
ATOM 2912 C CA . LEU A 1 372 ? 7.426 -1.491 -24.183 1.00 96.75 372 LEU A CA 1
ATOM 2913 C C . LEU A 1 372 ? 8.386 -0.543 -23.469 1.00 96.75 372 LEU A C 1
ATOM 2915 O O . LEU A 1 372 ? 9.471 -0.269 -23.971 1.00 96.75 372 LEU A O 1
ATOM 2919 N N . MET A 1 373 ? 7.998 -0.119 -22.271 1.00 97.00 373 MET A N 1
ATOM 2920 C CA . MET A 1 373 ? 8.873 0.555 -21.318 1.00 97.00 373 MET A CA 1
ATOM 2921 C C . MET A 1 373 ? 8.760 -0.188 -19.998 1.00 97.00 373 MET A C 1
ATOM 2923 O O . MET A 1 373 ? 7.729 -0.117 -19.330 1.00 97.00 373 MET A O 1
ATOM 2927 N N . LEU A 1 374 ? 9.795 -0.934 -19.624 1.00 96.50 374 LEU A N 1
ATOM 2928 C CA . LEU A 1 374 ? 9.819 -1.724 -18.395 1.00 96.50 374 LEU A CA 1
ATOM 2929 C C . LEU A 1 374 ? 11.081 -1.388 -17.607 1.00 96.50 374 LEU A C 1
ATOM 2931 O O . LEU A 1 374 ? 12.184 -1.450 -18.134 1.00 96.50 374 LEU A O 1
ATOM 2935 N N . TYR A 1 375 ? 10.926 -1.061 -16.329 1.00 95.88 375 TYR A N 1
ATOM 2936 C CA . TYR A 1 375 ? 12.056 -0.829 -15.434 1.00 95.88 375 TYR A CA 1
ATOM 2937 C C . TYR A 1 375 ? 12.286 -2.037 -14.529 1.00 95.88 375 TYR A C 1
ATOM 2939 O O . TYR A 1 375 ? 11.410 -2.413 -13.745 1.00 95.88 375 TYR A O 1
ATOM 2947 N N . VAL A 1 376 ? 13.468 -2.641 -14.626 1.00 94.50 376 VAL A N 1
ATOM 2948 C CA . VAL A 1 376 ? 13.939 -3.671 -13.701 1.00 94.50 376 VAL A CA 1
ATOM 2949 C C . VAL A 1 376 ? 14.505 -2.974 -12.474 1.00 94.50 376 VAL A C 1
ATOM 2951 O O . VAL A 1 376 ? 15.507 -2.269 -12.549 1.00 94.50 376 VAL A O 1
ATOM 2954 N N . SER A 1 377 ? 13.848 -3.193 -11.341 1.00 90.38 377 SER A N 1
ATOM 2955 C CA . SER A 1 377 ? 14.210 -2.608 -10.053 1.00 90.38 377 SER A CA 1
ATOM 2956 C C . SER A 1 377 ? 15.296 -3.424 -9.354 1.00 90.38 377 SER A C 1
ATOM 2958 O O . SER A 1 377 ? 16.226 -2.856 -8.781 1.00 90.38 377 SER A O 1
ATOM 2960 N N . LYS A 1 378 ? 15.198 -4.760 -9.413 1.00 86.94 378 LYS A N 1
ATOM 2961 C CA . LYS A 1 378 ? 16.098 -5.654 -8.678 1.00 86.94 378 LYS A CA 1
ATOM 2962 C C . LYS A 1 378 ? 16.200 -7.049 -9.281 1.00 86.94 378 LYS A C 1
ATOM 2964 O O . LYS A 1 378 ? 15.295 -7.527 -9.962 1.00 86.94 378 LYS A O 1
ATOM 2969 N N . MET A 1 379 ? 17.272 -7.743 -8.905 1.00 86.88 379 MET A N 1
ATOM 2970 C CA . MET A 1 379 ? 17.486 -9.157 -9.206 1.00 86.88 379 MET A CA 1
ATOM 2971 C C . MET A 1 379 ? 17.137 -10.018 -7.981 1.00 86.88 379 MET A C 1
ATOM 2973 O O . MET A 1 379 ? 17.772 -9.919 -6.928 1.00 86.88 379 MET A O 1
ATOM 2977 N N . ILE A 1 380 ? 16.117 -10.869 -8.100 1.00 82.88 380 ILE A N 1
ATOM 2978 C CA . ILE A 1 380 ? 15.660 -11.775 -7.035 1.00 82.88 380 ILE A CA 1
ATOM 2979 C C . ILE A 1 380 ? 16.331 -13.142 -7.224 1.00 82.88 380 ILE A C 1
ATOM 2981 O O . ILE A 1 380 ? 16.257 -13.699 -8.318 1.00 82.88 380 ILE A O 1
ATOM 2985 N N . PRO A 1 381 ? 16.995 -13.711 -6.200 1.00 79.50 381 PRO A N 1
ATOM 2986 C CA . PRO A 1 381 ? 17.627 -15.021 -6.327 1.00 79.50 381 PRO A CA 1
ATOM 2987 C C . PRO A 1 381 ? 16.575 -16.113 -6.551 1.00 79.50 381 PRO A C 1
ATOM 2989 O O . PRO A 1 381 ? 15.557 -16.155 -5.859 1.00 79.50 381 PRO A O 1
ATOM 2992 N N . ALA A 1 382 ? 16.829 -17.007 -7.504 1.00 77.81 382 ALA A N 1
ATOM 2993 C CA . ALA A 1 382 ? 16.021 -18.204 -7.689 1.00 77.81 382 ALA A CA 1
ATOM 2994 C C . ALA A 1 382 ? 16.365 -19.276 -6.641 1.00 77.81 382 ALA A C 1
ATOM 2996 O O . ALA A 1 382 ? 17.437 -19.249 -6.034 1.00 77.81 382 ALA A O 1
ATOM 2997 N N . SER A 1 383 ? 15.469 -20.253 -6.454 1.00 71.81 383 SER A N 1
ATOM 2998 C CA . SER A 1 383 ? 15.754 -21.465 -5.667 1.00 71.81 383 SER A CA 1
ATOM 2999 C C . SER A 1 383 ? 16.947 -22.243 -6.228 1.00 71.81 383 SER A C 1
ATOM 3001 O O . SER A 1 383 ? 17.692 -22.886 -5.488 1.00 71.81 383 SER A O 1
ATOM 3003 N N . ASP A 1 384 ? 17.137 -22.152 -7.542 1.00 71.44 384 ASP A N 1
ATOM 3004 C CA . ASP A 1 384 ? 18.217 -22.802 -8.262 1.00 71.44 384 ASP A CA 1
ATOM 3005 C C . ASP A 1 384 ? 19.485 -21.960 -8.110 1.00 71.44 384 ASP A C 1
ATOM 3007 O O . ASP A 1 384 ? 19.585 -20.840 -8.624 1.00 71.44 384 ASP A O 1
ATOM 3011 N N . LYS A 1 385 ? 20.460 -22.498 -7.367 1.00 67.69 385 LYS A N 1
ATOM 3012 C CA . LYS A 1 385 ? 21.721 -21.819 -7.041 1.00 67.69 385 LYS A CA 1
ATOM 3013 C C . LYS A 1 385 ? 22.376 -21.244 -8.303 1.00 67.69 385 LYS A C 1
ATOM 3015 O O . LYS A 1 385 ? 22.830 -21.991 -9.165 1.00 67.69 385 LYS A O 1
ATOM 3020 N N . GLY A 1 386 ? 22.462 -19.915 -8.368 1.00 71.25 386 GLY A N 1
ATOM 3021 C CA . GLY A 1 386 ? 23.182 -19.177 -9.410 1.00 71.25 386 GLY A CA 1
ATOM 3022 C C . GLY A 1 386 ? 22.312 -18.501 -10.471 1.00 71.25 386 GLY A C 1
ATOM 3023 O O . GLY A 1 386 ? 22.866 -17.763 -11.278 1.00 71.25 386 GLY A O 1
ATOM 3024 N N . ARG A 1 387 ? 20.986 -18.698 -10.468 1.00 82.56 387 ARG A N 1
ATOM 3025 C CA . ARG A 1 387 ? 20.067 -17.969 -11.359 1.00 82.56 387 ARG A CA 1
ATOM 3026 C C . ARG A 1 387 ? 19.315 -16.873 -10.621 1.00 82.56 387 ARG A C 1
ATOM 3028 O O . ARG A 1 387 ? 18.989 -17.010 -9.441 1.00 82.56 387 ARG A O 1
ATOM 3035 N N . PHE A 1 388 ? 19.009 -15.801 -11.342 1.00 87.19 388 PHE A N 1
ATOM 3036 C CA . PHE A 1 388 ? 18.248 -14.672 -10.818 1.00 87.19 388 PHE A CA 1
ATOM 3037 C C . PHE A 1 388 ? 17.054 -14.344 -11.715 1.00 87.19 388 PHE A C 1
ATOM 3039 O O . PHE A 1 388 ? 17.101 -14.481 -12.936 1.00 87.19 388 PHE A O 1
ATOM 3046 N N . TYR A 1 389 ? 15.984 -13.882 -11.085 1.00 89.25 389 TYR A N 1
ATOM 3047 C CA . TYR A 1 389 ? 14.836 -13.276 -11.737 1.00 89.25 389 TYR A CA 1
ATOM 3048 C C . TYR A 1 389 ? 15.034 -11.765 -11.798 1.00 89.25 389 TYR A C 1
ATOM 3050 O O . TYR A 1 389 ? 15.322 -11.144 -10.776 1.00 89.25 389 TYR A O 1
ATOM 3058 N N . ALA A 1 390 ? 14.829 -11.163 -12.965 1.00 91.88 390 ALA A N 1
ATOM 3059 C CA . ALA A 1 390 ? 14.720 -9.715 -13.083 1.00 91.88 390 ALA A CA 1
ATOM 3060 C C . ALA A 1 390 ? 13.308 -9.295 -12.659 1.00 91.88 390 ALA A C 1
ATOM 3062 O O . ALA A 1 390 ? 12.338 -9.650 -13.327 1.00 91.88 390 ALA A O 1
ATOM 3063 N N . PHE A 1 391 ? 13.188 -8.583 -11.539 1.00 91.38 391 PHE A N 1
ATOM 3064 C CA . PHE A 1 391 ? 11.919 -8.083 -11.017 1.00 91.38 391 PHE A CA 1
ATOM 3065 C C . PHE A 1 391 ? 11.782 -6.590 -11.286 1.00 91.38 391 PHE A C 1
ATOM 3067 O O . PHE A 1 391 ? 12.687 -5.796 -11.005 1.00 91.38 391 PHE A O 1
ATOM 3074 N N . GLY A 1 392 ? 10.637 -6.205 -11.831 1.00 92.94 392 GLY A N 1
ATOM 3075 C CA . GLY A 1 392 ? 10.400 -4.848 -12.277 1.00 92.94 392 GLY A CA 1
ATOM 3076 C C . GLY A 1 392 ? 8.934 -4.560 -12.526 1.00 92.94 392 GLY A C 1
ATOM 3077 O O . GLY A 1 392 ? 8.053 -5.330 -12.145 1.00 92.94 392 GLY A O 1
ATOM 3078 N N . ARG A 1 393 ? 8.687 -3.436 -13.189 1.00 95.75 393 ARG A N 1
ATOM 3079 C CA . ARG A 1 393 ? 7.348 -2.986 -13.555 1.00 95.75 393 ARG A CA 1
ATOM 3080 C C . ARG A 1 393 ? 7.293 -2.586 -15.016 1.00 95.75 393 ARG A C 1
ATOM 3082 O O . ARG A 1 393 ? 8.192 -1.905 -15.508 1.00 95.75 393 ARG A O 1
ATOM 3089 N N . VAL A 1 394 ? 6.208 -2.980 -15.675 1.00 97.06 394 VAL A N 1
ATOM 3090 C CA . VAL A 1 394 ? 5.871 -2.529 -17.025 1.00 97.06 394 VAL A CA 1
ATOM 3091 C C . VAL A 1 394 ? 5.162 -1.179 -16.902 1.00 97.06 394 VAL A C 1
ATOM 3093 O O . VAL A 1 394 ? 4.105 -1.086 -16.281 1.00 97.06 394 VAL A O 1
ATOM 3096 N N . PHE A 1 395 ? 5.740 -0.115 -17.448 1.00 97.38 395 PHE A N 1
ATOM 3097 C CA . PHE A 1 395 ? 5.146 1.225 -17.472 1.00 97.38 395 PHE A CA 1
ATOM 3098 C C . PHE A 1 395 ? 4.342 1.484 -18.746 1.00 97.38 395 PHE A C 1
ATOM 3100 O O . PHE A 1 395 ? 3.311 2.140 -18.677 1.00 97.38 395 PHE A O 1
ATOM 3107 N N . SER A 1 396 ? 4.763 0.918 -19.875 1.00 97.19 396 SER A N 1
ATOM 3108 C CA . SER A 1 396 ? 4.066 0.995 -21.163 1.00 97.19 396 SER A CA 1
ATOM 3109 C C . SER A 1 396 ? 4.246 -0.310 -21.938 1.00 97.19 396 SER A C 1
ATOM 3111 O O . SER A 1 396 ? 5.231 -1.020 -21.716 1.00 97.19 396 SER A O 1
ATOM 3113 N N . GLY A 1 397 ? 3.299 -0.626 -22.819 1.00 96.56 397 GLY A N 1
ATOM 3114 C CA . GLY A 1 397 ? 3.296 -1.820 -23.653 1.00 96.56 397 GLY A CA 1
ATOM 3115 C C . GLY A 1 397 ? 3.017 -3.113 -22.883 1.00 96.56 397 GLY A C 1
ATOM 3116 O O . GLY A 1 397 ? 2.467 -3.120 -21.776 1.00 96.56 397 GLY A O 1
ATOM 3117 N N . ARG A 1 398 ? 3.435 -4.232 -23.478 1.00 96.19 398 ARG A N 1
ATOM 3118 C CA . ARG A 1 398 ? 3.312 -5.591 -22.935 1.00 96.19 398 ARG A CA 1
ATOM 3119 C C . ARG A 1 398 ? 4.639 -6.328 -23.044 1.00 96.19 398 ARG A C 1
ATOM 3121 O O . ARG A 1 398 ? 5.315 -6.244 -24.070 1.00 96.19 398 ARG A O 1
ATOM 3128 N N . VAL A 1 399 ? 4.998 -7.078 -22.003 1.00 96.06 399 VAL A N 1
ATOM 3129 C CA . VAL A 1 399 ? 6.120 -8.027 -22.048 1.00 96.06 399 VAL A CA 1
ATOM 3130 C C . VAL A 1 399 ? 5.574 -9.444 -22.113 1.00 96.06 399 VAL A C 1
ATOM 3132 O O . VAL A 1 399 ? 4.673 -9.786 -21.355 1.00 96.06 399 VAL A O 1
ATOM 3135 N N . ALA A 1 400 ? 6.116 -10.268 -23.007 1.00 95.62 400 ALA A N 1
ATOM 3136 C CA . ALA A 1 400 ? 5.657 -11.637 -23.212 1.00 95.62 400 ALA A CA 1
ATOM 3137 C C . ALA A 1 400 ? 6.804 -12.650 -23.158 1.00 95.62 400 ALA A C 1
ATOM 3139 O O . ALA A 1 400 ? 7.964 -12.342 -23.451 1.00 95.62 400 ALA A O 1
ATOM 3140 N N . THR A 1 401 ? 6.463 -13.889 -22.820 1.00 94.81 401 THR A N 1
ATOM 3141 C CA . THR A 1 401 ? 7.379 -15.026 -22.900 1.00 94.81 401 THR A CA 1
ATOM 3142 C C . THR A 1 401 ? 7.863 -15.218 -24.341 1.00 94.81 401 THR A C 1
ATOM 3144 O O . THR A 1 401 ? 7.085 -15.239 -25.288 1.00 94.81 401 THR A O 1
ATOM 3147 N N . GLY A 1 402 ? 9.178 -15.343 -24.519 1.00 93.62 402 GLY A N 1
ATOM 3148 C CA . GLY A 1 402 ? 9.834 -15.456 -25.822 1.00 93.62 402 GLY A CA 1
ATOM 3149 C C . GLY A 1 402 ? 10.095 -14.120 -26.525 1.00 93.62 402 GLY A C 1
ATOM 3150 O O . GLY A 1 402 ? 10.780 -14.109 -27.549 1.00 93.62 402 GLY A O 1
ATOM 3151 N N . MET A 1 403 ? 9.609 -12.994 -25.988 1.00 94.19 403 MET A N 1
ATOM 3152 C CA . MET A 1 403 ? 9.788 -11.679 -26.603 1.00 94.19 403 MET A CA 1
ATOM 3153 C C . MET A 1 403 ? 11.263 -11.262 -26.610 1.00 94.19 403 MET A C 1
ATOM 3155 O O . MET A 1 403 ? 11.964 -11.364 -25.601 1.00 94.19 403 MET A O 1
ATOM 3159 N N . LYS A 1 404 ? 11.729 -10.747 -27.752 1.00 94.81 404 LYS A N 1
ATOM 3160 C CA . LYS A 1 404 ? 13.024 -10.070 -27.865 1.00 94.81 404 LYS A CA 1
ATOM 3161 C C . LYS A 1 404 ? 12.945 -8.675 -27.264 1.00 94.81 404 LYS A C 1
ATOM 3163 O O . LYS A 1 404 ? 12.174 -7.839 -27.734 1.00 94.81 404 LYS A O 1
ATOM 3168 N N . VAL A 1 405 ? 13.781 -8.430 -26.265 1.00 95.12 405 VAL A N 1
ATOM 3169 C CA . VAL A 1 405 ? 13.882 -7.147 -25.575 1.00 95.12 405 VAL A CA 1
ATOM 3170 C C . VAL A 1 405 ? 15.284 -6.578 -25.702 1.00 95.12 405 VAL A C 1
ATOM 3172 O O . VAL A 1 405 ? 16.289 -7.301 -25.726 1.00 95.12 405 VAL A O 1
ATOM 3175 N N . ARG A 1 406 ? 15.332 -5.256 -25.780 1.00 94.69 406 ARG A N 1
ATOM 3176 C CA . ARG A 1 406 ? 16.539 -4.453 -25.693 1.00 94.69 406 ARG A CA 1
ATOM 3177 C C . ARG A 1 406 ? 16.755 -4.094 -24.226 1.00 94.69 406 ARG A C 1
ATOM 3179 O O . ARG A 1 406 ? 15.866 -3.546 -23.592 1.00 94.69 406 ARG A O 1
ATOM 3186 N N . ILE A 1 407 ? 17.915 -4.451 -23.691 1.00 94.75 407 ILE A N 1
ATOM 3187 C CA . ILE A 1 407 ? 18.323 -4.237 -22.304 1.00 94.75 407 ILE A CA 1
ATOM 3188 C C . ILE A 1 407 ? 19.282 -3.055 -22.274 1.00 94.75 407 ILE A C 1
ATOM 3190 O O . ILE A 1 407 ? 20.364 -3.133 -22.859 1.00 94.75 407 ILE A O 1
ATOM 3194 N N . MET A 1 408 ? 18.885 -1.995 -21.580 1.00 92.88 408 MET A N 1
ATOM 3195 C CA . MET A 1 408 ? 19.663 -0.777 -21.376 1.00 92.88 408 MET A CA 1
ATOM 3196 C C . MET A 1 408 ? 20.112 -0.741 -19.917 1.00 92.88 408 MET A C 1
ATOM 3198 O O . MET A 1 408 ? 19.297 -0.625 -19.000 1.00 92.88 408 MET A O 1
ATOM 3202 N N . GLY A 1 409 ? 21.410 -0.938 -19.699 1.00 91.12 409 GLY A N 1
ATOM 3203 C CA . GLY A 1 409 ? 22.010 -0.866 -18.373 1.00 91.12 409 GLY A CA 1
ATOM 3204 C C . GLY A 1 409 ? 22.204 0.576 -17.889 1.00 91.12 409 GLY A C 1
ATOM 3205 O O . GLY A 1 409 ? 21.943 1.525 -18.624 1.00 91.12 409 GLY A O 1
ATOM 3206 N N . PRO A 1 410 ? 22.719 0.766 -16.664 1.00 87.19 410 PRO A N 1
ATOM 3207 C CA . PRO A 1 410 ? 22.741 2.077 -16.009 1.00 87.19 410 PRO A CA 1
ATOM 3208 C C . PRO A 1 410 ? 23.620 3.136 -16.684 1.00 87.19 410 PRO A C 1
ATOM 3210 O O . PRO A 1 410 ? 23.411 4.320 -16.458 1.00 87.19 410 PRO A O 1
ATOM 3213 N N . ASN A 1 411 ? 24.622 2.729 -17.475 1.00 87.00 411 ASN A N 1
ATOM 3214 C CA . ASN A 1 411 ? 25.493 3.658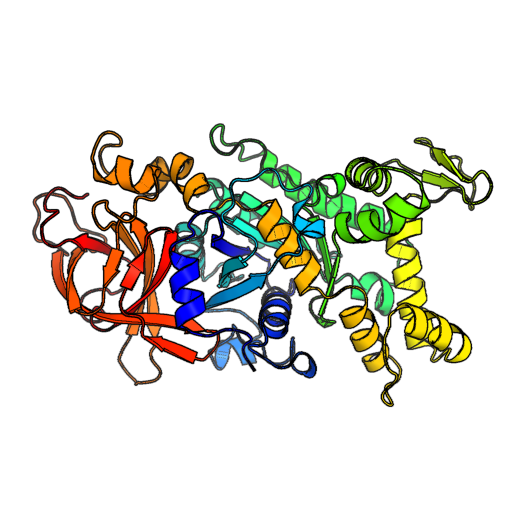 -18.207 1.00 87.00 411 ASN A CA 1
ATOM 3215 C C . ASN A 1 411 ? 25.154 3.731 -19.701 1.00 87.00 411 ASN A C 1
ATOM 3217 O O . ASN A 1 411 ? 26.001 4.149 -20.498 1.00 87.00 411 ASN A O 1
ATOM 3221 N N . TYR A 1 412 ? 23.974 3.249 -20.090 1.00 88.69 412 TYR A N 1
ATOM 3222 C CA . TYR A 1 412 ? 23.495 3.378 -21.453 1.00 88.69 412 TYR A CA 1
ATOM 3223 C C . TYR A 1 412 ? 23.271 4.857 -21.794 1.00 88.69 412 TYR A C 1
ATOM 3225 O O . TYR A 1 412 ? 22.826 5.640 -20.962 1.00 88.69 412 TYR A O 1
ATOM 3233 N N . ALA A 1 413 ? 23.592 5.232 -23.030 1.00 86.25 413 ALA A N 1
ATOM 3234 C CA . ALA A 1 413 ? 23.266 6.537 -23.584 1.00 86.25 413 ALA A CA 1
ATOM 3235 C C . ALA A 1 413 ? 22.787 6.356 -25.033 1.00 86.25 413 ALA A C 1
ATOM 3237 O O . ALA A 1 413 ? 23.371 5.530 -25.756 1.00 86.25 413 ALA A O 1
ATOM 3238 N N . PRO A 1 414 ? 21.783 7.129 -25.489 1.00 84.50 414 PRO A N 1
ATOM 3239 C CA . PRO A 1 414 ? 21.308 7.081 -26.867 1.00 84.50 414 PRO A CA 1
ATOM 3240 C C . PRO A 1 414 ? 22.456 7.170 -27.884 1.00 84.50 414 PRO A C 1
ATOM 3242 O O . PRO A 1 414 ? 23.374 7.980 -27.759 1.00 84.50 414 PRO A O 1
ATOM 3245 N N . GLY A 1 415 ? 22.442 6.279 -28.878 1.00 81.38 415 GLY A N 1
ATOM 3246 C CA . GLY A 1 415 ? 23.489 6.172 -29.903 1.00 81.38 415 GLY A CA 1
ATOM 3247 C C . GLY A 1 415 ? 24.750 5.385 -29.506 1.00 81.38 415 GLY A C 1
ATOM 3248 O O . GLY A 1 415 ? 25.552 5.054 -30.382 1.00 81.38 415 GLY A O 1
ATOM 3249 N N . GLN A 1 416 ? 24.932 5.016 -28.233 1.00 85.62 416 GLN A N 1
ATOM 3250 C CA . GLN A 1 416 ? 26.051 4.172 -27.798 1.00 85.62 416 GLN A CA 1
ATOM 3251 C C . GLN A 1 416 ? 25.673 2.684 -27.757 1.00 85.62 416 GLN A C 1
ATOM 3253 O O . GLN A 1 416 ? 24.524 2.310 -27.544 1.00 85.62 416 GLN A O 1
ATOM 3258 N N . LYS A 1 417 ? 26.670 1.807 -27.938 1.00 85.62 417 LYS A N 1
ATOM 3259 C CA . LYS A 1 417 ? 26.524 0.345 -27.754 1.00 85.62 417 LYS A CA 1
ATOM 3260 C C . LYS A 1 417 ? 26.944 -0.134 -26.360 1.00 85.62 417 LYS A C 1
ATOM 3262 O O . LYS A 1 417 ? 26.906 -1.330 -26.086 1.00 85.62 417 LYS A O 1
ATOM 3267 N N . LYS A 1 418 ? 27.411 0.778 -25.507 1.00 87.88 418 LYS A N 1
ATOM 3268 C CA . LYS A 1 418 ? 27.835 0.462 -24.143 1.00 87.88 418 LYS A CA 1
ATOM 3269 C C . LYS A 1 418 ? 26.607 0.118 -23.299 1.00 87.88 418 LYS A C 1
ATOM 3271 O O . LYS A 1 418 ? 25.593 0.795 -23.414 1.00 87.88 418 LYS A O 1
ATOM 3276 N N . ASP A 1 419 ? 26.718 -0.926 -22.478 1.00 87.75 419 ASP A N 1
ATOM 3277 C CA . ASP A 1 419 ? 25.640 -1.432 -21.615 1.00 87.75 419 ASP A CA 1
ATOM 3278 C C . ASP A 1 419 ? 24.320 -1.702 -22.359 1.00 87.75 419 ASP A C 1
ATOM 3280 O O . ASP A 1 419 ? 23.236 -1.599 -21.788 1.00 87.75 419 ASP A O 1
ATOM 3284 N N . LEU A 1 420 ? 24.424 -2.077 -23.637 1.00 91.81 420 LEU A N 1
ATOM 3285 C CA . LEU A 1 420 ? 23.296 -2.387 -24.502 1.00 91.81 420 LEU A CA 1
ATOM 3286 C C . LEU A 1 420 ? 23.332 -3.857 -24.925 1.00 91.81 420 LEU A C 1
ATOM 3288 O O . LEU A 1 420 ? 24.282 -4.306 -25.569 1.00 91.81 420 LEU A O 1
ATOM 3292 N N . TYR A 1 421 ? 22.262 -4.594 -24.629 1.00 93.00 421 TYR A N 1
ATOM 3293 C CA . TYR A 1 421 ? 22.132 -6.008 -24.992 1.00 93.00 421 TYR A CA 1
ATOM 3294 C C . TYR A 1 421 ? 20.771 -6.288 -25.628 1.00 93.00 421 TYR A C 1
ATOM 3296 O O . TYR A 1 421 ? 19.786 -5.638 -25.309 1.00 93.00 421 TYR A O 1
ATOM 3304 N N . VAL A 1 422 ? 20.691 -7.284 -26.512 1.00 93.69 422 VAL A N 1
ATOM 3305 C CA . VAL A 1 422 ? 19.415 -7.760 -27.072 1.00 93.69 422 VAL A CA 1
ATOM 3306 C C . VAL A 1 422 ? 19.281 -9.243 -26.775 1.00 93.69 422 VAL A C 1
ATOM 3308 O O . VAL A 1 422 ? 20.149 -10.040 -27.153 1.00 93.69 422 VAL A O 1
ATOM 3311 N N . LYS A 1 423 ? 18.224 -9.612 -26.048 1.00 94.69 423 LYS A N 1
ATOM 3312 C CA . LYS A 1 423 ? 17.990 -10.983 -25.577 1.00 94.69 423 LYS A CA 1
ATOM 3313 C C . LYS A 1 423 ? 16.508 -11.312 -25.527 1.00 94.69 423 LYS A C 1
ATOM 3315 O O . LYS A 1 423 ? 15.661 -10.428 -25.504 1.00 94.69 423 LYS A O 1
ATOM 3320 N N . ASN A 1 424 ? 16.210 -12.606 -25.499 1.00 94.38 424 ASN A N 1
ATOM 3321 C CA . ASN A 1 424 ? 14.844 -13.088 -25.359 1.00 94.38 424 ASN A CA 1
ATOM 3322 C C . ASN A 1 424 ? 14.502 -13.202 -23.874 1.00 94.38 424 ASN A C 1
ATOM 3324 O O . ASN A 1 424 ? 15.261 -13.810 -23.114 1.00 94.38 424 ASN A O 1
ATOM 3328 N N . VAL A 1 425 ? 13.336 -12.699 -23.484 1.00 94.50 425 VAL A N 1
ATOM 3329 C CA . VAL A 1 425 ? 12.719 -13.033 -22.200 1.00 94.50 425 VAL A CA 1
ATOM 3330 C C . VAL A 1 425 ? 12.323 -14.504 -22.262 1.00 94.50 425 VAL A C 1
ATOM 3332 O O . VAL A 1 425 ? 11.460 -14.878 -23.047 1.00 94.50 425 VAL A O 1
ATOM 3335 N N . GLN A 1 426 ? 12.970 -15.369 -21.481 1.00 93.00 426 GLN A N 1
ATOM 3336 C CA . GLN A 1 426 ? 12.709 -16.811 -21.572 1.00 93.00 426 GLN A CA 1
ATOM 3337 C C . GLN A 1 426 ? 11.343 -17.178 -21.007 1.00 93.00 426 GLN A C 1
ATOM 3339 O O . GLN A 1 426 ? 10.692 -18.061 -21.552 1.00 93.00 426 GLN A O 1
ATOM 3344 N N . ARG A 1 427 ? 10.946 -16.534 -19.903 1.00 92.81 427 ARG A N 1
ATOM 3345 C CA . ARG A 1 427 ? 9.645 -16.693 -19.243 1.00 92.81 427 ARG A CA 1
ATOM 3346 C C . ARG A 1 427 ? 9.277 -15.421 -18.491 1.00 92.81 427 ARG A C 1
ATOM 3348 O O . ARG A 1 427 ? 10.147 -14.824 -17.851 1.00 92.81 427 ARG A O 1
ATOM 3355 N N . THR A 1 428 ? 7.998 -15.079 -18.525 1.00 92.50 428 THR A N 1
ATOM 3356 C CA . THR A 1 428 ? 7.347 -14.091 -17.657 1.00 92.50 428 THR A CA 1
ATOM 3357 C C . THR A 1 428 ? 6.640 -14.809 -16.512 1.00 92.50 428 THR A C 1
ATOM 3359 O O . THR A 1 428 ? 5.950 -15.806 -16.716 1.00 92.50 428 THR A O 1
ATOM 3362 N N . VAL A 1 429 ? 6.867 -14.345 -15.287 1.00 88.81 429 VAL A N 1
ATOM 3363 C CA . VAL A 1 429 ? 6.437 -15.000 -14.049 1.00 88.81 429 VAL A CA 1
ATOM 3364 C C . VAL A 1 429 ? 5.826 -13.956 -13.114 1.00 88.81 429 VAL A C 1
ATOM 3366 O O . VAL A 1 429 ? 6.274 -12.809 -13.077 1.00 88.81 429 VAL A O 1
ATOM 3369 N N . ILE A 1 430 ? 4.817 -14.355 -12.343 1.00 83.06 430 ILE A N 1
ATOM 3370 C CA . ILE A 1 430 ? 4.208 -13.535 -11.290 1.00 83.06 430 ILE A CA 1
ATOM 3371 C C . ILE A 1 430 ? 4.407 -14.218 -9.936 1.00 83.06 430 ILE A C 1
ATOM 33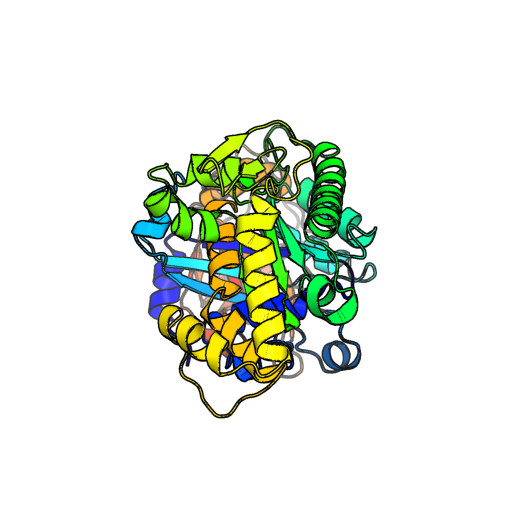73 O O . ILE A 1 430 ? 4.374 -15.450 -9.826 1.00 83.06 430 ILE A O 1
ATOM 3377 N N . TRP A 1 431 ? 4.616 -13.412 -8.894 1.00 75.25 431 TRP A N 1
ATOM 3378 C CA . TRP A 1 431 ? 4.728 -13.895 -7.521 1.00 75.25 431 TRP A CA 1
ATOM 3379 C C . TRP A 1 431 ? 3.366 -14.001 -6.837 1.00 75.25 431 TRP A C 1
ATOM 3381 O O . TRP A 1 431 ? 2.708 -13.007 -6.539 1.00 75.25 431 TRP A O 1
ATOM 3391 N N . MET A 1 432 ? 2.999 -15.232 -6.489 1.00 68.56 432 MET A N 1
ATOM 3392 C CA . MET A 1 432 ? 1.865 -15.553 -5.627 1.00 68.56 432 MET A CA 1
ATOM 3393 C C . MET A 1 432 ? 2.365 -16.005 -4.256 1.00 68.56 432 MET A C 1
ATOM 3395 O O . MET A 1 432 ? 2.387 -17.195 -3.917 1.00 68.56 432 MET A O 1
ATOM 3399 N N . GLY A 1 433 ? 2.835 -15.043 -3.461 1.00 64.75 433 GLY A N 1
ATOM 3400 C CA . GLY A 1 433 ? 3.492 -15.324 -2.187 1.00 64.75 433 GLY A CA 1
ATOM 3401 C C . GLY A 1 433 ? 4.772 -16.142 -2.393 1.00 64.75 433 GLY A C 1
ATOM 3402 O O . GLY A 1 433 ? 5.753 -15.644 -2.928 1.00 64.75 433 GLY A O 1
ATOM 3403 N N . LYS A 1 434 ? 4.774 -17.416 -1.974 1.00 61.72 434 LYS A N 1
ATOM 3404 C CA . LYS A 1 434 ? 5.928 -18.330 -2.119 1.00 61.72 434 LYS A CA 1
ATOM 3405 C C . LYS A 1 434 ? 5.936 -19.082 -3.452 1.00 61.72 434 LYS A C 1
ATOM 3407 O O . LYS A 1 434 ? 6.938 -19.716 -3.775 1.00 61.72 434 LYS A O 1
ATOM 3412 N N . LYS A 1 435 ? 4.832 -19.051 -4.204 1.00 70.62 435 LYS A N 1
ATOM 3413 C CA . LYS A 1 435 ? 4.717 -19.724 -5.501 1.00 70.62 435 LYS A CA 1
ATOM 3414 C C . LYS A 1 435 ? 5.002 -18.750 -6.633 1.00 70.62 435 LYS A C 1
ATOM 3416 O O . LYS A 1 435 ? 4.658 -17.574 -6.559 1.00 70.62 435 LYS A O 1
ATOM 3421 N N . GLN A 1 436 ? 5.640 -19.272 -7.667 1.00 77.69 436 GLN A N 1
ATOM 3422 C CA . GLN A 1 436 ? 5.967 -18.560 -8.890 1.00 77.69 436 GLN A CA 1
ATOM 3423 C C . GLN A 1 436 ? 5.159 -19.204 -10.003 1.00 77.69 436 GLN A C 1
ATOM 3425 O O . GLN A 1 436 ? 5.338 -20.392 -10.269 1.00 77.69 436 GLN A O 1
ATOM 3430 N N . GLU A 1 437 ? 4.278 -18.434 -10.626 1.00 83.38 437 GLU A N 1
ATOM 3431 C CA . GLU A 1 437 ? 3.434 -18.926 -11.712 1.00 83.38 437 GLU A CA 1
ATOM 3432 C C . GLU A 1 437 ? 3.838 -18.255 -13.015 1.00 83.38 437 GLU A C 1
ATOM 3434 O O . GLU A 1 437 ? 4.070 -17.046 -13.061 1.00 83.38 437 GLU A O 1
ATOM 3439 N N . SER A 1 438 ? 3.975 -19.055 -14.070 1.00 88.38 438 SER A N 1
ATOM 3440 C CA . SER A 1 438 ? 4.317 -18.535 -15.395 1.00 88.38 438 SER A CA 1
ATOM 3441 C C . SER A 1 438 ? 3.063 -18.010 -16.080 1.00 88.38 438 SER A C 1
ATOM 3443 O O . SER A 1 438 ? 2.015 -18.648 -16.029 1.00 88.38 438 SER A O 1
ATOM 3445 N N . VAL A 1 439 ? 3.192 -16.867 -16.743 1.00 91.25 439 VAL A N 1
ATOM 3446 C CA . VAL A 1 439 ? 2.137 -16.258 -17.560 1.00 91.25 439 VAL A CA 1
ATOM 3447 C C . VAL A 1 439 ? 2.659 -15.977 -18.955 1.00 91.25 439 VAL A C 1
ATOM 3449 O O . VAL A 1 439 ? 3.864 -15.811 -19.142 1.00 91.25 439 VAL A O 1
ATOM 3452 N N . GLU A 1 440 ? 1.763 -15.927 -19.934 1.00 91.94 440 GLU A N 1
ATOM 3453 C CA . GLU A 1 440 ? 2.134 -15.694 -21.332 1.00 91.94 440 GLU A CA 1
ATOM 3454 C C . GLU A 1 440 ? 2.639 -14.268 -21.552 1.00 91.94 440 GLU A C 1
ATOM 3456 O O . GLU A 1 440 ? 3.679 -14.073 -22.184 1.00 91.94 440 GLU A O 1
ATOM 3461 N N . ASP A 1 441 ? 1.946 -13.288 -20.975 1.00 94.69 441 ASP A N 1
ATOM 3462 C CA . ASP A 1 441 ? 2.285 -11.876 -21.067 1.00 94.69 441 ASP A CA 1
ATOM 3463 C C . ASP A 1 441 ? 1.822 -11.075 -19.841 1.00 94.69 441 ASP A C 1
ATOM 3465 O O . ASP A 1 441 ? 0.970 -11.517 -19.069 1.00 94.69 441 ASP A O 1
ATOM 3469 N N . VAL A 1 442 ? 2.403 -9.888 -19.664 1.00 95.19 442 VAL A N 1
ATOM 3470 C CA . VAL A 1 442 ? 2.047 -8.931 -18.611 1.00 95.19 442 VAL A CA 1
ATOM 3471 C C . VAL A 1 442 ? 1.933 -7.521 -19.209 1.00 95.19 442 VAL A C 1
ATOM 3473 O O . VAL A 1 442 ? 2.908 -7.033 -19.796 1.00 95.19 442 VAL A O 1
ATOM 3476 N N . PRO A 1 443 ? 0.773 -6.850 -19.071 1.00 96.56 443 PRO A N 1
ATOM 3477 C CA . PRO A 1 443 ? 0.558 -5.497 -19.574 1.00 96.56 443 PRO A CA 1
ATOM 3478 C C . PRO A 1 443 ? 1.080 -4.411 -18.631 1.00 96.56 443 PRO A C 1
ATOM 3480 O O . PRO A 1 443 ? 1.317 -4.632 -17.438 1.00 96.56 443 PRO A O 1
ATOM 3483 N N . CYS A 1 444 ? 1.213 -3.203 -19.177 1.00 95.69 444 CYS A N 1
ATOM 3484 C CA . CYS A 1 444 ? 1.576 -2.000 -18.445 1.00 95.69 444 CYS A CA 1
ATOM 3485 C C . CYS A 1 444 ? 0.716 -1.770 -17.194 1.00 95.69 444 CYS A C 1
ATOM 3487 O O . CYS A 1 444 ? -0.476 -2.066 -17.143 1.00 95.69 444 CYS A O 1
ATOM 3489 N N . GLY A 1 445 ? 1.344 -1.204 -16.171 1.00 94.31 445 GLY A N 1
ATOM 3490 C CA . GLY A 1 445 ? 0.752 -0.962 -14.864 1.00 94.31 445 GLY A CA 1
ATOM 3491 C C . GLY A 1 445 ? 1.033 -2.055 -13.836 1.00 94.31 445 GLY A C 1
ATOM 3492 O O . GLY A 1 445 ? 0.893 -1.762 -12.650 1.00 94.31 445 GLY A O 1
ATOM 3493 N N . ASN A 1 446 ? 1.504 -3.232 -14.256 1.00 94.38 446 ASN A N 1
ATOM 3494 C CA . ASN A 1 446 ? 1.739 -4.393 -13.395 1.00 94.38 446 ASN A CA 1
ATOM 3495 C C . ASN A 1 446 ? 3.222 -4.622 -13.091 1.00 94.38 446 ASN A C 1
ATOM 3497 O O . ASN A 1 446 ? 4.112 -4.286 -13.887 1.00 94.38 446 ASN A O 1
ATOM 3501 N N . THR A 1 447 ? 3.478 -5.255 -11.949 1.00 92.62 447 THR A N 1
ATOM 3502 C CA . THR A 1 447 ? 4.791 -5.817 -11.626 1.00 92.62 447 THR A CA 1
ATOM 3503 C C . THR A 1 447 ? 4.998 -7.173 -12.308 1.00 92.62 447 THR A C 1
ATOM 3505 O O . THR A 1 447 ? 4.052 -7.913 -12.574 1.00 92.62 447 THR A O 1
ATOM 3508 N N . VAL A 1 448 ? 6.246 -7.497 -12.651 1.00 92.31 448 VAL A N 1
ATOM 3509 C CA . VAL A 1 448 ? 6.587 -8.729 -13.375 1.00 92.31 448 VAL A CA 1
ATOM 3510 C C . VAL A 1 448 ? 7.973 -9.238 -13.004 1.00 92.31 448 VAL A C 1
ATOM 3512 O O . VAL A 1 448 ? 8.906 -8.471 -12.750 1.00 92.31 448 VAL A O 1
ATOM 3515 N N . ALA A 1 449 ? 8.106 -10.560 -13.013 1.00 91.38 449 ALA A N 1
ATOM 3516 C CA . ALA A 1 449 ? 9.364 -11.274 -12.923 1.00 91.38 449 ALA A CA 1
ATOM 3517 C C . ALA A 1 449 ? 9.745 -11.863 -14.278 1.00 91.38 449 ALA A C 1
ATOM 3519 O O . ALA A 1 449 ? 8.912 -12.451 -14.966 1.00 91.38 449 ALA A O 1
ATOM 3520 N N . MET A 1 450 ? 11.016 -11.776 -14.648 1.00 93.19 450 MET A N 1
ATOM 3521 C CA . MET A 1 450 ? 11.508 -12.311 -15.916 1.00 93.19 450 MET A CA 1
ATOM 3522 C C . MET A 1 450 ? 12.706 -13.228 -15.711 1.00 93.19 450 MET A C 1
ATOM 3524 O O . MET A 1 450 ? 13.594 -12.955 -14.901 1.00 93.19 450 MET A O 1
ATOM 3528 N N . VAL A 1 451 ? 12.741 -14.307 -16.491 1.00 91.88 451 VAL A N 1
ATOM 3529 C CA . VAL A 1 451 ? 13.833 -15.290 -16.513 1.00 91.88 451 VAL A CA 1
ATOM 3530 C C . VAL A 1 451 ? 14.682 -15.118 -17.769 1.00 91.88 451 VAL A C 1
ATOM 3532 O O . VAL A 1 451 ? 14.153 -14.867 -18.852 1.00 91.88 451 VAL A O 1
ATOM 3535 N N . GLY A 1 452 ? 15.995 -15.327 -17.635 1.00 89.81 452 GLY A N 1
ATOM 3536 C CA . GLY A 1 452 ? 16.939 -15.375 -18.759 1.00 89.81 452 GLY A CA 1
ATOM 3537 C C . GLY A 1 452 ? 17.660 -14.060 -19.059 1.00 89.81 452 GLY A C 1
ATOM 3538 O O . GLY A 1 452 ? 18.306 -13.951 -20.100 1.00 89.81 452 GLY A O 1
ATOM 3539 N N . LEU A 1 453 ? 17.553 -13.073 -18.163 1.00 90.94 453 LEU A N 1
ATOM 3540 C CA . LEU A 1 453 ? 18.203 -11.760 -18.280 1.00 90.94 453 LEU A CA 1
ATOM 3541 C C . LEU A 1 453 ? 19.354 -11.566 -17.271 1.00 90.94 453 LEU A C 1
ATOM 3543 O O . LEU A 1 453 ? 20.026 -10.538 -17.278 1.00 90.94 453 LEU A O 1
ATOM 3547 N N . ASP A 1 454 ? 19.602 -12.556 -16.415 1.00 87.25 454 ASP A N 1
ATOM 3548 C CA . ASP A 1 454 ? 20.519 -12.514 -15.271 1.00 87.25 454 ASP A CA 1
ATOM 3549 C C . ASP A 1 454 ? 21.998 -12.360 -15.634 1.00 87.25 454 ASP A C 1
ATOM 3551 O O . ASP A 1 454 ? 22.770 -11.813 -14.853 1.00 87.25 454 ASP A O 1
ATOM 3555 N N . GLN A 1 455 ? 22.397 -12.773 -16.836 1.00 87.38 455 GLN A N 1
ATOM 3556 C CA . GLN A 1 455 ? 23.764 -12.567 -17.329 1.00 87.38 455 GLN A CA 1
ATOM 3557 C C . GLN A 1 455 ? 24.037 -11.125 -17.787 1.00 87.38 455 GLN A C 1
ATOM 3559 O O . GLN A 1 455 ? 25.196 -10.750 -17.950 1.00 87.38 455 GLN A O 1
ATOM 3564 N N . PHE A 1 456 ? 22.988 -10.333 -18.026 1.00 89.25 456 PHE A N 1
ATOM 3565 C CA . PHE A 1 456 ? 23.085 -9.006 -18.650 1.00 89.25 456 PHE A CA 1
ATOM 3566 C C . PHE A 1 456 ? 22.657 -7.877 -17.711 1.00 89.25 456 PHE A C 1
ATOM 3568 O O . PHE A 1 456 ? 23.038 -6.730 -17.926 1.00 89.25 456 PHE A O 1
ATOM 3575 N N . ILE A 1 457 ? 21.888 -8.196 -16.665 1.00 88.62 457 ILE A N 1
ATOM 3576 C CA . ILE A 1 457 ? 21.402 -7.237 -15.673 1.00 88.62 457 ILE A CA 1
ATOM 3577 C C . ILE A 1 457 ? 22.026 -7.563 -14.319 1.00 88.62 457 ILE A C 1
ATOM 3579 O O . ILE A 1 457 ? 21.785 -8.624 -13.750 1.00 88.62 457 ILE A O 1
ATOM 3583 N N . THR A 1 458 ? 22.807 -6.626 -13.783 1.00 80.62 458 THR A N 1
ATOM 3584 C CA . THR A 1 458 ? 23.471 -6.782 -12.480 1.00 80.62 458 THR A CA 1
ATOM 3585 C C . THR A 1 458 ? 22.711 -6.122 -11.330 1.00 80.62 458 THR A C 1
ATOM 3587 O O . THR A 1 458 ? 22.752 -6.632 -10.212 1.00 80.62 458 THR A O 1
ATOM 3590 N N . LYS A 1 459 ? 22.017 -5.001 -11.578 1.00 82.00 459 LYS A N 1
ATOM 3591 C CA . LYS A 1 459 ? 21.238 -4.264 -10.566 1.00 82.00 459 LYS A CA 1
ATOM 3592 C C . LYS A 1 459 ? 19.876 -3.832 -11.103 1.00 82.00 459 LYS A C 1
ATOM 3594 O O . LYS A 1 459 ? 18.882 -4.504 -10.849 1.00 82.00 459 LYS A O 1
ATOM 3599 N N . ASN A 1 460 ? 19.865 -2.741 -11.858 1.00 89.56 460 ASN A N 1
ATOM 3600 C CA . ASN A 1 460 ? 18.707 -2.167 -12.523 1.00 89.56 460 ASN A CA 1
ATOM 3601 C C . ASN A 1 460 ? 18.981 -2.032 -14.024 1.00 89.56 460 ASN A C 1
ATOM 3603 O O . ASN A 1 460 ? 20.133 -2.020 -14.465 1.00 89.56 460 ASN A O 1
ATOM 3607 N N . ALA A 1 461 ? 17.908 -1.992 -14.804 1.00 93.81 461 ALA A N 1
ATOM 3608 C CA . ALA A 1 461 ? 17.965 -1.815 -16.248 1.00 93.81 461 ALA A CA 1
ATOM 3609 C C . ALA A 1 461 ? 16.607 -1.346 -16.769 1.00 93.81 461 ALA A C 1
ATOM 3611 O O . ALA A 1 461 ? 15.570 -1.691 -16.198 1.00 93.81 461 ALA A O 1
ATOM 3612 N N . THR A 1 462 ? 16.615 -0.638 -17.890 1.00 95.06 462 THR A N 1
ATOM 3613 C CA . THR A 1 462 ? 15.406 -0.333 -18.657 1.00 95.06 462 THR A CA 1
ATOM 3614 C C . THR A 1 462 ? 15.311 -1.309 -19.825 1.00 95.06 462 THR A C 1
ATOM 3616 O O . THR A 1 462 ? 16.296 -1.564 -20.518 1.00 95.06 462 THR A O 1
ATOM 3619 N N . LEU A 1 463 ? 14.135 -1.896 -20.024 1.00 95.25 463 LEU A N 1
ATOM 3620 C CA . LEU A 1 463 ? 13.839 -2.803 -21.123 1.00 95.25 463 LEU A CA 1
ATOM 3621 C C . LEU A 1 463 ? 12.855 -2.155 -22.090 1.00 95.25 463 LEU A C 1
ATOM 3623 O O . LEU A 1 463 ? 11.809 -1.658 -21.666 1.00 95.25 463 LEU A O 1
ATOM 3627 N N . THR A 1 464 ? 13.172 -2.238 -23.379 1.00 94.81 464 THR A N 1
ATOM 3628 C CA . THR A 1 464 ? 12.317 -1.767 -24.477 1.0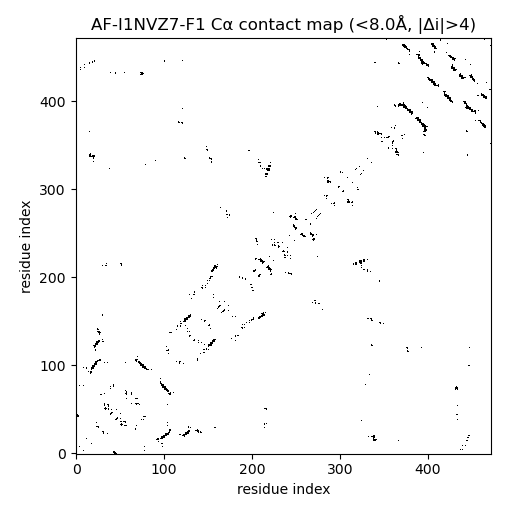0 94.81 464 THR A CA 1
ATOM 3629 C C . THR A 1 464 ? 12.176 -2.826 -25.567 1.00 94.81 464 THR A C 1
ATOM 3631 O O . THR A 1 464 ? 12.868 -3.855 -25.542 1.00 94.81 464 THR A O 1
ATOM 3634 N N . ASN A 1 465 ? 11.257 -2.645 -26.525 1.00 91.31 465 ASN A N 1
ATOM 3635 C CA . ASN A 1 465 ? 11.206 -3.560 -27.668 1.00 91.31 465 ASN A CA 1
ATOM 3636 C C . ASN A 1 465 ? 12.479 -3.418 -28.518 1.00 91.31 465 ASN A C 1
ATOM 3638 O O . ASN A 1 465 ? 13.066 -2.346 -28.625 1.00 91.31 465 ASN A O 1
ATOM 3642 N N . GLU A 1 466 ? 12.873 -4.496 -29.199 1.00 83.38 466 GLU A N 1
ATOM 3643 C CA . GLU A 1 466 ? 14.052 -4.519 -30.084 1.00 83.38 466 GLU A CA 1
ATOM 3644 C C . GLU A 1 466 ? 14.055 -3.398 -31.143 1.00 83.38 466 GLU A C 1
ATOM 3646 O O . GLU A 1 466 ? 15.119 -2.898 -31.507 1.00 83.38 466 GLU A O 1
ATOM 3651 N N . LYS A 1 467 ? 12.869 -3.001 -31.623 1.00 79.00 467 LYS A N 1
ATOM 3652 C CA . LYS A 1 467 ? 12.690 -2.001 -32.687 1.00 79.00 467 LYS A CA 1
ATOM 3653 C C . LYS A 1 467 ? 12.794 -0.552 -32.201 1.00 79.00 467 LYS A C 1
ATOM 3655 O O . LYS A 1 467 ? 13.023 0.328 -33.024 1.00 79.00 467 LYS A O 1
ATOM 3660 N N .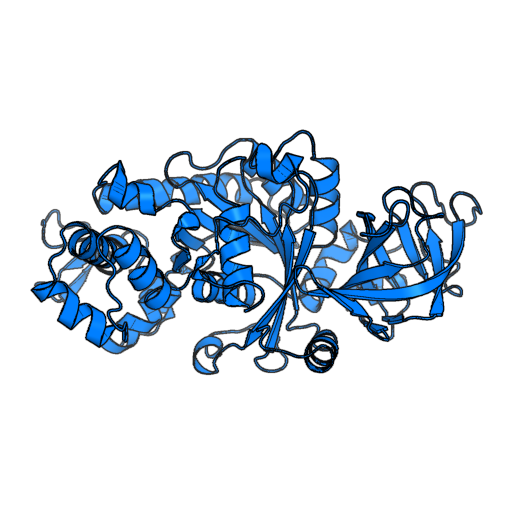 GLU A 1 468 ? 12.669 -0.317 -30.899 1.00 79.88 468 GLU A N 1
ATOM 3661 C CA . GLU A 1 468 ? 12.642 1.020 -30.299 1.00 79.88 468 GLU A CA 1
ATOM 3662 C C . GLU A 1 468 ? 14.073 1.507 -30.067 1.00 79.88 468 GLU A C 1
ATOM 3664 O O . GLU A 1 468 ? 14.631 1.436 -28.968 1.00 79.88 468 GLU A O 1
ATOM 3669 N N . VAL A 1 469 ? 14.729 1.909 -31.157 1.00 75.81 469 VAL A N 1
ATOM 3670 C CA . VAL A 1 469 ? 16.152 2.271 -31.133 1.00 75.81 469 VAL A CA 1
ATOM 3671 C C . VAL A 1 469 ? 16.431 3.645 -30.537 1.00 75.81 469 VAL A C 1
ATOM 3673 O O . VAL A 1 469 ? 17.548 3.849 -30.048 1.00 75.81 469 VAL A O 1
ATOM 3676 N N . ASP A 1 470 ? 15.411 4.502 -30.544 1.00 76.25 470 ASP A N 1
ATOM 3677 C CA . ASP A 1 470 ? 15.441 5.898 -30.104 1.00 76.25 470 ASP A CA 1
ATOM 3678 C C . ASP A 1 470 ? 14.979 6.076 -28.646 1.00 76.25 470 ASP A C 1
ATOM 3680 O O . ASP A 1 470 ? 14.954 7.196 -28.141 1.00 76.25 470 ASP A O 1
ATOM 3684 N N . ALA A 1 471 ? 14.602 4.987 -27.967 1.00 72.12 471 ALA A N 1
ATOM 3685 C CA . ALA A 1 471 ? 14.211 5.028 -26.563 1.00 72.12 471 ALA A CA 1
ATOM 3686 C C . ALA A 1 471 ? 15.396 5.436 -25.676 1.00 72.12 471 ALA A C 1
ATOM 3688 O O . ALA A 1 471 ? 16.508 4.919 -25.845 1.00 72.12 471 ALA A O 1
ATOM 3689 N N . CYS A 1 472 ? 15.133 6.354 -24.743 1.00 60.16 472 CYS A N 1
ATOM 3690 C CA . CYS A 1 472 ? 16.116 6.885 -23.800 1.00 60.16 472 CYS A CA 1
ATOM 3691 C C . CYS A 1 472 ? 16.094 6.136 -22.464 1.00 60.16 472 CYS A C 1
ATOM 3693 O O . CYS A 1 472 ? 14.984 5.891 -21.929 1.00 60.16 472 CYS A O 1
#

Foldseek 3Di:
DQPDDPVVVQVCLVWLQQEFFEEEEEAPPLCRLLQVQLQLCVSVVDPNVCRSVVSLQQPDPVCNVVVWRQAKDKAKGKDFDDPVLCVPFDGDGDHGIHIYIYIYATNDPVNVLRLLLSLLFGQAYEYRAELVVADDPSSLVSVLSNVVLLHAYFYEHEPCVCCQPPVNPALVRSQVSNVVSLVVVQVSQVVSDDPLSHDRRYDLLVLSYKYYYSNLQFIAGLLLLLVVCCVVLVHDSSVSSVQQDDQWWAAPVVRDIDSDDPVDPRIGRNVSPRPVVVLSVQLVCQQVVVVVVNVVVCVVLVHDDDPDGHPRVSSSSRCSNGRSNVSVVSSSSRRGGGQQSRQLSSLVVNAPDDCPDQVVVQLNRLEQQGWWKKKQSFWDDDPPPPFTKRKTFTSGHKDFAQAWKWKAAPPDDQPDCPLIDIDTQNFKWDDNSPDIHTDGMRGHRDIIITGDCPVSYDGMIIITHPPPSRGD

Secondary structure (DSSP, 8-state):
--SS-HHHHHHHHT-TTSEEEEEEEE-TTSSHHHHHHHHHHHTTSS-GGGTTTS-TT--SHHHHHHT---S--EEEEEEE--HHHHTT--S--SSSEEEEEEEE---SGGGHHHHHHHHHH-SEEEEEEETTTBS-HHHHHHHHHHHHTTPEEEEEEE-HHHHHHTS---HHHHHHHHHHHHHHHHHHHHHT--TTT------GGGT-EEEEEGGGTEEEEHHHHHHHHHHHHT--HHHHHHHHSSS-EEETTTTEEESS----TT-EEHHIIIIIHHHHHHHHHHHTT-HHHHHHHHHHTT----S--HHHHHHHHHHHHSBHHHHHHHHHHHHSPPHHHHHHHHHHHH--S-TTSHHHHHHHHT-TTS--EEEEEEEEEPSSTT-EEEEEEEEESEEETT-EEEEE-TT--TT--TTEEEEE--EEEEEETTEEEEESEEETTSEEEEES-TTT-SS-EEEEETT-TT--